Protein AF-0000000079290544 (afdb_homodimer)

Foldseek 3Di:
DPPPPDDDPPVPPDDPPDPDDDDDDDDDDDDDDDPPVPVPCPVCVVVCCVDDDLLRLLVVLLVCCVPPQVVVVVLLQFEKEFEAEQLWTWWDFDADPVRHTDQAIAGLIDHSVLCCVLQVVQDDLQQKAWFSQCSNPNPHRTYIYHYDYDDPVDPCRQVVSCVSSVTHTDHLVVNLPRHDVSRNVRSLRRRQLNVQCVVPQADPVPGHGWDAGSNSQWTADPPPGDIGGRDAWEKEWEWEDEVQKTKWFAWPVDDPQETFTQMDTDDPPDDSVRRVQVSQCQAWNFGWDDKAWDDWDWDPPPHTYIYTYIYTYGDPPIDPHTDGPVVGTPDMDIDGLVRLVVQLPDPDDDNNHHHYDDPNDVRNVNSVCVSVVVD/DPDPPDDVVPVPPPDPPDPPDDDDDDDDDDDDPDPPVPVPPPPCVVVCCVDDPLLRLLVVLLVCCVPPQVVVVVLLQFEKEFEAEQLWTWWDFDAPPVRHTDQAIAGLIDHSVLCCVLQPVQDDLQQKAWFSQCSNPNPHRTYIYHYDYDDPVDPCRQVVSCVSSVTHTDHLVVNLVRHDVSRNVRSLRRRQLNVCCVVPQADPVPGHGWDAGSNSQWTARPPPGDIGGRDAWEKEWEWEDEVQKTKWFAWPVDDAQETFTQMDTDDPPDDSVRRVQVSQCQAWNFGWDDKAWDDWDWDPPPHTYIYTYIYTYTDPPIDPHTDGPVVTTPDMDIDGLVRLVVQLPDPDDDNNHHHYDDPNDVRNVNSVCVSVVVD

Secondary structure (DSSP, 8-state):
------TT--TT-----------------------------------------HHHHHHHHHHHHHH-HHHHHHHGGG-EEEEEETTEEEEEEEEPTTSPEEEEEEE-EEEHHHHHHHHGGG--GGG-EE-S--TT-TTSPPEEEEEE---TT-TTHHHHHHHHHT-EE--HHHHHHHB-HHHHHHHHHHHHHHHHHHH--B-TTT-PBPEE-TTSS-EE-TTT--EE----EEEEEEEEEETTEEEEEE-TTSPTTB-B-EEEE--TT--HHHHHHHHHHHHH---EEEEEEEEEEEE-SSS-EEEEEEEEEEPTTS-------TTT-SEEEEEEHHHHHHHHH-SS--TTS-B---TTSHHHHHHHHHHTT--/----------TT-----------------------------------------HHHHHHHHHHHHHH-HHHHHHHGGG-EEEEEETTEEEEEEEEPTTSPEEEEEEE-EEEHHHHHHHHGGG--GGG-EE-S--TT-TTSPPEEEEEE---TT-TTHHHHHHHHHT-EE--HHHHHHHB-HHHHHHHHHHHHHHHHHHH--B-TTT-PBPEE-TTSS-EE-TTT--EE----EEEEEEEEEETTEEEEEE-TTSPTTB-B-EEEE--TT--HHHHHHHHHHHHH---EEEEEEEEEEEE-SSS-EEEEEEEEEEPTTS-------TTT-SEEEEEEHHHHHHHHH-SS--TTS-B---TTSHHHHHHHHHHTT--

Structure (mmCIF, N/CA/C/O backbone):
data_AF-0000000079290544-model_v1
#
loop_
_entity.id
_entity.type
_entity.pdbx_description
1 polymer 'NAD(+) diphosphatase'
#
loop_
_atom_site.group_PDB
_atom_site.id
_atom_site.type_symbol
_atom_site.label_atom_id
_atom_site.label_alt_id
_atom_site.label_comp_id
_atom_site.label_asym_id
_atom_site.label_entity_id
_atom_site.label_seq_id
_atom_site.pdbx_PDB_ins_code
_atom_site.Cartn_x
_atom_site.Cartn_y
_atom_site.Cartn_z
_atom_site.occupancy
_atom_site.B_iso_or_equiv
_atom_site.auth_seq_id
_atom_site.auth_comp_id
_atom_site.auth_asym_id
_atom_site.auth_atom_id
_atom_site.pdbx_PDB_model_num
ATOM 1 N N . MET A 1 1 ? -25.281 25.859 -8.078 1 16.5 1 MET A N 1
ATOM 2 C CA . MET A 1 1 ? -24.188 26.203 -8.992 1 16.5 1 MET A CA 1
ATOM 3 C C . MET A 1 1 ? -23.141 25.094 -9.023 1 16.5 1 MET A C 1
ATOM 5 O O . MET A 1 1 ? -22.062 25.266 -9.602 1 16.5 1 MET A O 1
ATOM 9 N N . ALA A 1 2 ? -23.359 24.141 -8.336 1 17.73 2 ALA A N 1
ATOM 10 C CA . ALA A 1 2 ? -22.891 23.156 -7.367 1 17.73 2 ALA A CA 1
ATOM 11 C C . ALA A 1 2 ? -22.375 21.906 -8.062 1 17.73 2 ALA A C 1
ATOM 13 O O . ALA A 1 2 ? -21.906 20.969 -7.406 1 17.73 2 ALA A O 1
ATOM 14 N N . ASN A 1 3 ? -22.391 21.875 -9.57 1 17.27 3 ASN A N 1
ATOM 15 C CA . ASN A 1 3 ? -22.672 20.719 -10.406 1 17.27 3 ASN A CA 1
ATOM 16 C C . ASN A 1 3 ? -21.406 19.922 -10.719 1 17.27 3 ASN A C 1
ATOM 18 O O . ASN A 1 3 ? -21.422 19.062 -11.594 1 17.27 3 ASN A O 1
ATOM 22 N N . LEU A 1 4 ? -20.234 20.375 -10.32 1 17.83 4 LEU A N 1
ATOM 23 C CA . LEU A 1 4 ? -19.031 20.203 -11.125 1 17.83 4 LEU A CA 1
ATOM 24 C C . LEU A 1 4 ? -18.516 18.781 -11.023 1 17.83 4 LEU A C 1
ATOM 26 O O . LEU A 1 4 ? -17.297 18.562 -11.078 1 17.83 4 LEU A O 1
ATOM 30 N N . VAL A 1 5 ? -19.219 17.875 -10.273 1 19.66 5 VAL A N 1
ATOM 31 C CA . VAL A 1 5 ? -18.688 16.625 -9.766 1 19.66 5 VAL A CA 1
ATOM 32 C C . VAL A 1 5 ? -18.391 15.68 -10.938 1 19.66 5 VAL A C 1
ATOM 34 O O . VAL A 1 5 ? -18.109 14.492 -10.734 1 19.66 5 VAL A O 1
ATOM 37 N N . THR A 1 6 ? -18.469 16.062 -12.344 1 18.75 6 THR A N 1
ATOM 38 C CA . THR A 1 6 ? -18.938 15.172 -13.398 1 18.75 6 THR A CA 1
ATOM 39 C C . THR A 1 6 ? -17.844 14.211 -13.82 1 18.75 6 THR A C 1
ATOM 41 O O . THR A 1 6 ? -18.109 13.031 -14.094 1 18.75 6 THR A O 1
ATOM 44 N N . SER A 1 7 ? -16.5 14.641 -13.961 1 18.72 7 SER A N 1
ATOM 45 C CA . SER A 1 7 ? -15.898 14.25 -15.227 1 18.72 7 SER A CA 1
ATOM 46 C C . SER A 1 7 ? -15.398 12.812 -15.18 1 18.72 7 SER A C 1
ATOM 48 O O . SER A 1 7 ? -15.664 12.023 -16.094 1 18.72 7 SER A O 1
ATOM 50 N N . SER A 1 8 ? -14.328 12.438 -14.352 1 19.61 8 SER A N 1
ATOM 51 C CA . SER A 1 8 ? -13.281 11.648 -14.984 1 19.61 8 SER A CA 1
ATOM 52 C C . SER A 1 8 ? -13.633 10.164 -14.992 1 19.61 8 SER A C 1
ATOM 54 O O . SER A 1 8 ? -12.75 9.305 -15.078 1 19.61 8 SER A O 1
ATOM 56 N N . LEU A 1 9 ? -14.906 9.766 -14.695 1 22.53 9 LEU A N 1
ATOM 57 C CA . LEU A 1 9 ? -15.297 8.359 -14.75 1 22.53 9 LEU A CA 1
ATOM 58 C C . LEU A 1 9 ? -15.102 7.797 -16.156 1 22.53 9 LEU A C 1
ATOM 60 O O . LEU A 1 9 ? -15.969 7.965 -17.016 1 22.53 9 LEU A O 1
ATOM 64 N N . ARG A 1 10 ? -13.836 7.828 -16.688 1 22.19 10 ARG A N 1
ATOM 65 C CA . ARG A 1 10 ? -13.547 7.699 -18.109 1 22.19 10 ARG A CA 1
ATOM 66 C C . ARG A 1 10 ? -13.914 6.309 -18.625 1 22.19 10 ARG A C 1
ATOM 68 O O . ARG A 1 10 ? -14.383 6.156 -19.75 1 22.19 10 ARG A O 1
ATOM 75 N N . LYS A 1 11 ? -13.461 5.074 -17.922 1 24.53 11 LYS A N 1
ATOM 76 C CA . LYS A 1 11 ? -13.547 3.967 -18.875 1 24.53 11 LYS A CA 1
ATOM 77 C C . LYS A 1 11 ? -14.969 3.803 -19.406 1 24.53 11 LYS A C 1
ATOM 79 O O . LYS A 1 11 ? -15.227 2.922 -20.234 1 24.53 11 LYS A O 1
ATOM 84 N N . ALA A 1 12 ? -16.016 4.336 -18.719 1 19.67 12 ALA A N 1
ATOM 85 C CA . ALA A 1 12 ? -17.391 4.055 -19.125 1 19.67 12 ALA A CA 1
ATOM 86 C C . ALA A 1 12 ? -17.766 4.805 -20.391 1 19.67 12 ALA A C 1
ATOM 88 O O . ALA A 1 12 ? -18.906 4.727 -20.859 1 19.67 12 ALA A O 1
ATOM 89 N N . ALA A 1 13 ? -16.953 5.793 -20.859 1 20.78 13 ALA A N 1
ATOM 90 C CA . ALA A 1 13 ? -17.578 6.691 -21.828 1 20.78 13 ALA A CA 1
ATOM 91 C C . ALA A 1 13 ? -17.562 6.082 -23.219 1 20.78 13 ALA A C 1
ATOM 93 O O . ALA A 1 13 ? -16.828 6.543 -24.109 1 20.78 13 ALA A O 1
ATOM 94 N N . PHE A 1 14 ? -17.375 4.73 -23.438 1 16.66 14 PHE A N 1
ATOM 95 C CA . PHE A 1 14 ? -17.031 4.363 -24.797 1 16.66 14 PHE A CA 1
ATOM 96 C C . PHE A 1 14 ? -18.047 4.945 -25.781 1 16.66 14 PHE A C 1
ATOM 98 O O . PHE A 1 14 ? -17.656 5.609 -26.75 1 16.66 14 PHE A O 1
ATOM 105 N N . CYS A 1 15 ? -19.078 4.094 -26.25 1 17.77 15 CYS A N 1
ATOM 106 C CA . CYS A 1 15 ? -19.328 3.646 -27.609 1 17.77 15 CYS A CA 1
ATOM 107 C C . CYS A 1 15 ? -20.297 4.586 -28.328 1 17.77 15 CYS A C 1
ATOM 109 O O . CYS A 1 15 ? -20.891 4.223 -29.344 1 17.77 15 CYS A O 1
ATOM 111 N N . LEU A 1 16 ? -20.547 5.84 -27.812 1 16.28 16 LEU A N 1
ATOM 112 C CA . LEU A 1 16 ? -21.797 6.18 -28.484 1 16.28 16 LEU A CA 1
ATOM 113 C C . LEU A 1 16 ? -21.547 6.555 -29.953 1 16.28 16 LEU A C 1
ATOM 115 O O . LEU A 1 16 ? -21.531 7.738 -30.297 1 16.28 16 LEU A O 1
ATOM 119 N N . ARG A 1 17 ? -20.438 6.109 -30.484 1 16.56 17 ARG A N 1
ATOM 120 C CA . ARG A 1 17 ? -20.203 6.734 -31.781 1 16.56 17 ARG A CA 1
ATOM 121 C C . ARG A 1 17 ? -21.391 6.52 -32.719 1 16.56 17 ARG A C 1
ATOM 123 O O . ARG A 1 17 ? -21.859 5.391 -32.906 1 16.56 17 ARG A O 1
ATOM 130 N N . ARG A 1 18 ? -22.141 7.633 -32.938 1 15.48 18 ARG A N 1
ATOM 131 C CA . ARG A 1 18 ? -23.312 7.762 -33.781 1 15.48 18 ARG A CA 1
ATOM 132 C C . ARG A 1 18 ? -22.969 7.348 -35.219 1 15.48 18 ARG A C 1
ATOM 134 O O . ARG A 1 18 ? -21.844 7.535 -35.688 1 15.48 18 ARG A O 1
ATOM 141 N N . SER A 1 19 ? -23.828 6.574 -35.875 1 15.71 19 SER A N 1
ATOM 142 C CA . SER A 1 19 ? -24.078 5.863 -37.125 1 15.71 19 SER A CA 1
ATOM 143 C C . SER A 1 19 ? -24.109 6.82 -38.312 1 15.71 19 SER A C 1
ATOM 145 O O . SER A 1 19 ? -24.641 6.488 -39.375 1 15.71 19 SER A O 1
ATOM 147 N N . ALA A 1 20 ? -23.312 7.926 -38.188 1 15.77 20 ALA A N 1
ATOM 148 C CA . ALA A 1 20 ? -23.797 8.82 -39.25 1 15.77 20 ALA A CA 1
ATOM 149 C C . ALA A 1 20 ? -23.703 8.156 -40.625 1 15.77 20 ALA A C 1
ATOM 151 O O . ALA A 1 20 ? -22.734 7.465 -40.906 1 15.77 20 ALA A O 1
ATOM 152 N N . THR A 1 21 ? -24.703 8.32 -41.406 1 15.25 21 THR A N 1
ATOM 153 C CA . THR A 1 21 ? -25.328 7.77 -42.594 1 15.25 21 THR A CA 1
ATOM 154 C C . THR A 1 21 ? -24.406 7.922 -43.812 1 15.25 21 THR A C 1
ATOM 156 O O . THR A 1 21 ? -23.438 8.672 -43.781 1 15.25 21 THR A O 1
ATOM 159 N N . SER A 1 22 ? -24.969 7.777 -45.062 1 15.16 22 SER A N 1
ATOM 160 C CA . SER A 1 22 ? -24.953 6.996 -46.312 1 15.16 22 SER A CA 1
ATOM 161 C C . SER A 1 22 ? -24.266 7.758 -47.438 1 15.16 22 SER A C 1
ATOM 163 O O . SER A 1 22 ? -24.234 7.293 -48.562 1 15.16 22 SER A O 1
ATOM 165 N N . ALA A 1 23 ? -23.766 9.062 -47.156 1 15.16 23 ALA A N 1
ATOM 166 C CA . ALA A 1 23 ? -24.062 9.758 -48.406 1 15.16 23 ALA A CA 1
ATOM 167 C C . ALA A 1 23 ? -23.281 9.156 -49.562 1 15.16 23 ALA A C 1
ATOM 169 O O . ALA A 1 23 ? -22.141 8.703 -49.375 1 15.16 23 ALA A O 1
ATOM 170 N N . HIS A 1 24 ? -23.828 9.188 -50.844 1 15.22 24 HIS A N 1
ATOM 171 C CA . HIS A 1 24 ? -23.938 8.469 -52.094 1 15.22 24 HIS A CA 1
ATOM 172 C C . HIS A 1 24 ? -22.781 8.828 -53.031 1 15.22 24 HIS A C 1
ATOM 174 O O . HIS A 1 24 ? -22.578 8.172 -54.062 1 15.22 24 HIS A O 1
ATOM 180 N N . ALA A 1 25 ? -22.062 9.977 -52.781 1 15.24 25 ALA A N 1
ATOM 181 C CA . ALA A 1 25 ? -21.922 10.641 -54.094 1 15.24 25 ALA A CA 1
ATOM 182 C C . ALA A 1 25 ? -21.125 9.781 -55.062 1 15.24 25 ALA A C 1
ATOM 184 O O . ALA A 1 25 ? -20.25 9 -54.656 1 15.24 25 ALA A O 1
ATOM 185 N N . HIS A 1 26 ? -21.266 10.094 -56.469 1 14.93 26 HIS A N 1
ATOM 186 C CA . HIS A 1 26 ? -21.406 9.555 -57.812 1 14.93 26 HIS A CA 1
ATOM 187 C C . HIS A 1 26 ? -20.047 9.297 -58.438 1 14.93 26 HIS A C 1
ATOM 189 O O . HIS A 1 26 ? -19.812 8.211 -58.969 1 14.93 26 HIS A O 1
ATOM 195 N N . SER A 1 27 ? -19.234 10.383 -58.875 1 15.62 27 SER A N 1
ATOM 196 C CA . SER A 1 27 ? -19.031 10.516 -60.312 1 15.62 27 SER A CA 1
ATOM 197 C C . SER A 1 27 ? -17.906 9.602 -60.812 1 15.62 27 SER A C 1
ATOM 199 O O . SER A 1 27 ? -17.062 9.18 -60.031 1 15.62 27 SER A O 1
ATOM 201 N N . VAL A 1 28 ? -17.828 9.453 -62.25 1 16.3 28 VAL A N 1
ATOM 202 C CA . VAL A 1 28 ? -17.641 8.562 -63.375 1 16.3 28 VAL A CA 1
ATOM 203 C C . VAL A 1 28 ? -16.156 8.461 -63.719 1 16.3 28 VAL A C 1
ATOM 205 O O . VAL A 1 28 ? -15.727 7.508 -64.375 1 16.3 28 VAL A O 1
ATOM 208 N N . TYR A 1 29 ? -15.312 9.5 -63.406 1 16.94 29 TYR A N 1
ATOM 209 C CA . TYR A 1 29 ? -14.469 9.82 -64.562 1 16.94 29 TYR A CA 1
ATOM 210 C C . TYR A 1 29 ? -13.516 8.672 -64.875 1 16.94 29 TYR A C 1
ATOM 212 O O . TYR A 1 29 ? -12.914 8.094 -63.969 1 16.94 29 TYR A O 1
ATOM 220 N N . LEU A 1 30 ? -13.633 8.172 -66.125 1 16.25 30 LEU A N 1
ATOM 221 C CA . LEU A 1 30 ? -13.203 6.996 -66.875 1 16.25 30 LEU A CA 1
ATOM 222 C C . LEU A 1 30 ? -11.688 6.977 -67 1 16.25 30 LEU A C 1
ATOM 224 O O . LEU A 1 30 ? -11.086 5.906 -67.125 1 16.25 30 LEU A O 1
ATOM 228 N N . ARG A 1 31 ? -11.055 8.18 -67.25 1 18.27 31 ARG A N 1
ATOM 229 C CA . ARG A 1 31 ? -10.156 8.18 -68.375 1 18.27 31 ARG A CA 1
ATOM 230 C C . ARG A 1 31 ? -9.07 7.121 -68.25 1 18.27 31 ARG A C 1
ATOM 232 O O . ARG A 1 31 ? -8.734 6.73 -67.125 1 18.27 31 ARG A O 1
ATOM 239 N N . HIS A 1 32 ? -8.555 6.629 -69.438 1 18.41 32 HIS A N 1
ATOM 240 C CA . HIS A 1 32 ? -7.859 5.516 -70.062 1 18.41 32 HIS A CA 1
ATOM 241 C C . HIS A 1 32 ? -6.395 5.477 -69.625 1 18.41 32 HIS A C 1
ATOM 243 O O . HIS A 1 32 ? -5.621 4.652 -70.125 1 18.41 32 HIS A O 1
ATOM 249 N N . ARG A 1 33 ? -5.879 6.586 -69.062 1 19.33 33 ARG A N 1
ATOM 250 C CA . ARG A 1 33 ? -4.461 6.793 -69.312 1 19.33 33 ARG A CA 1
ATOM 251 C C . ARG A 1 33 ? -3.676 5.496 -69.125 1 19.33 33 ARG A C 1
ATOM 253 O O . ARG A 1 33 ? -4.121 4.578 -68.438 1 19.33 33 ARG A O 1
ATOM 260 N N . GLY A 1 34 ? -2.539 5.426 -70 1 20.28 34 GLY A N 1
ATOM 261 C CA . GLY A 1 34 ? -1.394 4.625 -70.375 1 20.28 34 GLY A CA 1
ATOM 262 C C . GLY A 1 34 ? -0.676 3.986 -69.25 1 20.28 34 GLY A C 1
ATOM 263 O O . GLY A 1 34 ? -0.415 4.648 -68.188 1 20.28 34 GLY A O 1
ATOM 264 N N . LEU A 1 35 ? -0.775 2.707 -69.125 1 20.2 35 LEU A N 1
ATOM 265 C CA . LEU A 1 35 ? -0.352 1.851 -68 1 20.2 35 LEU A CA 1
ATOM 266 C C . LEU A 1 35 ? 1.164 1.886 -67.875 1 20.2 35 LEU A C 1
ATOM 268 O O . LEU A 1 35 ? 1.892 1.265 -68.625 1 20.2 35 LEU A O 1
ATOM 272 N N . ILE A 1 36 ? 1.863 3.018 -68.125 1 22.55 36 ILE A N 1
ATOM 273 C CA . ILE A 1 36 ? 3.295 2.834 -67.938 1 22.55 36 ILE A CA 1
ATOM 274 C C . ILE A 1 36 ? 3.529 1.988 -66.688 1 22.55 36 ILE A C 1
ATOM 276 O O . ILE A 1 36 ? 2.973 2.273 -65.625 1 22.55 36 ILE A O 1
ATOM 280 N N . ALA A 1 37 ? 3.967 0.766 -67 1 22.66 37 ALA A N 1
ATOM 281 C CA . ALA A 1 37 ? 4.293 -0.237 -65.938 1 22.66 37 ALA A CA 1
ATOM 282 C C . ALA A 1 37 ? 5.234 0.334 -64.938 1 22.66 37 ALA A C 1
ATOM 284 O O . ALA A 1 37 ? 6.414 0.576 -65.188 1 22.66 37 ALA A O 1
ATOM 285 N N . VAL A 1 38 ? 4.973 1.504 -64.375 1 22.8 38 VAL A N 1
ATOM 286 C CA . VAL A 1 38 ? 5.801 1.911 -63.25 1 22.8 38 VAL A CA 1
ATOM 287 C C . VAL A 1 38 ? 6.039 0.717 -62.344 1 22.8 38 VAL A C 1
ATOM 289 O O . VAL A 1 38 ? 5.094 0.164 -61.75 1 22.8 38 VAL A O 1
ATOM 292 N N . LEU A 1 39 ? 6.973 -0.138 -62.719 1 24.64 39 LEU A N 1
ATOM 293 C CA . LEU A 1 39 ? 7.445 -1.133 -61.781 1 24.64 39 LEU A CA 1
ATOM 294 C C . LEU A 1 39 ? 7.48 -0.558 -60.375 1 24.64 39 LEU A C 1
ATOM 296 O O . LEU A 1 39 ? 8.18 0.424 -60.094 1 24.64 39 LEU A O 1
ATOM 300 N N . SER A 1 40 ? 6.445 -0.395 -59.875 1 22.42 40 SER A N 1
ATOM 301 C CA . SER A 1 40 ? 6.305 0.078 -58.5 1 22.42 40 SER A CA 1
ATOM 302 C C . SER A 1 40 ? 7.324 -0.587 -57.562 1 22.42 40 SER A C 1
ATOM 304 O O . SER A 1 40 ? 7.434 -1.814 -57.531 1 22.42 40 SER A O 1
ATOM 306 N N . ARG A 1 41 ? 8.602 -0.079 -57.562 1 26.91 41 ARG A N 1
ATOM 307 C CA . ARG A 1 41 ? 9.461 -0.393 -56.438 1 26.91 41 ARG A CA 1
ATOM 308 C C . ARG A 1 41 ? 8.633 -0.652 -55.156 1 26.91 41 ARG A C 1
ATOM 310 O O . ARG A 1 41 ? 8.109 0.283 -54.562 1 26.91 41 ARG A O 1
ATOM 317 N N . ALA A 1 42 ? 7.84 -1.582 -55.281 1 25.12 42 ALA A N 1
ATOM 318 C CA . ALA A 1 42 ? 7.27 -2.096 -54.031 1 25.12 42 ALA A CA 1
ATOM 319 C C . ALA A 1 42 ? 8.289 -2.033 -52.906 1 25.12 42 ALA A C 1
ATOM 321 O O . ALA A 1 42 ? 9.25 -2.805 -52.875 1 25.12 42 ALA A O 1
ATOM 322 N N . ASP A 1 43 ? 8.883 -0.892 -52.719 1 27.09 43 ASP A N 1
ATOM 323 C CA . ASP A 1 43 ? 9.625 -0.66 -51.5 1 27.09 43 ASP A CA 1
ATOM 324 C C . ASP A 1 43 ? 9.055 -1.499 -50.344 1 27.09 43 ASP A C 1
ATOM 326 O O . ASP A 1 43 ? 7.875 -1.38 -50 1 27.09 43 ASP A O 1
ATOM 330 N N . VAL A 1 44 ? 9.344 -2.654 -50.344 1 27.89 44 VAL A N 1
ATOM 331 C CA . VAL A 1 44 ? 9.266 -3.486 -49.156 1 27.89 44 VAL A CA 1
ATOM 332 C C . VAL A 1 44 ? 9.383 -2.611 -47.906 1 27.89 44 VAL A C 1
ATOM 334 O O . VAL A 1 44 ? 10.469 -2.148 -47.562 1 27.89 44 VAL A O 1
ATOM 337 N N . CYS A 1 45 ? 8.852 -1.478 -47.938 1 27.75 45 CYS A N 1
ATOM 338 C CA . CYS A 1 45 ? 8.609 -0.911 -46.625 1 27.75 45 CYS A CA 1
ATOM 339 C C . CYS A 1 45 ? 8.273 -2.002 -45.625 1 27.75 45 CYS A C 1
ATOM 341 O O . CYS A 1 45 ? 7.152 -2.504 -45.594 1 27.75 45 CYS A O 1
ATOM 343 N N . LYS A 1 46 ? 9.148 -2.92 -45.594 1 29.98 46 LYS A N 1
ATOM 344 C CA . LYS A 1 46 ? 9.125 -3.691 -44.344 1 29.98 46 LYS A CA 1
ATOM 345 C C . LYS A 1 46 ? 8.422 -2.922 -43.25 1 29.98 46 LYS A C 1
ATOM 347 O O . LYS A 1 46 ? 8.953 -1.929 -42.75 1 29.98 46 LYS A O 1
ATOM 352 N N . SER A 1 47 ? 7.262 -2.562 -43.5 1 31.69 47 SER A N 1
ATOM 353 C CA . SER A 1 47 ? 6.453 -2.123 -42.375 1 31.69 47 SER A CA 1
ATOM 354 C C . SER A 1 47 ? 6.996 -2.668 -41.062 1 31.69 47 SER A C 1
ATOM 356 O O . SER A 1 47 ? 7.008 -3.881 -40.844 1 31.69 47 SER A O 1
ATOM 358 N N . HIS A 1 48 ? 8.156 -2.375 -40.875 1 34.72 48 HIS A N 1
ATOM 359 C CA . HIS A 1 48 ? 8.594 -2.629 -39.5 1 34.72 48 HIS A CA 1
ATOM 360 C C . HIS A 1 48 ? 7.406 -2.664 -38.531 1 34.72 48 HIS A C 1
ATOM 362 O O . HIS A 1 48 ? 7.004 -1.627 -38 1 34.72 48 HIS A O 1
ATOM 368 N N . ARG A 1 49 ? 6.348 -3.031 -39.062 1 38.41 49 ARG A N 1
ATOM 369 C CA . ARG A 1 49 ? 5.344 -3.314 -38.031 1 38.41 49 ARG A CA 1
ATOM 370 C C . ARG A 1 49 ? 6 -3.549 -36.656 1 38.41 49 ARG A C 1
ATOM 372 O O . ARG A 1 49 ? 6.645 -4.574 -36.469 1 38.41 49 ARG A O 1
ATOM 379 N N . ARG A 1 50 ? 6.777 -2.6 -36.219 1 50.22 50 ARG A N 1
ATOM 380 C CA . ARG A 1 50 ? 7.578 -2.352 -35.031 1 50.22 50 ARG A CA 1
ATOM 381 C C . ARG A 1 50 ? 7.031 -3.129 -33.812 1 50.22 50 ARG A C 1
ATOM 383 O O . ARG A 1 50 ? 6 -2.758 -33.25 1 50.22 50 ARG A O 1
ATOM 390 N N . HIS A 1 51 ? 7.117 -4.559 -33.969 1 69.81 51 HIS A N 1
ATOM 391 C CA . HIS A 1 51 ? 6.59 -5.707 -33.219 1 69.81 51 HIS A CA 1
ATOM 392 C C . HIS A 1 51 ? 6.828 -5.562 -31.734 1 69.81 51 HIS A C 1
ATOM 394 O O . HIS A 1 51 ? 7.914 -5.164 -31.312 1 69.81 51 HIS A O 1
ATOM 400 N N . LEU A 1 52 ? 5.836 -5.453 -31.078 1 85.5 52 LEU A N 1
ATOM 401 C CA . LEU A 1 52 ? 5.91 -5.52 -29.625 1 85.5 52 LEU A CA 1
ATOM 402 C C . LEU A 1 52 ? 6.707 -6.742 -29.188 1 85.5 52 LEU A C 1
ATOM 404 O O . LEU A 1 52 ? 6.613 -7.809 -29.797 1 85.5 52 LEU A O 1
ATOM 408 N N . SER A 1 53 ? 7.652 -6.492 -28.312 1 89.75 53 SER A N 1
ATOM 409 C CA . SER A 1 53 ? 8.391 -7.613 -27.75 1 89.75 53 SER A CA 1
ATOM 410 C C . SER A 1 53 ? 7.453 -8.68 -27.203 1 89.75 53 SER A C 1
ATOM 412 O O . SER A 1 53 ? 6.273 -8.406 -26.953 1 89.75 53 SER A O 1
ATOM 414 N N . GLN A 1 54 ? 7.957 -9.922 -27.078 1 90.19 54 GLN A N 1
ATOM 415 C CA . GLN A 1 54 ? 7.18 -11.016 -26.5 1 90.19 54 GLN A CA 1
ATOM 416 C C . GLN A 1 54 ? 6.66 -10.648 -25.109 1 90.19 54 GLN A C 1
ATOM 418 O O . GLN A 1 54 ? 5.527 -10.984 -24.766 1 90.19 54 GLN A O 1
ATOM 423 N N . TYR A 1 55 ? 7.492 -10 -24.406 1 93.25 55 TYR A N 1
ATOM 424 C CA . TYR A 1 55 ? 7.094 -9.586 -23.062 1 93.25 55 TYR A CA 1
ATOM 425 C C . TYR A 1 55 ? 5.906 -8.633 -23.125 1 93.25 55 TYR A C 1
ATOM 427 O O . TYR A 1 55 ? 4.93 -8.805 -22.391 1 93.25 55 TYR A O 1
ATOM 435 N N . VAL A 1 56 ? 5.984 -7.598 -23.953 1 95.06 56 VAL A N 1
ATOM 436 C CA . VAL A 1 56 ? 4.918 -6.605 -24.062 1 95.06 56 VAL A CA 1
ATOM 437 C C . VAL A 1 56 ? 3.633 -7.277 -24.531 1 95.06 56 VAL A C 1
ATOM 439 O O . VAL A 1 56 ? 2.549 -6.988 -24.031 1 95.06 56 VAL A O 1
ATOM 442 N N . GLN A 1 57 ? 3.766 -8.203 -25.453 1 93.75 57 GLN A N 1
ATOM 443 C CA . GLN A 1 57 ? 2.6 -8.938 -25.938 1 93.75 57 GLN A CA 1
ATOM 444 C C . GLN A 1 57 ? 1.937 -9.711 -24.797 1 93.75 57 GLN A C 1
ATOM 446 O O . GLN A 1 57 ? 0.709 -9.727 -24.688 1 93.75 57 GLN A O 1
ATOM 451 N N . GLY A 1 58 ? 2.754 -10.359 -24.047 1 93.88 58 GLY A N 1
ATOM 452 C CA . GLY A 1 58 ? 2.238 -11.102 -22.906 1 93.88 58 GLY A CA 1
ATOM 453 C C . GLY A 1 58 ? 1.521 -10.234 -21.891 1 93.88 58 GLY A C 1
ATOM 454 O O . GLY A 1 58 ? 0.433 -10.578 -21.422 1 93.88 58 GLY A O 1
ATOM 455 N N . VAL A 1 59 ? 2.107 -9.109 -21.609 1 94.81 59 VAL A N 1
ATOM 456 C CA . VAL A 1 59 ? 1.529 -8.18 -20.641 1 94.81 59 VAL A CA 1
ATOM 457 C C . VAL A 1 59 ? 0.191 -7.66 -21.156 1 94.81 59 VAL A C 1
ATOM 459 O O . VAL A 1 59 ? -0.781 -7.566 -20.406 1 94.81 59 VAL A O 1
ATOM 462 N N . ARG A 1 60 ? 0.129 -7.348 -22.359 1 94.5 60 ARG A N 1
ATOM 463 C CA . ARG A 1 60 ? -1.089 -6.766 -22.922 1 94.5 60 ARG A CA 1
ATOM 464 C C . ARG A 1 60 ? -2.174 -7.828 -23.078 1 94.5 60 ARG A C 1
ATOM 466 O O . ARG A 1 60 ? -3.365 -7.523 -22.984 1 94.5 60 ARG A O 1
ATOM 473 N N . ARG A 1 61 ? -1.775 -9.039 -23.344 1 93.81 61 ARG A N 1
ATOM 474 C CA . ARG A 1 61 ? -2.756 -10.125 -23.328 1 93.81 61 ARG A CA 1
ATOM 475 C C . ARG A 1 61 ? -3.361 -10.289 -21.938 1 93.81 61 ARG A C 1
ATOM 477 O O . ARG A 1 61 ? -4.57 -10.484 -21.797 1 93.81 61 ARG A O 1
ATOM 484 N N . LEU A 1 62 ? -2.516 -10.266 -20.969 1 93.94 62 LEU A N 1
ATOM 485 C CA . LEU A 1 62 ? -2.994 -10.32 -19.594 1 93.94 62 LEU A CA 1
ATOM 486 C C . LEU A 1 62 ? -3.938 -9.156 -19.297 1 93.94 62 LEU A C 1
ATOM 488 O O . LEU A 1 62 ? -4.973 -9.336 -18.656 1 93.94 62 LEU A O 1
ATOM 492 N N . GLN A 1 63 ? -3.543 -8.008 -19.75 1 94.25 63 GLN A N 1
ATOM 493 C CA . GLN A 1 63 ? -4.395 -6.832 -19.594 1 94.25 63 GLN A CA 1
ATOM 494 C C . GLN A 1 63 ? -5.762 -7.055 -20.219 1 94.25 63 GLN A C 1
ATOM 496 O O . GLN A 1 63 ? -6.789 -6.715 -19.641 1 94.25 63 GLN A O 1
ATOM 501 N N . LYS A 1 64 ? -5.738 -7.613 -21.359 1 94.44 64 LYS A N 1
ATOM 502 C CA . LYS A 1 64 ? -6.992 -7.918 -22.047 1 94.44 64 LYS A CA 1
ATOM 503 C C . LYS A 1 64 ? -7.828 -8.906 -21.25 1 94.44 64 LYS A C 1
ATOM 505 O O . LYS A 1 64 ? -9.047 -8.75 -21.125 1 94.44 64 LYS A O 1
ATOM 510 N N . LEU A 1 65 ? -7.215 -9.898 -20.703 1 94.56 65 LEU A N 1
ATOM 511 C CA . LEU A 1 65 ? -7.906 -10.883 -19.875 1 94.56 65 LEU A CA 1
ATOM 512 C C . LEU A 1 65 ? -8.578 -10.219 -18.672 1 94.56 65 LEU A C 1
ATOM 514 O O . LEU A 1 65 ? -9.672 -10.617 -18.266 1 94.56 65 LEU A O 1
ATOM 518 N N . LYS A 1 66 ? -8 -9.203 -18.203 1 94.44 66 LYS A N 1
ATOM 519 C CA . LYS A 1 66 ? -8.5 -8.523 -17 1 94.44 66 LYS A CA 1
ATOM 520 C C . LYS A 1 66 ? -9.609 -7.535 -17.344 1 94.44 66 LYS A C 1
ATOM 522 O O . LYS A 1 66 ? -10.555 -7.355 -16.578 1 94.44 66 LYS A O 1
ATOM 527 N N . GLU A 1 67 ? -9.516 -6.953 -18.516 1 94.06 67 GLU A N 1
ATOM 528 C CA . GLU A 1 67 ? -10.375 -5.809 -18.812 1 94.06 67 GLU A CA 1
ATOM 529 C C . GLU A 1 67 ? -11.539 -6.215 -19.703 1 94.06 67 GLU A C 1
ATOM 531 O O . GLU A 1 67 ? -12.586 -5.566 -19.703 1 94.06 67 GLU A O 1
ATOM 536 N N . ASP A 1 68 ? -11.273 -7.195 -20.5 1 96.25 68 ASP A N 1
ATOM 537 C CA . ASP A 1 68 ? -12.305 -7.672 -21.422 1 96.25 68 ASP A CA 1
ATOM 538 C C . ASP A 1 68 ? -13.031 -8.883 -20.844 1 96.25 68 ASP A C 1
ATOM 540 O O . ASP A 1 68 ? -12.555 -10.016 -20.953 1 96.25 68 ASP A O 1
ATOM 544 N N . GLU A 1 69 ? -14.188 -8.688 -20.406 1 96.62 69 GLU A N 1
ATOM 545 C CA . GLU A 1 69 ? -14.93 -9.734 -19.719 1 96.62 69 GLU A CA 1
ATOM 546 C C . GLU A 1 69 ? -15.258 -10.891 -20.656 1 96.62 69 GLU A C 1
ATOM 548 O O . GLU A 1 69 ? -15.188 -12.055 -20.266 1 96.62 69 GLU A O 1
ATOM 553 N N . THR A 1 70 ? -15.672 -10.562 -21.828 1 97.19 70 THR A N 1
ATOM 554 C CA . THR A 1 70 ? -16 -11.594 -22.797 1 97.19 70 THR A CA 1
ATOM 555 C C . THR A 1 70 ? -14.773 -12.453 -23.109 1 97.19 70 THR A C 1
ATOM 557 O O . THR A 1 70 ? -14.852 -13.68 -23.125 1 97.19 70 THR A O 1
ATOM 560 N N . PHE A 1 71 ? -13.727 -11.781 -23.344 1 96.38 71 PHE A N 1
ATOM 561 C CA . PHE A 1 71 ? -12.492 -12.492 -23.625 1 96.38 71 PHE A CA 1
ATOM 562 C C . PHE A 1 71 ? -12.102 -13.398 -22.469 1 96.38 71 PHE A C 1
ATOM 564 O O . PHE A 1 71 ? -11.695 -14.539 -22.672 1 96.38 71 PHE A O 1
ATOM 571 N N . CYS A 1 72 ? -12.234 -12.93 -21.281 1 96.69 72 CYS A N 1
ATOM 572 C CA . CYS A 1 72 ? -11.898 -13.703 -20.094 1 96.69 72 CYS A CA 1
ATOM 573 C C . CYS A 1 72 ? -12.773 -14.945 -19.984 1 96.69 72 CYS A C 1
ATOM 575 O O . CYS A 1 72 ? -12.258 -16.047 -19.797 1 96.69 72 CYS A O 1
ATOM 577 N N . ARG A 1 73 ? -14.047 -14.805 -20.188 1 97.12 73 ARG A N 1
ATOM 578 C CA . ARG A 1 73 ? -14.977 -15.922 -20.078 1 97.12 73 ARG A CA 1
ATOM 579 C C . ARG A 1 73 ? -14.664 -17 -21.109 1 97.12 73 ARG A C 1
ATOM 581 O O . ARG A 1 73 ? -14.688 -18.188 -20.797 1 97.12 73 ARG A O 1
ATOM 588 N N . GLU A 1 74 ? -14.312 -16.516 -22.234 1 95.94 74 GLU A N 1
ATOM 589 C CA . GLU A 1 74 ? -14 -17.438 -23.312 1 95.94 74 GLU A CA 1
ATOM 590 C C . GLU A 1 74 ? -12.695 -18.188 -23.047 1 95.94 74 GLU A C 1
ATOM 592 O O . GLU A 1 74 ? -12.484 -19.281 -23.547 1 95.94 74 GLU A O 1
ATOM 597 N N . SER A 1 75 ? -11.922 -17.594 -22.25 1 95.31 75 SER A N 1
ATOM 598 C CA . SER A 1 75 ? -10.594 -18.141 -22.016 1 95.31 75 SER A CA 1
ATOM 599 C C . SER A 1 75 ? -10.633 -19.234 -20.953 1 95.31 75 SER A C 1
ATOM 601 O O . SER A 1 75 ? -9.672 -20 -20.797 1 95.31 75 SER A O 1
ATOM 603 N N . TRP A 1 76 ? -11.703 -19.359 -20.219 1 96.12 76 TRP A N 1
ATOM 604 C CA . TRP A 1 76 ? -11.805 -20.359 -19.156 1 96.12 76 TRP A CA 1
ATOM 605 C C . TRP A 1 76 ? -11.68 -21.766 -19.719 1 96.12 76 TRP A C 1
ATOM 607 O O . TRP A 1 76 ? -11.016 -22.625 -19.125 1 96.12 76 TRP A O 1
ATOM 617 N N . ALA A 1 77 ? -12.25 -21.969 -20.875 1 94.81 77 ALA A N 1
ATOM 618 C CA . ALA A 1 77 ? -12.32 -23.297 -21.469 1 94.81 77 ALA A CA 1
ATOM 619 C C . ALA A 1 77 ? -10.93 -23.812 -21.828 1 94.81 77 ALA A C 1
ATOM 621 O O . ALA A 1 77 ? -10.703 -25.031 -21.844 1 94.81 77 ALA A O 1
ATOM 622 N N . GLN A 1 78 ? -10.039 -22.922 -22.062 1 93.5 78 GLN A N 1
ATOM 623 C CA . GLN A 1 78 ? -8.695 -23.328 -22.469 1 93.5 78 GLN A CA 1
ATOM 624 C C . GLN A 1 78 ? -7.695 -23.125 -21.328 1 93.5 78 GLN A C 1
ATOM 626 O O . GLN A 1 78 ? -6.492 -23.312 -21.516 1 93.5 78 GLN A O 1
ATOM 631 N N . GLY A 1 79 ? -8.18 -22.797 -20.234 1 95.12 79 GLY A N 1
ATOM 632 C CA . GLY A 1 79 ? -7.285 -22.375 -19.172 1 95.12 79 GLY A CA 1
ATOM 633 C C . GLY A 1 79 ? -6.781 -23.531 -18.312 1 95.12 79 GLY A C 1
ATOM 634 O O . GLY A 1 79 ? -7.363 -24.609 -18.312 1 95.12 79 GLY A O 1
ATOM 635 N N . ASN A 1 80 ? -5.668 -23.328 -17.688 1 96.12 80 ASN A N 1
ATOM 636 C CA . ASN A 1 80 ? -5.16 -24.156 -16.594 1 96.12 80 ASN A CA 1
ATOM 637 C C . ASN A 1 80 ? -5.418 -23.516 -15.234 1 96.12 80 ASN A C 1
ATOM 639 O O . ASN A 1 80 ? -5.285 -22.312 -15.078 1 96.12 80 ASN A O 1
ATOM 643 N N . PHE A 1 81 ? -5.766 -24.375 -14.305 1 97.19 81 PHE A N 1
ATOM 644 C CA . PHE A 1 81 ? -6.195 -23.859 -13.016 1 97.19 81 PHE A CA 1
ATOM 645 C C . PHE A 1 81 ? -5.324 -24.422 -11.891 1 97.19 81 PHE A C 1
ATOM 647 O O . PHE A 1 81 ? -5.125 -25.625 -11.805 1 97.19 81 PHE A O 1
ATOM 654 N N . ALA A 1 82 ? -4.75 -23.5 -11.133 1 96.94 82 ALA A N 1
ATOM 655 C CA . ALA A 1 82 ? -4.281 -23.891 -9.805 1 96.94 82 ALA A CA 1
ATOM 656 C C . ALA A 1 82 ? -5.449 -24.016 -8.828 1 96.94 82 ALA A C 1
ATOM 658 O O . ALA A 1 82 ? -6.211 -23.078 -8.625 1 96.94 82 ALA A O 1
ATOM 659 N N . VAL A 1 83 ? -5.543 -25.172 -8.195 1 97.25 83 VAL A N 1
ATOM 660 C CA . VAL A 1 83 ? -6.703 -25.438 -7.355 1 97.25 83 VAL A CA 1
ATOM 661 C C . VAL A 1 83 ? -6.301 -25.344 -5.883 1 97.25 83 VAL A C 1
ATOM 663 O O . VAL A 1 83 ? -5.266 -25.891 -5.48 1 97.25 83 VAL A O 1
ATOM 666 N N . PHE A 1 84 ? -7.125 -24.672 -5.168 1 96.38 84 PHE A N 1
ATOM 667 C CA . PHE A 1 84 ? -6.953 -24.531 -3.727 1 96.38 84 PHE A CA 1
ATOM 668 C C . PHE A 1 84 ? -8.141 -25.141 -2.984 1 96.38 84 PHE A C 1
ATOM 670 O O . PHE A 1 84 ? -9.281 -25 -3.408 1 96.38 84 PHE A O 1
ATOM 677 N N . TYR A 1 85 ? -7.824 -25.859 -1.925 1 95.69 85 TYR A N 1
ATOM 678 C CA . TYR A 1 85 ? -8.828 -26.344 -0.981 1 95.69 85 TYR A CA 1
ATOM 679 C C . TYR A 1 85 ? -8.789 -25.531 0.312 1 95.69 85 TYR A C 1
ATOM 681 O O . TYR A 1 85 ? -7.898 -25.719 1.142 1 95.69 85 TYR A O 1
ATOM 689 N N . ASP A 1 86 ? -9.734 -24.703 0.494 1 93.31 86 ASP A N 1
ATOM 690 C CA . ASP A 1 86 ? -9.758 -23.812 1.654 1 93.31 86 ASP A CA 1
ATOM 691 C C . ASP A 1 86 ? -8.438 -23.062 1.801 1 93.31 86 ASP A C 1
ATOM 693 O O . ASP A 1 86 ? -7.816 -23.094 2.867 1 93.31 86 ASP A O 1
ATOM 697 N N . LEU A 1 87 ? -7.992 -22.469 0.669 1 92.69 87 LEU A N 1
ATOM 698 C CA . LEU A 1 87 ? -6.824 -21.609 0.539 1 92.69 87 LEU A CA 1
ATOM 699 C C . LEU A 1 87 ? -5.539 -22.406 0.741 1 92.69 87 LEU A C 1
ATOM 701 O O . LEU A 1 87 ? -4.469 -21.828 0.942 1 92.69 87 LEU A O 1
ATOM 705 N N . ARG A 1 88 ? -5.637 -23.703 0.706 1 95 88 ARG A N 1
ATOM 706 C CA . ARG A 1 88 ? -4.48 -24.594 0.67 1 95 88 ARG A CA 1
ATOM 707 C C . ARG A 1 88 ? -4.223 -25.094 -0.746 1 95 88 ARG A C 1
ATOM 709 O O . ARG A 1 88 ? -5.031 -25.844 -1.305 1 95 88 ARG A O 1
ATOM 716 N N . PRO A 1 89 ? -3.146 -24.797 -1.258 1 96.31 89 PRO A N 1
ATOM 717 C CA . PRO A 1 89 ? -2.91 -25.203 -2.645 1 96.31 89 PRO A CA 1
ATOM 718 C C . PRO A 1 89 ? -2.717 -26.719 -2.791 1 96.31 89 PRO A C 1
ATOM 720 O O . PRO A 1 89 ? -2.121 -27.359 -1.918 1 96.31 89 PRO A O 1
ATOM 723 N N . LEU A 1 90 ? -3.156 -27.234 -3.881 1 96.88 90 LEU A N 1
ATOM 724 C CA . LEU A 1 90 ? -2.859 -28.609 -4.262 1 96.88 90 LEU A CA 1
ATOM 725 C C . LEU A 1 90 ? -1.49 -28.719 -4.926 1 96.88 90 LEU A C 1
ATOM 727 O O . LEU A 1 90 ? -1.2 -27.969 -5.867 1 96.88 90 LEU A O 1
ATOM 731 N N . VAL A 1 91 ? -0.708 -29.625 -4.457 1 96.44 91 VAL A N 1
ATOM 732 C CA . VAL A 1 91 ? 0.646 -29.797 -4.98 1 96.44 91 VAL A CA 1
ATOM 733 C C . VAL A 1 91 ? 0.936 -31.266 -5.227 1 96.44 91 VAL A C 1
ATOM 735 O O . VAL A 1 91 ? 0.252 -32.125 -4.684 1 96.44 91 VAL A O 1
ATOM 738 N N . VAL A 1 92 ? 1.885 -31.516 -6.082 1 94.81 92 VAL A N 1
ATOM 739 C CA . VAL A 1 92 ? 2.355 -32.875 -6.395 1 94.81 92 VAL A CA 1
ATOM 740 C C . VAL A 1 92 ? 3.881 -32.906 -6.328 1 94.81 92 VAL A C 1
ATOM 742 O O . VAL A 1 92 ? 4.543 -31.875 -6.492 1 94.81 92 VAL A O 1
ATOM 745 N N . PRO A 1 93 ? 4.402 -34.062 -5.988 1 90.12 93 PRO A N 1
ATOM 746 C CA . PRO A 1 93 ? 5.863 -34.156 -5.996 1 90.12 93 PRO A CA 1
ATOM 747 C C . PRO A 1 93 ? 6.465 -33.906 -7.375 1 90.12 93 PRO A C 1
ATOM 749 O O . PRO A 1 93 ? 5.875 -34.281 -8.391 1 90.12 93 PRO A O 1
ATOM 752 N N . SER A 1 94 ? 7.574 -33.188 -7.223 1 85.38 94 SER A N 1
ATOM 753 C CA . SER A 1 94 ? 8.328 -33 -8.461 1 85.38 94 SER A CA 1
ATOM 754 C C . SER A 1 94 ? 9.148 -34.25 -8.797 1 85.38 94 SER A C 1
ATOM 756 O O . SER A 1 94 ? 9.625 -34.938 -7.898 1 85.38 94 SER A O 1
ATOM 758 N N . LEU A 1 95 ? 9.18 -34.688 -9.938 1 74.94 95 LEU A N 1
ATOM 759 C CA . LEU A 1 95 ? 9.953 -35.844 -10.359 1 74.94 95 LEU A CA 1
ATOM 760 C C . LEU A 1 95 ? 11.266 -35.406 -11 1 74.94 95 LEU A C 1
ATOM 762 O O . LEU A 1 95 ? 11.328 -34.406 -11.695 1 74.94 95 LEU A O 1
ATOM 766 N N . SER A 1 96 ? 12.453 -35.938 -10.461 1 65.19 96 SER A N 1
ATOM 767 C CA . SER A 1 96 ? 13.719 -35.75 -11.148 1 65.19 96 SER A CA 1
ATOM 768 C C . SER A 1 96 ? 13.672 -36.312 -12.562 1 65.19 96 SER A C 1
ATOM 770 O O . SER A 1 96 ? 12.734 -37.031 -12.914 1 65.19 96 SER A O 1
ATOM 772 N N . ASP A 1 97 ? 14.656 -35.844 -13.383 1 63.88 97 ASP A N 1
ATOM 773 C CA . ASP A 1 97 ? 14.797 -36.375 -14.734 1 63.88 97 ASP A CA 1
ATOM 774 C C . ASP A 1 97 ? 14.82 -37.906 -14.727 1 63.88 97 ASP A C 1
ATOM 776 O O . ASP A 1 97 ? 14.438 -38.531 -15.711 1 63.88 97 ASP A O 1
ATOM 780 N N . GLU A 1 98 ? 15.227 -38.469 -13.695 1 67.94 98 GLU A N 1
ATOM 781 C CA . GLU A 1 98 ? 15.328 -39.938 -13.57 1 67.94 98 GLU A CA 1
ATOM 782 C C . GLU A 1 98 ? 14.078 -40.5 -12.914 1 67.94 98 GLU A C 1
ATOM 784 O O . GLU A 1 98 ? 14.039 -41.688 -12.594 1 67.94 98 GLU A O 1
ATOM 789 N N . GLY A 1 99 ? 13.109 -39.781 -12.734 1 59.44 99 GLY A N 1
ATOM 790 C CA . GLY A 1 99 ? 11.828 -40.25 -12.211 1 59.44 99 GLY A CA 1
ATOM 791 C C . GLY A 1 99 ? 11.805 -40.344 -10.695 1 59.44 99 GLY A C 1
ATOM 792 O O . GLY A 1 99 ? 10.922 -40.969 -10.117 1 59.44 99 GLY A O 1
ATOM 793 N N . LYS A 1 100 ? 12.969 -39.844 -10.062 1 62.03 100 LYS A N 1
ATOM 794 C CA . LYS A 1 100 ? 13.023 -39.906 -8.602 1 62.03 100 LYS A CA 1
ATOM 795 C C . LYS A 1 100 ? 12.367 -38.656 -7.992 1 62.03 100 LYS A C 1
ATOM 797 O O . LYS A 1 100 ? 12.461 -37.562 -8.539 1 62.03 100 LYS A O 1
ATOM 802 N N . HIS A 1 101 ? 11.508 -38.938 -6.984 1 63.03 101 HIS A N 1
ATOM 803 C CA . HIS A 1 101 ? 10.82 -37.875 -6.27 1 63.03 101 HIS A CA 1
ATOM 804 C C . HIS A 1 101 ? 11.812 -36.906 -5.625 1 63.03 101 HIS A C 1
ATOM 806 O O . HIS A 1 101 ? 12.734 -37.312 -4.934 1 63.03 101 HIS A O 1
ATOM 812 N N . LEU A 1 102 ? 11.664 -35.625 -6.125 1 66.75 102 LEU A N 1
ATOM 813 C CA . LEU A 1 102 ? 12.461 -34.594 -5.512 1 66.75 102 LEU A CA 1
ATOM 814 C C . LEU A 1 102 ? 11.805 -34.062 -4.234 1 66.75 102 LEU A C 1
ATOM 816 O O . LEU A 1 102 ? 10.617 -34.312 -4.008 1 66.75 102 LEU A O 1
ATOM 820 N N . LYS A 1 103 ? 12.539 -33.594 -3.367 1 77.12 103 LYS A N 1
ATOM 821 C CA . LYS A 1 103 ? 12.078 -32.969 -2.119 1 77.12 103 LYS A CA 1
ATOM 822 C C . LYS A 1 103 ? 11.234 -31.734 -2.387 1 77.12 103 LYS A C 1
ATOM 824 O O . LYS A 1 103 ? 10.422 -31.344 -1.549 1 77.12 103 LYS A O 1
ATOM 829 N N . ILE A 1 104 ? 11.18 -31.344 -3.627 1 85.69 104 ILE A N 1
ATOM 830 C CA . ILE A 1 104 ? 10.461 -30.125 -3.979 1 85.69 104 ILE A CA 1
ATOM 831 C C . ILE A 1 104 ? 9.117 -30.469 -4.617 1 85.69 104 ILE A C 1
ATOM 833 O O . ILE A 1 104 ? 9.023 -31.438 -5.375 1 85.69 104 ILE A O 1
ATOM 837 N N . MET A 1 105 ? 8.07 -29.75 -4.262 1 92.06 105 MET A N 1
ATOM 838 C CA . MET A 1 105 ? 6.734 -29.938 -4.812 1 92.06 105 MET A CA 1
ATOM 839 C C . MET A 1 105 ? 6.449 -28.938 -5.922 1 92.06 105 MET A C 1
ATOM 841 O O . MET A 1 105 ? 7.184 -27.953 -6.082 1 92.06 105 MET A O 1
ATOM 845 N N . LYS A 1 106 ? 5.473 -29.281 -6.719 1 93.88 106 LYS A N 1
ATOM 846 C CA . LYS A 1 106 ? 5 -28.375 -7.754 1 93.88 106 LYS A CA 1
ATOM 847 C C . LYS A 1 106 ? 3.484 -28.203 -7.684 1 93.88 106 LYS A C 1
ATOM 849 O O . LYS A 1 106 ? 2.779 -29.078 -7.176 1 93.88 106 LYS A O 1
ATOM 854 N N . ILE A 1 107 ? 3.014 -27.094 -8.211 1 95.44 107 ILE A N 1
ATOM 855 C CA . ILE A 1 107 ? 1.578 -26.844 -8.266 1 95.44 107 ILE A CA 1
ATOM 856 C C . ILE A 1 107 ? 0.902 -27.891 -9.141 1 95.44 107 ILE A C 1
ATOM 858 O O . ILE A 1 107 ? 1.405 -28.234 -10.211 1 95.44 107 ILE A O 1
ATOM 862 N N . ALA A 1 108 ? -0.225 -28.422 -8.695 1 96.12 108 ALA A N 1
ATOM 863 C CA . ALA A 1 108 ? -1.012 -29.375 -9.469 1 96.12 108 ALA A CA 1
ATOM 864 C C . ALA A 1 108 ? -1.947 -28.656 -10.438 1 96.12 108 ALA A C 1
ATOM 866 O O . ALA A 1 108 ? -3.15 -28.562 -10.188 1 96.12 108 ALA A O 1
ATOM 867 N N . TRP A 1 109 ? -1.453 -28.312 -11.57 1 95.75 109 TRP A N 1
ATOM 868 C CA . TRP A 1 109 ? -2.262 -27.625 -12.578 1 95.75 109 TRP A CA 1
ATOM 869 C C . TRP A 1 109 ? -3.295 -28.578 -13.172 1 95.75 109 TRP A C 1
ATOM 871 O O . TRP A 1 109 ? -2.994 -29.734 -13.445 1 95.75 109 TRP A O 1
ATOM 881 N N . LYS A 1 110 ? -4.488 -28.062 -13.383 1 97 110 LYS A N 1
ATOM 882 C CA . LYS A 1 110 ? -5.551 -28.828 -14.031 1 97 110 LYS A CA 1
ATOM 883 C C . LYS A 1 110 ? -6.164 -28.031 -15.188 1 97 110 LYS A C 1
ATOM 885 O O . LYS A 1 110 ? -6.492 -26.859 -15.031 1 97 110 LYS A O 1
ATOM 890 N N . HIS A 1 111 ? -6.277 -28.703 -16.234 1 96.75 111 HIS A N 1
ATOM 891 C CA . HIS A 1 111 ? -6.98 -28.094 -17.359 1 96.75 111 HIS A CA 1
ATOM 892 C C . HIS A 1 111 ? -8.469 -27.969 -17.078 1 96.75 111 HIS A C 1
ATOM 894 O O . HIS A 1 111 ? -9.023 -28.734 -16.297 1 96.75 111 HIS A O 1
ATOM 900 N N . SER A 1 112 ? -9.078 -27.047 -17.75 1 96.81 112 SER A N 1
ATOM 901 C CA . SER A 1 112 ? -10.5 -26.781 -17.562 1 96.81 112 SER A CA 1
ATOM 902 C C . SER A 1 112 ? -11.336 -28.031 -17.719 1 96.81 112 SER A C 1
ATOM 904 O O . SER A 1 112 ? -12.234 -28.297 -16.922 1 96.81 112 SER A O 1
ATOM 906 N N . ASP A 1 113 ? -11.008 -28.844 -18.688 1 96.12 113 ASP A N 1
ATOM 907 C CA . ASP A 1 113 ? -11.75 -30.078 -18.953 1 96.12 113 ASP A CA 1
ATOM 908 C C . ASP A 1 113 ? -11.633 -31.047 -17.781 1 96.12 113 ASP A C 1
ATOM 910 O O . ASP A 1 113 ? -12.625 -31.641 -17.359 1 96.12 113 ASP A O 1
ATOM 914 N N . GLU A 1 114 ? -10.461 -31.188 -17.344 1 96.44 114 GLU A N 1
ATOM 915 C CA . GLU A 1 114 ? -10.219 -32.094 -16.203 1 96.44 114 GLU A CA 1
ATOM 916 C C . GLU A 1 114 ? -10.945 -31.594 -14.953 1 96.44 114 GLU A C 1
ATOM 918 O O . GLU A 1 114 ? -11.539 -32.406 -14.234 1 96.44 114 GLU A O 1
ATOM 923 N N . LEU A 1 115 ? -10.914 -30.359 -14.742 1 95.81 115 LEU A N 1
ATOM 924 C CA . LEU A 1 115 ? -11.562 -29.781 -13.57 1 95.81 115 LEU A CA 1
ATOM 925 C C . LEU A 1 115 ? -13.07 -29.984 -13.641 1 95.81 115 LEU A C 1
ATOM 927 O O . LEU A 1 115 ? -13.719 -30.25 -12.625 1 95.81 115 LEU A O 1
ATOM 931 N N . SER A 1 116 ? -13.586 -29.781 -14.805 1 95.38 116 SER A N 1
ATOM 932 C CA . SER A 1 116 ? -15.016 -29.984 -15.008 1 95.38 116 SER A CA 1
ATOM 933 C C . SER A 1 116 ? -15.422 -31.406 -14.672 1 95.38 116 SER A C 1
ATOM 935 O O . SER A 1 116 ? -16.469 -31.641 -14.078 1 95.38 116 SER A O 1
ATOM 937 N N . GLU A 1 117 ? -14.617 -32.312 -15.031 1 95.88 117 GLU A N 1
ATOM 938 C CA . GLU A 1 117 ? -14.883 -33.719 -14.75 1 95.88 117 GLU A CA 1
ATOM 939 C C . GLU A 1 117 ? -14.75 -34 -13.258 1 95.88 117 GLU A C 1
ATOM 941 O O . GLU A 1 117 ? -15.578 -34.719 -12.68 1 95.88 117 GLU A O 1
ATOM 946 N N . LEU A 1 118 ? -13.758 -33.438 -12.664 1 95 118 LEU A N 1
ATOM 947 C CA . LEU A 1 118 ? -13.438 -33.75 -11.273 1 95 118 LEU A CA 1
ATOM 948 C C . LEU A 1 118 ? -14.438 -33.062 -10.336 1 95 118 LEU A C 1
ATOM 950 O O . LEU A 1 118 ? -14.797 -33.656 -9.305 1 95 118 LEU A O 1
ATOM 954 N N . LEU A 1 119 ? -14.867 -31.859 -10.711 1 93.19 119 LEU A N 1
ATOM 955 C CA . LEU A 1 119 ? -15.672 -31.078 -9.781 1 93.19 119 LEU A CA 1
ATOM 956 C C . LEU A 1 119 ? -17.141 -31.062 -10.203 1 93.19 119 LEU A C 1
ATOM 958 O O . LEU A 1 119 ? -18.016 -30.734 -9.406 1 93.19 119 LEU A O 1
ATOM 962 N N . LYS A 1 120 ? -17.375 -31.359 -11.445 1 92.06 120 LYS A N 1
ATOM 963 C CA . LYS A 1 120 ? -18.734 -31.391 -11.984 1 92.06 120 LYS A CA 1
ATOM 964 C C . LYS A 1 120 ? -19.469 -30.094 -11.672 1 92.06 120 LYS A C 1
ATOM 966 O O . LYS A 1 120 ? -19 -29 -11.992 1 92.06 120 LYS A O 1
ATOM 971 N N . GLU A 1 121 ? -20.516 -30.125 -10.852 1 87.19 121 GLU A N 1
ATOM 972 C CA . GLU A 1 121 ? -21.344 -28.953 -10.578 1 87.19 121 GLU A CA 1
ATOM 973 C C . GLU A 1 121 ? -20.625 -27.969 -9.664 1 87.19 121 GLU A C 1
ATOM 975 O O . GLU A 1 121 ? -20.984 -26.781 -9.609 1 87.19 121 GLU A O 1
ATOM 980 N N . ASP A 1 122 ? -19.625 -28.422 -9.07 1 85.88 122 ASP A N 1
ATOM 981 C CA . ASP A 1 122 ? -18.891 -27.578 -8.133 1 85.88 122 ASP A CA 1
ATOM 982 C C . ASP A 1 122 ? -17.875 -26.703 -8.859 1 85.88 122 ASP A C 1
ATOM 984 O O . ASP A 1 122 ? -17.328 -25.75 -8.273 1 85.88 122 ASP A O 1
ATOM 988 N N . PHE A 1 123 ? -17.688 -27.062 -10.117 1 91.19 123 PHE A N 1
ATOM 989 C CA . PHE A 1 123 ? -16.75 -26.234 -10.883 1 91.19 123 PHE A CA 1
ATOM 990 C C . PHE A 1 123 ? -17.438 -24.969 -11.383 1 91.19 123 PHE A C 1
ATOM 992 O O . PHE A 1 123 ? -18.25 -25.031 -12.297 1 91.19 123 PHE A O 1
ATOM 999 N N . ARG A 1 124 ? -17.094 -23.859 -10.789 1 92.75 124 ARG A N 1
ATOM 1000 C CA . ARG A 1 124 ? -17.562 -22.531 -11.188 1 92.75 124 ARG A CA 1
ATOM 1001 C C . ARG A 1 124 ? -16.406 -21.656 -11.641 1 92.75 124 ARG A C 1
ATOM 1003 O O . ARG A 1 124 ? -15.75 -21 -10.82 1 92.75 124 ARG A O 1
ATOM 1010 N N . ALA A 1 125 ? -16.234 -21.609 -12.875 1 93.44 125 ALA A N 1
ATOM 1011 C CA . ALA A 1 125 ? -15.086 -20.891 -13.445 1 93.44 125 ALA A CA 1
ATOM 1012 C C . ALA A 1 125 ? -15.133 -19.422 -13.094 1 93.44 125 ALA A C 1
ATOM 1014 O O . ALA A 1 125 ? -14.094 -18.75 -13.008 1 93.44 125 ALA A O 1
ATOM 1015 N N . ASP A 1 126 ? -16.312 -18.906 -12.852 1 94.31 126 ASP A N 1
ATOM 1016 C CA . ASP A 1 126 ? -16.469 -17.484 -12.555 1 94.31 126 ASP A CA 1
ATOM 1017 C C . ASP A 1 126 ? -15.945 -17.156 -11.156 1 94.31 126 ASP A C 1
ATOM 1019 O O . ASP A 1 126 ? -15.766 -15.977 -10.82 1 94.31 126 ASP A O 1
ATOM 1023 N N . GLU A 1 127 ? -15.641 -18.188 -10.445 1 94.69 127 GLU A N 1
ATOM 1024 C CA . GLU A 1 127 ? -15.062 -17.969 -9.125 1 94.69 127 GLU A CA 1
ATOM 1025 C C . GLU A 1 127 ? -13.539 -17.938 -9.188 1 94.69 127 GLU A C 1
ATOM 1027 O O . GLU A 1 127 ? -12.875 -17.625 -8.195 1 94.69 127 GLU A O 1
ATOM 1032 N N . SER A 1 128 ? -13.031 -18.188 -10.305 1 96.94 128 SER A N 1
ATOM 1033 C CA . SER A 1 128 ? -11.578 -18.203 -10.469 1 96.94 128 SER A CA 1
ATOM 1034 C C . SER A 1 128 ? -11.023 -16.797 -10.609 1 96.94 128 SER A C 1
ATOM 1036 O O . SER A 1 128 ? -11.781 -15.836 -10.758 1 96.94 128 SER A O 1
ATOM 1038 N N . ILE A 1 129 ? -9.703 -16.641 -10.492 1 96.88 129 ILE A N 1
ATOM 1039 C CA . ILE A 1 129 ? -9.008 -15.383 -10.711 1 96.88 129 ILE A CA 1
ATOM 1040 C C . ILE A 1 129 ? -7.918 -15.578 -11.766 1 96.88 129 ILE A C 1
ATOM 1042 O O . ILE A 1 129 ? -7.293 -16.641 -11.836 1 96.88 129 ILE A O 1
ATOM 1046 N N . VAL A 1 130 ? -7.695 -14.57 -12.531 1 95.75 130 VAL A N 1
ATOM 1047 C CA . VAL A 1 130 ? -6.641 -14.594 -13.539 1 95.75 130 VAL A CA 1
ATOM 1048 C C . VAL A 1 130 ? -5.281 -14.422 -12.867 1 95.75 130 VAL A C 1
ATOM 1050 O O . VAL A 1 130 ? -5.133 -13.609 -11.953 1 95.75 130 VAL A O 1
ATOM 1053 N N . LEU A 1 131 ? -4.324 -15.172 -13.359 1 92.12 131 LEU A N 1
ATOM 1054 C CA . LEU A 1 131 ? -2.967 -15.062 -12.836 1 92.12 131 LEU A CA 1
ATOM 1055 C C . LEU A 1 131 ? -2.055 -14.367 -13.836 1 92.12 131 LEU A C 1
ATOM 1057 O O . LEU A 1 131 ? -2.236 -14.5 -15.047 1 92.12 131 LEU A O 1
ATOM 1061 N N . ASN A 1 132 ? -1.116 -13.633 -13.305 1 81.88 132 ASN A N 1
ATOM 1062 C CA . ASN A 1 132 ? -0.154 -12.906 -14.133 1 81.88 132 ASN A CA 1
ATOM 1063 C C . ASN A 1 132 ? 1.094 -13.75 -14.398 1 81.88 132 ASN A C 1
ATOM 1065 O O . ASN A 1 132 ? 2.215 -13.242 -14.305 1 81.88 132 ASN A O 1
ATOM 1069 N N . CYS A 1 133 ? 1.063 -15.055 -14.742 1 73.31 133 CYS A N 1
ATOM 1070 C CA . CYS A 1 133 ? 2.252 -15.898 -14.797 1 73.31 133 CYS A CA 1
ATOM 1071 C C . CYS A 1 133 ? 2.58 -16.281 -16.234 1 73.31 133 CYS A C 1
ATOM 1073 O O . CYS A 1 133 ? 3.578 -16.953 -16.5 1 73.31 133 CYS A O 1
ATOM 1075 N N . ASN A 1 134 ? 1.884 -15.906 -17.203 1 73.5 134 ASN A N 1
ATOM 1076 C CA . ASN A 1 134 ? 2.174 -16.312 -18.578 1 73.5 134 ASN A CA 1
ATOM 1077 C C . ASN A 1 134 ? 2.676 -15.141 -19.406 1 73.5 134 ASN A C 1
ATOM 1079 O O . ASN A 1 134 ? 2.555 -15.148 -20.641 1 73.5 134 ASN A O 1
ATOM 1083 N N . ILE A 1 135 ? 3.219 -14.242 -18.766 1 81.31 135 ILE A N 1
ATOM 1084 C CA . ILE A 1 135 ? 3.611 -13.023 -19.469 1 81.31 135 ILE A CA 1
ATOM 1085 C C . ILE A 1 135 ? 4.754 -13.328 -20.438 1 81.31 135 ILE A C 1
ATOM 1087 O O . ILE A 1 135 ? 4.824 -12.758 -21.531 1 81.31 135 ILE A O 1
ATOM 1091 N N . SER A 1 136 ? 5.574 -14.32 -20.062 1 79.44 136 SER A N 1
ATOM 1092 C CA . SER A 1 136 ? 6.746 -14.625 -20.875 1 79.44 136 SER A CA 1
ATOM 1093 C C . SER A 1 136 ? 6.375 -15.477 -22.094 1 79.44 136 SER A C 1
ATOM 1095 O O . SER A 1 136 ? 7.156 -15.594 -23.031 1 79.44 136 SER A O 1
ATOM 1097 N N . ASP A 1 137 ? 5.164 -16.078 -22.078 1 83.38 137 ASP A N 1
ATOM 1098 C CA . ASP A 1 137 ? 4.688 -16.891 -23.188 1 83.38 137 ASP A CA 1
ATOM 1099 C C . ASP A 1 137 ? 3.234 -16.562 -23.516 1 83.38 137 ASP A C 1
ATOM 1101 O O . ASP A 1 137 ? 2.32 -17.266 -23.094 1 83.38 137 ASP A O 1
ATOM 1105 N N . PRO A 1 138 ? 3.119 -15.602 -24.406 1 82.75 138 PRO A N 1
ATOM 1106 C CA . PRO A 1 138 ? 1.762 -15.133 -24.688 1 82.75 138 PRO A CA 1
ATOM 1107 C C . PRO A 1 138 ? 0.912 -16.188 -25.406 1 82.75 138 PRO A C 1
ATOM 1109 O O . PRO A 1 138 ? -0.314 -16.062 -25.453 1 82.75 138 PRO A O 1
ATOM 1112 N N . THR A 1 139 ? 1.526 -17.188 -25.891 1 84.31 139 THR A N 1
ATOM 1113 C CA . THR A 1 139 ? 0.789 -18.203 -26.641 1 84.31 139 THR A CA 1
ATOM 1114 C C . THR A 1 139 ? 0.325 -19.328 -25.734 1 84.31 139 THR A C 1
ATOM 1116 O O . THR A 1 139 ? -0.507 -20.156 -26.109 1 84.31 139 THR A O 1
ATOM 1119 N N . SER A 1 140 ? 0.82 -19.312 -24.562 1 87.88 140 SER A N 1
ATOM 1120 C CA . SER A 1 140 ? 0.427 -20.344 -23.609 1 87.88 140 SER A CA 1
ATOM 1121 C C . SER A 1 140 ? -0.993 -20.109 -23.109 1 87.88 140 SER A C 1
ATOM 1123 O O . SER A 1 140 ? -1.48 -18.984 -23.094 1 87.88 140 SER A O 1
ATOM 1125 N N . PRO A 1 141 ? -1.67 -21.219 -22.859 1 91.38 141 PRO A N 1
ATOM 1126 C CA . PRO A 1 141 ? -3.008 -21.047 -22.281 1 91.38 141 PRO A CA 1
ATOM 1127 C C . PRO A 1 141 ? -3.006 -20.188 -21.016 1 91.38 141 PRO A C 1
ATOM 1129 O O . PRO A 1 141 ? -2.037 -20.203 -20.25 1 91.38 141 PRO A O 1
ATOM 1132 N N . PRO A 1 142 ? -4.098 -19.469 -20.875 1 93.62 142 PRO A N 1
ATOM 1133 C CA . PRO A 1 142 ? -4.18 -18.656 -19.656 1 93.62 142 PRO A CA 1
ATOM 1134 C C . PRO A 1 142 ? -4.203 -19.484 -18.391 1 93.62 142 PRO A C 1
ATOM 1136 O O . PRO A 1 142 ? -4.613 -20.641 -18.406 1 93.62 142 PRO A O 1
ATOM 1139 N N . LYS A 1 143 ? -3.77 -18.922 -17.375 1 94.88 143 LYS A N 1
ATOM 1140 C CA . LYS A 1 143 ? -3.705 -19.578 -16.078 1 94.88 143 LYS A CA 1
ATOM 1141 C C . LYS A 1 143 ? -4.613 -18.891 -15.062 1 94.88 143 LYS A C 1
ATOM 1143 O O . LYS A 1 143 ? -4.688 -17.656 -15.031 1 94.88 143 LYS A O 1
ATOM 1148 N N . PHE A 1 144 ? -5.293 -19.688 -14.273 1 96.81 144 PHE A N 1
ATOM 1149 C CA . PHE A 1 144 ? -6.25 -19.219 -13.281 1 96.81 144 PHE A CA 1
ATOM 1150 C C . PHE A 1 144 ? -6.012 -19.906 -11.938 1 96.81 144 PHE A C 1
ATOM 1152 O O . PHE A 1 144 ? -5.281 -20.891 -11.859 1 96.81 144 PHE A O 1
ATOM 1159 N N . ALA A 1 145 ? -6.539 -19.312 -10.922 1 97.06 145 ALA A N 1
ATOM 1160 C CA . ALA A 1 145 ? -6.613 -19.953 -9.609 1 97.06 145 ALA A CA 1
ATOM 1161 C C . ALA A 1 145 ? -8.055 -20.016 -9.109 1 97.06 145 ALA A C 1
ATOM 1163 O O . ALA A 1 145 ? -8.836 -19.094 -9.344 1 97.06 145 ALA A O 1
ATOM 1164 N N . ILE A 1 146 ? -8.359 -21.078 -8.453 1 97.06 146 ILE A N 1
ATOM 1165 C CA . ILE A 1 146 ? -9.719 -21.25 -7.934 1 97.06 146 ILE A CA 1
ATOM 1166 C C . ILE A 1 146 ? -9.664 -21.891 -6.555 1 97.06 146 ILE A C 1
ATOM 1168 O O . ILE A 1 146 ? -8.844 -22.781 -6.312 1 97.06 146 ILE A O 1
ATOM 1172 N N . ASN A 1 147 ? -10.461 -21.391 -5.695 1 96.44 147 ASN A N 1
ATOM 1173 C CA . ASN A 1 147 ? -10.57 -21.938 -4.348 1 96.44 147 ASN A CA 1
ATOM 1174 C C . ASN A 1 147 ? -11.875 -22.703 -4.16 1 96.44 147 ASN A C 1
ATOM 1176 O O . ASN A 1 147 ? -12.953 -22.188 -4.441 1 96.44 147 ASN A O 1
ATOM 1180 N N . ILE A 1 148 ? -11.734 -23.875 -3.682 1 94.31 148 ILE A N 1
ATOM 1181 C CA . ILE A 1 148 ? -12.883 -24.703 -3.338 1 94.31 148 ILE A CA 1
ATOM 1182 C C . ILE A 1 148 ? -13.055 -24.75 -1.821 1 94.31 148 ILE A C 1
ATOM 1184 O O . ILE A 1 148 ? -12.125 -25.125 -1.1 1 94.31 148 ILE A O 1
ATOM 1188 N N . ALA A 1 149 ? -14.203 -24.344 -1.431 1 90.06 149 ALA A N 1
ATOM 1189 C CA . ALA A 1 149 ? -14.477 -24.312 0.003 1 90.06 149 ALA A CA 1
ATOM 1190 C C . ALA A 1 149 ? -14.742 -25.703 0.547 1 90.06 149 ALA A C 1
ATOM 1192 O O . ALA A 1 149 ? -15.297 -26.562 -0.155 1 90.06 149 ALA A O 1
ATOM 1193 N N . SER A 1 150 ? -14.336 -25.844 1.821 1 83.81 150 SER A N 1
ATOM 1194 C CA . SER A 1 150 ? -14.609 -27.094 2.5 1 83.81 150 SER A CA 1
ATOM 1195 C C . SER A 1 150 ? -16.109 -27.281 2.758 1 83.81 150 SER A C 1
ATOM 1197 O O . SER A 1 150 ? -16.859 -26.297 2.801 1 83.81 150 SER A O 1
ATOM 1199 N N . LYS A 1 151 ? -16.453 -28.531 2.734 1 76.62 151 LYS A N 1
ATOM 1200 C CA . LYS A 1 151 ? -17.828 -28.875 3.115 1 76.62 151 LYS A CA 1
ATOM 1201 C C . LYS A 1 151 ? -17.875 -29.469 4.523 1 76.62 151 LYS A C 1
ATOM 1203 O O . LYS A 1 151 ? -17.344 -30.562 4.77 1 76.62 151 LYS A O 1
ATOM 1208 N N . SER A 1 152 ? -18.25 -28.609 5.488 1 69.38 152 SER A N 1
ATOM 1209 C CA . SER A 1 152 ? -18.25 -28.906 6.914 1 69.38 152 SER A CA 1
ATOM 1210 C C . SER A 1 152 ? -18.969 -30.219 7.199 1 69.38 152 SER A C 1
ATOM 1212 O O . SER A 1 152 ? -18.656 -30.922 8.164 1 69.38 152 SER A O 1
ATOM 1214 N N . SER A 1 153 ? -19.781 -30.609 6.387 1 77.25 153 SER A N 1
ATOM 1215 C CA . SER A 1 153 ? -20.656 -31.75 6.641 1 77.25 153 SER A CA 1
ATOM 1216 C C . SER A 1 153 ? -19.922 -33.062 6.402 1 77.25 153 SER A C 1
ATOM 1218 O O . SER A 1 153 ? -20.391 -34.125 6.797 1 77.25 153 SER A O 1
ATOM 1220 N N . GLU A 1 154 ? -18.703 -33.031 5.957 1 80.62 154 GLU A N 1
ATOM 1221 C CA . GLU A 1 154 ? -17.953 -34.219 5.645 1 80.62 154 GLU A CA 1
ATOM 1222 C C . GLU A 1 154 ? -16.562 -34.188 6.242 1 80.62 154 GLU A C 1
ATOM 1224 O O . GLU A 1 154 ? -15.656 -33.562 5.676 1 80.62 154 GLU A O 1
ATOM 1229 N N . PRO A 1 155 ? -16.297 -34.75 7.383 1 79.94 155 PRO A N 1
ATOM 1230 C CA . PRO A 1 155 ? -15 -34.688 8.062 1 79.94 155 PRO A CA 1
ATOM 1231 C C . PRO A 1 155 ? -13.852 -35.156 7.184 1 79.94 155 PRO A C 1
ATOM 1233 O O . PRO A 1 155 ? -12.727 -34.688 7.316 1 79.94 155 PRO A O 1
ATOM 1236 N N . ASP A 1 156 ? -14.172 -36.062 6.25 1 88.88 156 ASP A N 1
ATOM 1237 C CA . ASP A 1 156 ? -13.086 -36.625 5.43 1 88.88 156 ASP A CA 1
ATOM 1238 C C . ASP A 1 156 ? -13.055 -35.938 4.059 1 88.88 156 ASP A C 1
ATOM 1240 O O . ASP A 1 156 ? -12.461 -36.469 3.117 1 88.88 156 ASP A O 1
ATOM 1244 N N . HIS A 1 157 ? -13.672 -34.812 3.973 1 90.31 157 HIS A N 1
ATOM 1245 C CA . HIS A 1 157 ? -13.812 -34.156 2.682 1 90.31 157 HIS A CA 1
ATOM 1246 C C . HIS A 1 157 ? -12.453 -33.812 2.084 1 90.31 157 HIS A C 1
ATOM 1248 O O . HIS A 1 157 ? -12.25 -33.969 0.877 1 90.31 157 HIS A O 1
ATOM 1254 N N . LYS A 1 158 ? -11.555 -33.406 2.893 1 92.38 158 LYS A N 1
ATOM 1255 C CA . LYS A 1 158 ? -10.227 -33.031 2.422 1 92.38 158 LYS A CA 1
ATOM 1256 C C . LYS A 1 158 ? -9.5 -34.219 1.801 1 92.38 158 LYS A C 1
ATOM 1258 O O . LYS A 1 158 ? -8.938 -34.125 0.709 1 92.38 158 LYS A O 1
ATOM 1263 N N . GLU A 1 159 ? -9.484 -35.312 2.506 1 93.44 159 GLU A N 1
ATOM 1264 C CA . GLU A 1 159 ? -8.797 -36.5 2.031 1 93.44 159 GLU A CA 1
ATOM 1265 C C . GLU A 1 159 ? -9.398 -37 0.719 1 93.44 159 GLU A C 1
ATOM 1267 O O . GLU A 1 159 ? -8.672 -37.406 -0.191 1 93.44 159 GLU A O 1
ATOM 1272 N N . LYS A 1 160 ? -10.688 -37.031 0.687 1 92.81 160 LYS A N 1
ATOM 1273 C CA . LYS A 1 160 ? -11.383 -37.438 -0.532 1 92.81 160 LYS A CA 1
ATOM 1274 C C . LYS A 1 160 ? -11.039 -36.531 -1.696 1 92.81 160 LYS A C 1
ATOM 1276 O O . LYS A 1 160 ? -10.867 -36.969 -2.828 1 92.81 160 LYS A O 1
ATOM 1281 N N . PHE A 1 161 ? -10.992 -35.281 -1.369 1 93.94 161 PHE A N 1
ATOM 1282 C CA . PHE A 1 161 ? -10.656 -34.281 -2.371 1 93.94 161 PHE A CA 1
ATOM 1283 C C . PHE A 1 161 ? -9.25 -34.5 -2.914 1 93.94 161 PHE A C 1
ATOM 1285 O O . PHE A 1 161 ? -9.039 -34.531 -4.129 1 93.94 161 PHE A O 1
ATOM 1292 N N . GLU A 1 162 ? -8.297 -34.75 -2.047 1 95.44 162 GLU A N 1
ATOM 1293 C CA . GLU A 1 162 ? -6.91 -35 -2.428 1 95.44 162 GLU A CA 1
ATOM 1294 C C . GLU A 1 162 ? -6.793 -36.25 -3.285 1 95.44 162 GLU A C 1
ATOM 1296 O O . GLU A 1 162 ? -6.062 -36.25 -4.277 1 95.44 162 GLU A O 1
ATOM 1301 N N . LYS A 1 163 ? -7.465 -37.25 -2.902 1 95.38 163 LYS A N 1
ATOM 1302 C CA . LYS A 1 163 ? -7.457 -38.469 -3.666 1 95.38 163 LYS A CA 1
ATOM 1303 C C . LYS A 1 163 ? -8.039 -38.281 -5.062 1 95.38 163 LYS A C 1
ATOM 1305 O O . LYS A 1 163 ? -7.473 -38.75 -6.051 1 95.38 163 LYS A O 1
ATOM 1310 N N . ARG A 1 164 ? -9.109 -37.594 -5.09 1 94.19 164 ARG A N 1
ATOM 1311 C CA . ARG A 1 164 ? -9.781 -37.312 -6.355 1 94.19 164 ARG A CA 1
ATOM 1312 C C . ARG A 1 164 ? -8.867 -36.562 -7.312 1 94.19 164 ARG A C 1
ATOM 1314 O O . ARG A 1 164 ? -8.859 -36.812 -8.516 1 94.19 164 ARG A O 1
ATOM 1321 N N . PHE A 1 165 ? -8.055 -35.719 -6.793 1 96.06 165 PHE A N 1
ATOM 1322 C CA . PHE A 1 165 ? -7.203 -34.844 -7.617 1 96.06 165 PHE A CA 1
ATOM 1323 C C . PHE A 1 165 ? -5.812 -35.469 -7.77 1 96.06 165 PHE A C 1
ATOM 1325 O O . PHE A 1 165 ? -4.996 -34.969 -8.547 1 96.06 165 PHE A O 1
ATOM 1332 N N . GLY A 1 166 ? -5.516 -36.562 -7.035 1 94.75 166 GLY A N 1
ATOM 1333 C CA . GLY A 1 166 ? -4.184 -37.125 -7.07 1 94.75 166 GLY A CA 1
ATOM 1334 C C . GLY A 1 166 ? -3.105 -36.188 -6.582 1 94.75 166 GLY A C 1
ATOM 1335 O O . GLY A 1 166 ? -2.027 -36.094 -7.172 1 94.75 166 GLY A O 1
ATOM 1336 N N . SER A 1 167 ? -3.482 -35.375 -5.633 1 95.81 167 SER A N 1
ATOM 1337 C CA . SER A 1 167 ? -2.6 -34.312 -5.109 1 95.81 167 SER A CA 1
ATOM 1338 C C . SER A 1 167 ? -2.742 -34.188 -3.596 1 95.81 167 SER A C 1
ATOM 1340 O O . SER A 1 167 ? -3.58 -34.844 -2.984 1 95.81 167 SER A O 1
ATOM 1342 N N . THR A 1 168 ? -1.866 -33.438 -3.021 1 94.94 168 THR A N 1
ATOM 1343 C CA . THR A 1 168 ? -1.927 -33.156 -1.592 1 94.94 168 THR A CA 1
ATOM 1344 C C . THR A 1 168 ? -2.078 -31.656 -1.344 1 94.94 168 THR A C 1
ATOM 1346 O O . THR A 1 168 ? -1.613 -30.844 -2.141 1 94.94 168 THR A O 1
ATOM 1349 N N . THR A 1 169 ? -2.74 -31.344 -0.258 1 95.06 169 THR A N 1
ATOM 1350 C CA . THR A 1 169 ? -2.871 -29.938 0.141 1 95.06 169 THR A CA 1
ATOM 1351 C C . THR A 1 169 ? -1.789 -29.562 1.147 1 95.06 169 THR A C 1
ATOM 1353 O O . THR A 1 169 ? -1.425 -30.359 2.008 1 95.06 169 THR A O 1
ATOM 1356 N N . VAL A 1 170 ? -1.28 -28.406 1.014 1 93 170 VAL A N 1
ATOM 1357 C CA . VAL A 1 170 ? -0.325 -27.844 1.964 1 93 170 VAL A CA 1
ATOM 1358 C C . VAL A 1 170 ? -0.804 -26.469 2.428 1 93 170 VAL A C 1
ATOM 1360 O O . VAL A 1 170 ? -1.532 -25.781 1.708 1 93 170 VAL A O 1
ATOM 1363 N N . SER A 1 171 ? -0.433 -26.094 3.664 1 89.81 171 SER A N 1
ATOM 1364 C CA . SER A 1 171 ? -0.839 -24.781 4.141 1 89.81 171 SER A CA 1
ATOM 1365 C C . SER A 1 171 ? -0.282 -23.672 3.25 1 89.81 171 SER A C 1
ATOM 1367 O O . SER A 1 171 ? 0.77 -23.844 2.629 1 89.81 171 SER A O 1
ATOM 1369 N N . GLY A 1 172 ? -0.971 -22.594 3.186 1 84.12 172 GLY A N 1
ATOM 1370 C CA . GLY A 1 172 ? -0.542 -21.453 2.389 1 84.12 172 GLY A CA 1
ATOM 1371 C C . GLY A 1 172 ? 0.863 -21 2.719 1 84.12 172 GLY A C 1
ATOM 1372 O O . GLY A 1 172 ? 1.696 -20.828 1.825 1 84.12 172 GLY A O 1
ATOM 1373 N N . ARG A 1 173 ? 1.136 -20.828 3.934 1 78.44 173 ARG A N 1
ATOM 1374 C CA . ARG A 1 173 ? 2.439 -20.344 4.375 1 78.44 173 ARG A CA 1
ATOM 1375 C C . ARG A 1 173 ? 3.535 -21.359 4.062 1 78.44 173 ARG A C 1
ATOM 1377 O O . ARG A 1 173 ? 4.574 -21 3.502 1 78.44 173 ARG A O 1
ATOM 1384 N N . THR A 1 174 ? 3.277 -22.641 4.344 1 82.56 174 THR A N 1
ATOM 1385 C CA . THR A 1 174 ? 4.258 -23.703 4.145 1 82.56 174 THR A CA 1
ATOM 1386 C C . THR A 1 174 ? 4.543 -23.891 2.656 1 82.56 174 THR A C 1
ATOM 1388 O O . THR A 1 174 ? 5.668 -24.234 2.273 1 82.56 174 THR A O 1
ATOM 1391 N N . SER A 1 175 ? 3.551 -23.703 1.903 1 85.88 175 SER A N 1
ATOM 1392 C CA . SER A 1 175 ? 3.678 -23.953 0.471 1 85.88 175 SER A CA 1
ATOM 1393 C C . SER A 1 175 ? 4.766 -23.078 -0.146 1 85.88 175 SER A C 1
ATOM 1395 O O . SER A 1 175 ? 5.445 -23.5 -1.084 1 85.88 175 SER A O 1
ATOM 1397 N N . LEU A 1 176 ? 5.008 -21.953 0.398 1 79.06 176 LEU A N 1
ATOM 1398 C CA . LEU A 1 176 ? 5.98 -21.016 -0.149 1 79.06 176 LEU A CA 1
ATOM 1399 C C . LEU A 1 176 ? 7.402 -21.547 0.03 1 79.06 176 LEU A C 1
ATOM 1401 O O . LEU A 1 176 ? 8.328 -21.094 -0.647 1 79.06 176 LEU A O 1
ATOM 1405 N N . PHE A 1 177 ? 7.496 -22.594 0.874 1 77.88 177 PHE A N 1
ATOM 1406 C CA . PHE A 1 177 ? 8.828 -23.062 1.209 1 77.88 177 PHE A CA 1
ATOM 1407 C C . PHE A 1 177 ? 9.07 -24.453 0.634 1 77.88 177 PHE A C 1
ATOM 1409 O O . PHE A 1 177 ? 10.195 -24.953 0.654 1 77.88 177 PHE A O 1
ATOM 1416 N N . VAL A 1 178 ? 8.062 -25.078 0.126 1 85.12 178 VAL A N 1
ATOM 1417 C CA . VAL A 1 178 ? 8.234 -26.469 -0.268 1 85.12 178 VAL A CA 1
ATOM 1418 C C . VAL A 1 178 ? 8.125 -26.594 -1.786 1 85.12 178 VAL A C 1
ATOM 1420 O O . VAL A 1 178 ? 8.367 -27.656 -2.346 1 85.12 178 VAL A O 1
ATOM 1423 N N . VAL A 1 179 ? 7.75 -25.531 -2.434 1 88.69 179 VAL A N 1
ATOM 1424 C CA . VAL A 1 179 ? 7.633 -25.562 -3.887 1 88.69 179 VAL A CA 1
ATOM 1425 C C . VAL A 1 179 ? 8.812 -24.828 -4.516 1 88.69 179 VAL A C 1
ATOM 1427 O O . VAL A 1 179 ? 9.617 -24.219 -3.809 1 88.69 179 VAL A O 1
ATOM 1430 N N . SER A 1 180 ? 8.891 -24.969 -5.855 1 85.31 180 SER A N 1
ATOM 1431 C CA . SER A 1 180 ? 9.938 -24.25 -6.574 1 85.31 180 SER A CA 1
ATOM 1432 C C . SER A 1 180 ? 9.789 -22.734 -6.406 1 85.31 180 SER A C 1
ATOM 1434 O O . SER A 1 180 ? 8.719 -22.25 -6.039 1 85.31 180 SER A O 1
ATOM 1436 N N . LYS A 1 181 ? 10.867 -21.984 -6.695 1 80.62 181 LYS A N 1
ATOM 1437 C CA . LYS A 1 181 ? 10.852 -20.531 -6.621 1 80.62 181 LYS A CA 1
ATOM 1438 C C . LYS A 1 181 ? 9.797 -19.938 -7.551 1 80.62 181 LYS A C 1
ATOM 1440 O O . LYS A 1 181 ? 9.094 -18.984 -7.184 1 80.62 181 LYS A O 1
ATOM 1445 N N . THR A 1 182 ? 9.711 -20.516 -8.641 1 84.19 182 THR A N 1
ATOM 1446 C CA . THR A 1 182 ? 8.727 -20.062 -9.609 1 84.19 182 THR A CA 1
ATOM 1447 C C . THR A 1 182 ? 7.309 -20.281 -9.094 1 84.19 182 THR A C 1
ATOM 1449 O O . THR A 1 182 ? 6.465 -19.375 -9.172 1 84.19 182 THR A O 1
ATOM 1452 N N . ASP A 1 183 ? 7.113 -21.453 -8.539 1 90.25 183 ASP A N 1
ATOM 1453 C CA . ASP A 1 183 ? 5.781 -21.766 -8.023 1 90.25 183 ASP A CA 1
ATOM 1454 C C . ASP A 1 183 ? 5.465 -20.938 -6.777 1 90.25 183 ASP A C 1
ATOM 1456 O O . ASP A 1 183 ? 4.312 -20.562 -6.551 1 90.25 183 ASP A O 1
ATOM 1460 N N . ALA A 1 184 ? 6.461 -20.656 -6.051 1 85.88 184 ALA A N 1
ATOM 1461 C CA . ALA A 1 184 ? 6.266 -19.812 -4.875 1 85.88 184 ALA A CA 1
ATOM 1462 C C . ALA A 1 184 ? 5.797 -18.422 -5.277 1 85.88 184 ALA A C 1
ATOM 1464 O O . ALA A 1 184 ? 4.941 -17.828 -4.613 1 85.88 184 ALA A O 1
ATOM 1465 N N . ARG A 1 185 ? 6.344 -17.938 -6.301 1 83.5 185 ARG A N 1
ATOM 1466 C CA . ARG A 1 185 ? 5.922 -16.641 -6.816 1 83.5 185 ARG A CA 1
ATOM 1467 C C . ARG A 1 185 ? 4.469 -16.688 -7.277 1 83.5 185 ARG A C 1
ATOM 1469 O O . ARG A 1 185 ? 3.709 -15.742 -7.023 1 83.5 185 ARG A O 1
ATOM 1476 N N . ILE A 1 186 ? 4.16 -17.766 -7.902 1 89.44 186 ILE A N 1
ATOM 1477 C CA . ILE A 1 186 ? 2.795 -17.906 -8.391 1 89.44 186 ILE A CA 1
ATOM 1478 C C . ILE A 1 186 ? 1.827 -17.984 -7.215 1 89.44 186 ILE A C 1
ATOM 1480 O O . ILE A 1 186 ? 0.816 -17.281 -7.191 1 89.44 186 ILE A O 1
ATOM 1484 N N . LEU A 1 187 ? 2.164 -18.797 -6.277 1 90.69 187 LEU A N 1
ATOM 1485 C CA . LEU A 1 187 ? 1.308 -18.938 -5.102 1 90.69 187 LEU A CA 1
ATOM 1486 C C . LEU A 1 187 ? 1.218 -17.625 -4.332 1 90.69 187 LEU A C 1
ATOM 1488 O O . LEU A 1 187 ? 0.177 -17.312 -3.752 1 90.69 187 LEU A O 1
ATOM 1492 N N . GLY A 1 188 ? 2.279 -16.906 -4.395 1 87.12 188 GLY A N 1
ATOM 1493 C CA . GLY A 1 188 ? 2.295 -15.586 -3.771 1 87.12 188 GLY A CA 1
ATOM 1494 C C . GLY A 1 188 ? 1.316 -14.609 -4.406 1 87.12 188 GLY A C 1
ATOM 1495 O O . GLY A 1 188 ? 0.882 -13.656 -3.764 1 87.12 188 GLY A O 1
ATOM 1496 N N . GLN A 1 189 ? 0.995 -14.844 -5.539 1 87.12 189 GLN A N 1
ATOM 1497 C CA . GLN A 1 189 ? 0.001 -14.031 -6.238 1 87.12 189 GLN A CA 1
ATOM 1498 C C . GLN A 1 189 ? -1.409 -14.562 -5.992 1 87.12 189 GLN A C 1
ATOM 1500 O O . GLN A 1 189 ? -2.344 -13.781 -5.789 1 87.12 189 GLN A O 1
ATOM 1505 N N . CYS A 1 190 ? -1.528 -15.828 -5.949 1 90.62 190 CYS A N 1
ATOM 1506 C CA . CYS A 1 190 ? -2.824 -16.484 -5.844 1 90.62 190 CYS A CA 1
ATOM 1507 C C . CYS A 1 190 ? -3.453 -16.234 -4.477 1 90.62 190 CYS A C 1
ATOM 1509 O O . CYS A 1 190 ? -4.602 -15.805 -4.387 1 90.62 190 CYS A O 1
ATOM 1511 N N . LEU A 1 191 ? -2.701 -16.484 -3.553 1 91.44 191 LEU A N 1
ATOM 1512 C CA . LEU A 1 191 ? -3.242 -16.594 -2.201 1 91.44 191 LEU A CA 1
ATOM 1513 C C . LEU A 1 191 ? -3.811 -15.25 -1.733 1 91.44 191 LEU A C 1
ATOM 1515 O O . LEU A 1 191 ? -4.961 -15.188 -1.295 1 91.44 191 LEU A O 1
ATOM 1519 N N . PRO A 1 192 ? -3.07 -14.195 -1.969 1 91.31 192 PRO A N 1
ATOM 1520 C CA . PRO A 1 192 ? -3.648 -12.922 -1.53 1 91.31 192 PRO A CA 1
ATOM 1521 C C . PRO A 1 192 ? -4.938 -12.57 -2.27 1 91.31 192 PRO A C 1
ATOM 1523 O O . PRO A 1 192 ? -5.875 -12.039 -1.667 1 91.31 192 PRO A O 1
ATOM 1526 N N . HIS A 1 193 ? -5.004 -12.836 -3.455 1 93.19 193 HIS A N 1
ATOM 1527 C CA . HIS A 1 193 ? -6.184 -12.516 -4.25 1 93.19 193 HIS A CA 1
ATOM 1528 C C . HIS A 1 193 ? -7.383 -13.359 -3.832 1 93.19 193 HIS A C 1
ATOM 1530 O O . HIS A 1 193 ? -8.484 -12.836 -3.654 1 93.19 193 HIS A O 1
ATOM 1536 N N . LEU A 1 194 ? -7.148 -14.625 -3.729 1 94.44 194 LEU A N 1
ATOM 1537 C CA . LEU A 1 194 ? -8.227 -15.523 -3.311 1 94.44 194 LEU A CA 1
ATOM 1538 C C . LEU A 1 194 ? -8.727 -15.148 -1.92 1 94.44 194 LEU A C 1
ATOM 1540 O O . LEU A 1 194 ? -9.938 -15.109 -1.685 1 94.44 194 LEU A O 1
ATOM 1544 N N . GLN A 1 195 ? -7.801 -14.906 -1.059 1 93.06 195 GLN A N 1
ATOM 1545 C CA . GLN A 1 195 ? -8.164 -14.523 0.302 1 93.06 195 GLN A CA 1
ATOM 1546 C C . GLN A 1 195 ? -8.977 -13.227 0.312 1 93.06 195 GLN A C 1
ATOM 1548 O O . GLN A 1 195 ? -9.945 -13.102 1.064 1 93.06 195 GLN A O 1
ATOM 1553 N N . TRP A 1 196 ? -8.562 -12.305 -0.497 1 94.75 196 TRP A N 1
ATOM 1554 C CA . TRP A 1 196 ? -9.281 -11.031 -0.568 1 94.75 196 TRP A CA 1
ATOM 1555 C C . TRP A 1 196 ? -10.734 -11.25 -0.985 1 94.75 196 TRP A C 1
ATOM 1557 O O . TRP A 1 196 ? -11.648 -10.672 -0.397 1 94.75 196 TRP A O 1
ATOM 1567 N N . HIS A 1 197 ? -10.938 -12.07 -1.947 1 95.44 197 HIS A N 1
ATOM 1568 C CA . HIS A 1 197 ? -12.297 -12.297 -2.432 1 95.44 197 HIS A CA 1
ATOM 1569 C C . HIS A 1 197 ? -13.148 -13 -1.378 1 95.44 197 HIS A C 1
ATOM 1571 O O . HIS A 1 197 ? -14.367 -12.812 -1.325 1 95.44 197 HIS A O 1
ATOM 1577 N N . ILE A 1 198 ? -12.539 -13.75 -0.536 1 93.94 198 ILE A N 1
ATOM 1578 C CA . ILE A 1 198 ? -13.258 -14.453 0.522 1 93.94 198 ILE A CA 1
ATOM 1579 C C . ILE A 1 198 ? -13.625 -13.469 1.631 1 93.94 198 ILE A C 1
ATOM 1581 O O . ILE A 1 198 ? -14.727 -13.531 2.188 1 93.94 198 ILE A O 1
ATOM 1585 N N . ARG A 1 199 ? -12.82 -12.461 1.833 1 94.5 199 ARG A N 1
ATOM 1586 C CA . ARG A 1 199 ? -12.961 -11.609 3.012 1 94.5 199 ARG A CA 1
ATOM 1587 C C . ARG A 1 199 ? -13.578 -10.266 2.648 1 94.5 199 ARG A C 1
ATOM 1589 O O . ARG A 1 199 ? -13.781 -9.414 3.516 1 94.5 199 ARG A O 1
ATOM 1596 N N . HIS A 1 200 ? -13.844 -10.016 1.391 1 96.38 200 HIS A N 1
ATOM 1597 C CA . HIS A 1 200 ? -14.336 -8.719 0.941 1 96.38 200 HIS A CA 1
ATOM 1598 C C . HIS A 1 200 ? -15.555 -8.875 0.039 1 96.38 200 HIS A C 1
ATOM 1600 O O . HIS A 1 200 ? -15.617 -8.281 -1.036 1 96.38 200 HIS A O 1
ATOM 1606 N N . GLN A 1 201 ? -16.469 -9.492 0.543 1 97.88 201 GLN A N 1
ATOM 1607 C CA . GLN A 1 201 ? -17.641 -9.82 -0.267 1 97.88 201 GLN A CA 1
ATOM 1608 C C . GLN A 1 201 ? -18.688 -8.711 -0.186 1 97.88 201 GLN A C 1
ATOM 1610 O O . GLN A 1 201 ? -19.672 -8.727 -0.938 1 97.88 201 GLN A O 1
ATOM 1615 N N . PHE A 1 202 ? -18.5 -7.812 0.704 1 98.75 202 PHE A N 1
ATOM 1616 C CA . PHE A 1 202 ? -19.5 -6.766 0.889 1 98.75 202 PHE A CA 1
ATOM 1617 C C . PHE A 1 202 ? -18.891 -5.391 0.661 1 98.75 202 PHE A C 1
ATOM 1619 O O . PHE A 1 202 ? -17.688 -5.188 0.894 1 98.75 202 PHE A O 1
ATOM 1626 N N . CYS A 1 203 ? -19.766 -4.473 0.268 1 98.62 203 CYS A N 1
ATOM 1627 C CA . CYS A 1 203 ? -19.359 -3.105 -0.041 1 98.62 203 CYS A CA 1
ATOM 1628 C C . CYS A 1 203 ? -19.047 -2.328 1.232 1 98.62 203 CYS A C 1
ATOM 1630 O O . CYS A 1 203 ? -19.906 -2.199 2.111 1 98.62 203 CYS A O 1
ATOM 1632 N N . SER A 1 204 ? -17.906 -1.773 1.298 1 97.94 204 SER A N 1
ATOM 1633 C CA . SER A 1 204 ? -17.516 -1.02 2.482 1 97.94 204 SER A CA 1
ATOM 1634 C C . SER A 1 204 ? -18.266 0.302 2.578 1 97.94 204 SER A C 1
ATOM 1636 O O . SER A 1 204 ? -18.328 0.916 3.645 1 97.94 204 SER A O 1
ATOM 1638 N N . ASN A 1 205 ? -18.766 0.739 1.521 1 97.56 205 ASN A N 1
ATOM 1639 C CA . ASN A 1 205 ? -19.469 2.018 1.473 1 97.56 205 ASN A CA 1
ATOM 1640 C C . ASN A 1 205 ? -20.922 1.883 1.938 1 97.56 205 ASN A C 1
ATOM 1642 O O . ASN A 1 205 ? -21.422 2.729 2.68 1 97.56 205 ASN A O 1
ATOM 1646 N N . CYS A 1 206 ? -21.625 0.748 1.603 1 98.19 206 CYS A N 1
ATOM 1647 C CA . CYS A 1 206 ? -23.047 0.717 1.895 1 98.19 206 CYS A CA 1
ATOM 1648 C C . CYS A 1 206 ? -23.453 -0.626 2.49 1 98.19 206 CYS A C 1
ATOM 1650 O O . CYS A 1 206 ? -24.625 -0.825 2.852 1 98.19 206 CYS A O 1
ATOM 1652 N N . GLY A 1 207 ? -22.609 -1.582 2.455 1 98.25 207 GLY A N 1
ATOM 1653 C CA . GLY A 1 207 ? -22.875 -2.828 3.154 1 98.25 207 GLY A CA 1
ATOM 1654 C C . GLY A 1 207 ? -23.484 -3.895 2.268 1 98.25 207 GLY A C 1
ATOM 1655 O O . GLY A 1 207 ? -23.688 -5.031 2.701 1 98.25 207 GLY A O 1
ATOM 1656 N N . GLU A 1 208 ? -23.719 -3.549 1.065 1 98.44 208 GLU A N 1
ATOM 1657 C CA . GLU A 1 208 ? -24.344 -4.496 0.146 1 98.44 208 GLU A CA 1
ATOM 1658 C C . GLU A 1 208 ? -23.328 -5.508 -0.378 1 98.44 208 GLU A C 1
ATOM 1660 O O . GLU A 1 208 ? -22.141 -5.195 -0.502 1 98.44 208 GLU A O 1
ATOM 1665 N N . ARG A 1 209 ? -23.859 -6.676 -0.705 1 98.44 209 ARG A N 1
ATOM 1666 C CA . ARG A 1 209 ? -23 -7.695 -1.3 1 98.44 209 ARG A CA 1
ATOM 1667 C C . ARG A 1 209 ? -22.516 -7.266 -2.682 1 98.44 209 ARG A C 1
ATOM 1669 O O . ARG A 1 209 ? -23.312 -6.809 -3.508 1 98.44 209 ARG A O 1
ATOM 1676 N N . THR A 1 210 ? -21.234 -7.457 -2.939 1 98.38 210 THR A N 1
ATOM 1677 C CA . THR A 1 210 ? -20.641 -7.016 -4.199 1 98.38 210 THR A CA 1
ATOM 1678 C C . THR A 1 210 ? -20.547 -8.172 -5.188 1 98.38 210 THR A C 1
ATOM 1680 O O . THR A 1 210 ? -20.766 -9.328 -4.824 1 98.38 210 THR A O 1
ATOM 1683 N N . THR A 1 211 ? -20.266 -7.828 -6.418 1 97.94 211 THR A N 1
ATOM 1684 C CA . THR A 1 211 ? -20.109 -8.82 -7.477 1 97.94 211 THR A CA 1
ATOM 1685 C C . THR A 1 211 ? -18.688 -8.812 -8.023 1 97.94 211 THR A C 1
ATOM 1687 O O . THR A 1 211 ? -18.141 -7.746 -8.305 1 97.94 211 THR A O 1
ATOM 1690 N N . LYS A 1 212 ? -18.203 -9.992 -8.148 1 97.5 212 LYS A N 1
ATOM 1691 C CA . LYS A 1 212 ? -16.859 -10.164 -8.695 1 97.5 212 LYS A CA 1
ATOM 1692 C C . LYS A 1 212 ? -16.891 -10.125 -10.227 1 97.5 212 LYS A C 1
ATOM 1694 O O . LYS A 1 212 ? -17.781 -10.703 -10.852 1 97.5 212 LYS A O 1
ATOM 1699 N N . ASP A 1 213 ? -15.938 -9.492 -10.859 1 97.31 213 ASP A N 1
ATOM 1700 C CA . ASP A 1 213 ? -15.812 -9.578 -12.305 1 97.31 213 ASP A CA 1
ATOM 1701 C C . ASP A 1 213 ? -15.219 -10.922 -12.734 1 97.31 213 ASP A C 1
ATOM 1703 O O . ASP A 1 213 ? -14.641 -11.633 -11.914 1 97.31 213 ASP A O 1
ATOM 1707 N N . PRO A 1 214 ? -15.297 -11.273 -13.969 1 97.19 214 PRO A N 1
ATOM 1708 C CA . PRO A 1 214 ? -14.859 -12.602 -14.414 1 97.19 214 PRO A CA 1
ATOM 1709 C C . PRO A 1 214 ? -13.383 -12.859 -14.133 1 97.19 214 PRO A C 1
ATOM 1711 O O . PRO A 1 214 ? -13 -13.977 -13.781 1 97.19 214 PRO A O 1
ATOM 1714 N N . SER A 1 215 ? -12.547 -11.883 -14.281 1 96.81 215 SER A N 1
ATOM 1715 C CA . SER A 1 215 ? -11.109 -12.07 -14.133 1 96.81 215 SER A CA 1
ATOM 1716 C C . SER A 1 215 ? -10.719 -12.156 -12.664 1 96.81 215 SER A C 1
ATOM 1718 O O . SER A 1 215 ? -9.609 -12.602 -12.336 1 96.81 215 SER A O 1
ATOM 1720 N N . GLY A 1 216 ? -11.594 -11.656 -11.789 1 96.69 216 GLY A N 1
ATOM 1721 C CA . GLY A 1 216 ? -11.266 -11.586 -10.375 1 96.69 216 GLY A CA 1
ATOM 1722 C C . GLY A 1 216 ? -10.398 -10.391 -10.023 1 96.69 216 GLY A C 1
ATOM 1723 O O . GLY A 1 216 ? -9.75 -10.367 -8.977 1 96.69 216 GLY A O 1
ATOM 1724 N N . SER A 1 217 ? -10.414 -9.367 -10.828 1 95.25 217 SER A N 1
ATOM 1725 C CA . SER A 1 217 ? -9.562 -8.203 -10.625 1 95.25 217 SER A CA 1
ATOM 1726 C C . SER A 1 217 ? -10.211 -7.199 -9.68 1 95.25 217 SER A C 1
ATOM 1728 O O . SER A 1 217 ? -9.531 -6.387 -9.055 1 95.25 217 SER A O 1
ATOM 1730 N N . LYS A 1 218 ? -11.508 -7.281 -9.578 1 97.19 218 LYS A N 1
ATOM 1731 C CA . LYS A 1 218 ? -12.234 -6.285 -8.805 1 97.19 218 LYS A CA 1
ATOM 1732 C C . LYS A 1 218 ? -13.625 -6.801 -8.414 1 97.19 218 LYS A C 1
ATOM 1734 O O . LYS A 1 218 ? -14.07 -7.832 -8.922 1 97.19 218 LYS A O 1
ATOM 1739 N N . ARG A 1 219 ? -14.195 -6.145 -7.504 1 98.06 219 ARG A N 1
ATOM 1740 C CA . ARG A 1 219 ? -15.594 -6.328 -7.141 1 98.06 219 ARG A CA 1
ATOM 1741 C C . ARG A 1 219 ? -16.359 -5.012 -7.242 1 98.06 219 ARG A C 1
ATOM 1743 O O . ARG A 1 219 ? -15.828 -3.951 -6.91 1 98.06 219 ARG A O 1
ATOM 1750 N N . THR A 1 220 ? -17.578 -5.102 -7.664 1 98.38 220 THR A N 1
ATOM 1751 C CA . THR A 1 220 ? -18.391 -3.902 -7.852 1 98.38 220 THR A CA 1
ATOM 1752 C C . THR A 1 220 ? -19.719 -4.016 -7.098 1 98.38 220 THR A C 1
ATOM 1754 O O . THR A 1 220 ? -20.375 -5.059 -7.137 1 98.38 220 THR A O 1
ATOM 1757 N N . CYS A 1 221 ? -20.047 -2.998 -6.395 1 98.5 221 CYS A N 1
ATOM 1758 C CA . CYS A 1 221 ? -21.344 -2.951 -5.707 1 98.5 221 CYS A CA 1
ATOM 1759 C C . CYS A 1 221 ? -22.469 -2.635 -6.68 1 98.5 221 CYS A C 1
ATOM 1761 O O . CYS A 1 221 ? -22.438 -1.612 -7.367 1 98.5 221 CYS A O 1
ATOM 1763 N N . PRO A 1 222 ? -23.469 -3.391 -6.77 1 98.06 222 PRO A N 1
ATOM 1764 C CA . PRO A 1 222 ? -24.578 -3.123 -7.684 1 98.06 222 PRO A CA 1
ATOM 1765 C C . PRO A 1 222 ? -25.469 -1.977 -7.211 1 98.06 222 PRO A C 1
ATOM 1767 O O . PRO A 1 222 ? -26.25 -1.444 -7.992 1 98.06 222 PRO A O 1
ATOM 1770 N N . THR A 1 223 ? -25.328 -1.63 -5.969 1 97.81 223 THR A N 1
ATOM 1771 C CA . THR A 1 223 ? -26.219 -0.627 -5.391 1 97.81 223 THR A CA 1
ATOM 1772 C C . THR A 1 223 ? -25.609 0.769 -5.523 1 97.81 223 THR A C 1
ATOM 1774 O O . THR A 1 223 ? -26.234 1.67 -6.086 1 97.81 223 THR A O 1
ATOM 1777 N N . CYS A 1 224 ? -24.406 1.009 -5.062 1 97.69 224 CYS A N 1
ATOM 1778 C CA . CYS A 1 224 ? -23.844 2.352 -5.062 1 97.69 224 CYS A CA 1
ATOM 1779 C C . CYS A 1 224 ? -22.766 2.484 -6.129 1 97.69 224 CYS A C 1
ATOM 1781 O O . CYS A 1 224 ? -22.125 3.533 -6.246 1 97.69 224 CYS A O 1
ATOM 1783 N N . SER A 1 225 ? -22.344 1.43 -6.793 1 97.56 225 SER A N 1
ATOM 1784 C CA . SER A 1 225 ? -21.453 1.396 -7.945 1 97.56 225 SER A CA 1
ATOM 1785 C C . SER A 1 225 ? -20 1.542 -7.523 1 97.56 225 SER A C 1
ATOM 1787 O O . SER A 1 225 ? -19.109 1.712 -8.367 1 97.56 225 SER A O 1
ATOM 1789 N N . THR A 1 226 ? -19.812 1.484 -6.25 1 96.94 226 THR A N 1
ATOM 1790 C CA . THR A 1 226 ? -18.422 1.529 -5.785 1 96.94 226 THR A CA 1
ATOM 1791 C C . THR A 1 226 ? -17.656 0.311 -6.273 1 96.94 226 THR A C 1
ATOM 1793 O O . THR A 1 226 ? -18.156 -0.813 -6.227 1 96.94 226 THR A O 1
ATOM 1796 N N . VAL A 1 227 ? -16.469 0.55 -6.777 1 97.12 227 VAL A N 1
ATOM 1797 C CA . VAL A 1 227 ? -15.586 -0.521 -7.219 1 97.12 227 VAL A CA 1
ATOM 1798 C C . VAL A 1 227 ? -14.523 -0.79 -6.156 1 97.12 227 VAL A C 1
ATOM 1800 O O . VAL A 1 227 ? -13.898 0.142 -5.645 1 97.12 227 VAL A O 1
ATOM 1803 N N . HIS A 1 228 ? -14.367 -2.031 -5.805 1 96.88 228 HIS A N 1
ATOM 1804 C CA . HIS A 1 228 ? -13.367 -2.459 -4.824 1 96.88 228 HIS A CA 1
ATOM 1805 C C . HIS A 1 228 ? -12.258 -3.262 -5.488 1 96.88 228 HIS A C 1
ATOM 1807 O O . HIS A 1 228 ? -12.516 -4.117 -6.336 1 96.88 228 HIS A O 1
ATOM 1813 N N . TYR A 1 229 ? -11.07 -2.988 -5.105 1 95.38 229 TYR A N 1
ATOM 1814 C CA . TYR A 1 229 ? -9.898 -3.691 -5.609 1 95.38 229 TYR A CA 1
ATOM 1815 C C . TYR A 1 229 ? -9.172 -4.418 -4.484 1 95.38 229 TYR A C 1
ATOM 1817 O O . TYR A 1 229 ? -9.297 -4.043 -3.316 1 95.38 229 TYR A O 1
ATOM 1825 N N . PRO A 1 230 ? -8.406 -5.488 -4.887 1 94.31 230 PRO A N 1
ATOM 1826 C CA . PRO A 1 230 ? -7.586 -6.145 -3.861 1 94.31 230 PRO A CA 1
ATOM 1827 C C . PRO A 1 230 ? -6.648 -5.172 -3.146 1 94.31 230 PRO A C 1
ATOM 1829 O O . PRO A 1 230 ? -6.09 -4.27 -3.777 1 94.31 230 PRO A O 1
ATOM 1832 N N . ILE A 1 231 ? -6.508 -5.402 -1.899 1 92.88 231 ILE A N 1
ATOM 1833 C CA . ILE A 1 231 ? -5.734 -4.492 -1.062 1 92.88 231 ILE A CA 1
ATOM 1834 C C . ILE A 1 231 ? -4.297 -4.992 -0.95 1 92.88 231 ILE A C 1
ATOM 1836 O O . ILE A 1 231 ? -4.062 -6.184 -0.728 1 92.88 231 ILE A O 1
ATOM 1840 N N . LEU A 1 232 ? -3.391 -4.176 -1.188 1 94.38 232 LEU A N 1
ATOM 1841 C CA . LEU A 1 232 ? -1.966 -4.387 -0.958 1 94.38 232 LEU A CA 1
ATOM 1842 C C . LEU A 1 232 ? -1.405 -3.334 -0.007 1 94.38 232 LEU A C 1
ATOM 1844 O O . LEU A 1 232 ? -1.276 -2.164 -0.375 1 94.38 232 LEU A O 1
ATOM 1848 N N . SER A 1 233 ? -1.056 -3.76 1.157 1 94.75 233 SER A N 1
ATOM 1849 C CA . SER A 1 233 ? -0.619 -2.814 2.18 1 94.75 233 SER A CA 1
ATOM 1850 C C . SER A 1 233 ? 0.901 -2.688 2.203 1 94.75 233 SER A C 1
ATOM 1852 O O . SER A 1 233 ? 1.611 -3.689 2.314 1 94.75 233 SER A O 1
ATOM 1854 N N . PRO A 1 234 ? 1.382 -1.498 2.082 1 96.38 234 PRO A N 1
ATOM 1855 C CA . PRO A 1 234 ? 2.832 -1.33 2.197 1 96.38 234 PRO A CA 1
ATOM 1856 C C . PRO A 1 234 ? 3.33 -1.479 3.633 1 96.38 234 PRO A C 1
ATOM 1858 O O . PRO A 1 234 ? 2.689 -0.99 4.566 1 96.38 234 PRO A O 1
ATOM 1861 N N . VAL A 1 235 ? 4.414 -2.176 3.766 1 96.69 235 VAL A N 1
ATOM 1862 C CA . VAL A 1 235 ? 5.062 -2.42 5.051 1 96.69 235 VAL A CA 1
ATOM 1863 C C . VAL A 1 235 ? 6.539 -2.045 4.961 1 96.69 235 VAL A C 1
ATOM 1865 O O . VAL A 1 235 ? 7.246 -2.494 4.059 1 96.69 235 VAL A O 1
ATOM 1868 N N . ALA A 1 236 ? 6.957 -1.219 5.875 1 97.56 236 ALA A N 1
ATOM 1869 C CA . ALA A 1 236 ? 8.383 -0.941 5.984 1 97.56 236 ALA A CA 1
ATOM 1870 C C . ALA A 1 236 ? 9.094 -2.037 6.773 1 97.56 236 ALA A C 1
ATOM 1872 O O . ALA A 1 236 ? 8.633 -2.443 7.84 1 97.56 236 ALA A O 1
ATOM 1873 N N . ILE A 1 237 ? 10.094 -2.555 6.281 1 98.12 237 ILE A N 1
ATOM 1874 C CA . ILE A 1 237 ? 10.992 -3.445 7.004 1 98.12 237 ILE A CA 1
ATOM 1875 C C . ILE A 1 237 ? 12.422 -2.91 6.93 1 98.12 237 ILE A C 1
ATOM 1877 O O . ILE A 1 237 ? 12.906 -2.572 5.848 1 98.12 237 ILE A O 1
ATOM 1881 N N . VAL A 1 238 ? 13.125 -2.807 8.07 1 98.62 238 VAL A N 1
ATOM 1882 C CA . VAL A 1 238 ? 14.367 -2.049 8.086 1 98.62 238 VAL A CA 1
ATOM 1883 C C . VAL A 1 238 ? 15.398 -2.764 8.961 1 98.62 238 VAL A C 1
ATOM 1885 O O . VAL A 1 238 ? 15.07 -3.277 10.031 1 98.62 238 VAL A O 1
ATOM 1888 N N . LEU A 1 239 ? 16.516 -2.883 8.445 1 98.62 239 LEU A N 1
ATOM 1889 C CA . LEU A 1 239 ? 17.672 -3.273 9.25 1 98.62 239 LEU A CA 1
ATOM 1890 C C . LEU A 1 239 ? 18.391 -2.047 9.797 1 98.62 239 LEU A C 1
ATOM 1892 O O . LEU A 1 239 ? 18.984 -1.272 9.031 1 98.62 239 LEU A O 1
ATOM 1896 N N . VAL A 1 240 ? 18.375 -1.865 11.055 1 98.56 240 VAL A N 1
ATOM 1897 C CA . VAL A 1 240 ? 19.031 -0.752 11.727 1 98.56 240 VAL A CA 1
ATOM 1898 C C . VAL A 1 240 ? 20.484 -1.128 12.039 1 98.56 240 VAL A C 1
ATOM 1900 O O . VAL A 1 240 ? 20.75 -2.201 12.586 1 98.56 240 VAL A O 1
ATOM 1903 N N . THR A 1 241 ? 21.359 -0.253 11.719 1 97.81 241 THR A N 1
ATOM 1904 C CA . THR A 1 241 ? 22.781 -0.562 11.914 1 97.81 241 THR A CA 1
ATOM 1905 C C . THR A 1 241 ? 23.469 0.532 12.727 1 97.81 241 THR A C 1
ATOM 1907 O O . THR A 1 241 ? 22.984 1.665 12.789 1 97.81 241 THR A O 1
ATOM 1910 N N . ASN A 1 242 ? 24.484 0.198 13.375 1 96.62 242 ASN A N 1
ATOM 1911 C CA . ASN A 1 242 ? 25.422 1.06 14.086 1 96.62 242 ASN A CA 1
ATOM 1912 C C . ASN A 1 242 ? 26.859 0.584 13.922 1 96.62 242 ASN A C 1
ATOM 1914 O O . ASN A 1 242 ? 27.328 -0.294 14.648 1 96.62 242 ASN A O 1
ATOM 1918 N N . GLY A 1 243 ? 27.531 1.305 12.961 1 93.31 243 GLY A N 1
ATOM 1919 C CA . GLY A 1 243 ? 28.859 0.809 12.648 1 93.31 243 GLY A CA 1
ATOM 1920 C C . GLY A 1 243 ? 28.859 -0.625 12.148 1 93.31 243 GLY A C 1
ATOM 1921 O O . GLY A 1 243 ? 28.203 -0.948 11.172 1 93.31 243 GLY A O 1
ATOM 1922 N N . ASP A 1 244 ? 29.516 -1.512 12.898 1 95.62 244 ASP A N 1
ATOM 1923 C CA . ASP A 1 244 ? 29.672 -2.896 12.469 1 95.62 244 ASP A CA 1
ATOM 1924 C C . ASP A 1 244 ? 28.656 -3.805 13.156 1 95.62 244 ASP A C 1
ATOM 1926 O O . ASP A 1 244 ? 28.844 -5.023 13.219 1 95.62 244 ASP A O 1
ATOM 1930 N N . ARG A 1 245 ? 27.625 -3.217 13.664 1 97.69 245 ARG A N 1
ATOM 1931 C CA . ARG A 1 245 ? 26.562 -3.996 14.289 1 97.69 245 ARG A CA 1
ATOM 1932 C C . ARG A 1 245 ? 25.219 -3.705 13.641 1 97.69 245 ARG A C 1
ATOM 1934 O O . ARG A 1 245 ? 25 -2.613 13.109 1 97.69 245 ARG A O 1
ATOM 1941 N N . CYS A 1 246 ? 24.391 -4.684 13.711 1 98.12 246 CYS A N 1
ATOM 1942 C CA . CYS A 1 246 ? 23 -4.496 13.289 1 98.12 246 CYS A CA 1
ATOM 1943 C C . CYS A 1 246 ? 22.031 -4.977 14.367 1 98.12 246 CYS A C 1
ATOM 1945 O O . CYS A 1 246 ? 22.391 -5.812 15.195 1 98.12 246 CYS A O 1
ATOM 1947 N N . LEU A 1 247 ? 20.906 -4.387 14.383 1 98.56 247 LEU A N 1
ATOM 1948 C CA . LEU A 1 247 ? 19.891 -4.707 15.383 1 98.56 247 LEU A CA 1
ATOM 1949 C C . LEU A 1 247 ? 18.859 -5.668 14.812 1 98.56 247 LEU A C 1
ATOM 1951 O O . LEU A 1 247 ? 18.266 -5.406 13.766 1 98.56 247 LEU A O 1
ATOM 1955 N N . VAL A 1 248 ? 18.672 -6.84 15.43 1 98.12 248 VAL A N 1
ATOM 1956 C CA . VAL A 1 248 ? 17.625 -7.785 15.07 1 98.12 248 VAL A CA 1
ATOM 1957 C C . VAL A 1 248 ? 16.625 -7.906 16.234 1 98.12 248 VAL A C 1
ATOM 1959 O O . VAL A 1 248 ? 16.984 -7.668 17.391 1 98.12 248 VAL A O 1
ATOM 1962 N N . VAL A 1 249 ? 15.422 -8.18 15.852 1 98.12 249 VAL A N 1
ATOM 1963 C CA . VAL A 1 249 ? 14.359 -8.242 16.844 1 98.12 249 VAL A CA 1
ATOM 1964 C C . VAL A 1 249 ? 13.555 -9.531 16.656 1 98.12 249 VAL A C 1
ATOM 1966 O O . VAL A 1 249 ? 13.688 -10.211 15.641 1 98.12 249 VAL A O 1
ATOM 1969 N N . ARG A 1 250 ? 12.766 -9.883 17.688 1 96.31 250 ARG A N 1
ATOM 1970 C CA . ARG A 1 250 ? 11.867 -11.023 17.562 1 96.31 250 ARG A CA 1
ATOM 1971 C C . ARG A 1 250 ? 10.539 -10.766 18.25 1 96.31 250 ARG A C 1
ATOM 1973 O O . ARG A 1 250 ? 10.492 -10.086 19.281 1 96.31 250 ARG A O 1
ATOM 1980 N N . GLN A 1 251 ? 9.523 -11.273 17.656 1 93.31 251 GLN A N 1
ATOM 1981 C CA . GLN A 1 251 ? 8.172 -11.242 18.188 1 93.31 251 GLN A CA 1
ATOM 1982 C C . GLN A 1 251 ? 7.797 -12.578 18.828 1 93.31 251 GLN A C 1
ATOM 1984 O O . GLN A 1 251 ? 8.375 -13.617 18.484 1 93.31 251 GLN A O 1
ATOM 1989 N N . PRO A 1 252 ? 6.82 -12.555 19.734 1 89.56 252 PRO A N 1
ATOM 1990 C CA . PRO A 1 252 ? 6.418 -13.797 20.391 1 89.56 252 PRO A CA 1
ATOM 1991 C C . PRO A 1 252 ? 5.953 -14.867 19.406 1 89.56 252 PRO A C 1
ATOM 1993 O O . PRO A 1 252 ? 6.168 -16.062 19.641 1 89.56 252 PRO A O 1
ATOM 1996 N N . ARG A 1 253 ? 5.418 -14.5 18.344 1 85.38 253 ARG A N 1
ATOM 1997 C CA . ARG A 1 253 ? 4.84 -15.453 17.391 1 85.38 253 ARG A CA 1
ATOM 1998 C C . ARG A 1 253 ? 5.922 -16.109 16.547 1 85.38 253 ARG A C 1
ATOM 2000 O O . ARG A 1 253 ? 5.664 -17.094 15.844 1 85.38 253 ARG A O 1
ATOM 2007 N N . PHE A 1 254 ? 7.137 -15.586 16.578 1 85.81 254 PHE A N 1
ATOM 2008 C CA . PHE A 1 254 ? 8.219 -16.172 15.797 1 85.81 254 PHE A CA 1
ATOM 2009 C C . PHE A 1 254 ? 8.625 -17.531 16.344 1 85.81 254 PHE A C 1
ATOM 2011 O O . PHE A 1 254 ? 8.477 -17.781 17.547 1 85.81 254 PHE A O 1
ATOM 2018 N N . MET A 1 255 ? 9.07 -18.359 15.492 1 83.88 255 MET A N 1
ATOM 2019 C CA . MET A 1 255 ? 9.695 -19.609 15.945 1 83.88 255 MET A CA 1
ATOM 2020 C C . MET A 1 255 ? 10.82 -19.328 16.938 1 83.88 255 MET A C 1
ATOM 2022 O O . MET A 1 255 ? 11.523 -18.328 16.797 1 83.88 255 MET A O 1
ATOM 2026 N N . ALA A 1 256 ? 10.953 -20.234 17.781 1 86.94 256 ALA A N 1
ATOM 2027 C CA . ALA A 1 256 ? 11.961 -20.047 18.828 1 86.94 256 ALA A CA 1
ATOM 2028 C C . ALA A 1 256 ? 13.344 -19.844 18.219 1 86.94 256 ALA A C 1
ATOM 2030 O O . ALA A 1 256 ? 13.742 -20.562 17.297 1 86.94 256 ALA A O 1
ATOM 2031 N N . GLY A 1 257 ? 13.93 -18.75 18.656 1 90.19 257 GLY A N 1
ATOM 2032 C CA . GLY A 1 257 ? 15.297 -18.484 18.266 1 90.19 257 GLY A CA 1
ATOM 2033 C C . GLY A 1 257 ? 15.398 -17.594 17.031 1 90.19 257 GLY A C 1
ATOM 2034 O O . GLY A 1 257 ? 16.484 -17.094 16.703 1 90.19 257 GLY A O 1
ATOM 2035 N N . MET A 1 258 ? 14.352 -17.391 16.375 1 92.25 258 MET A N 1
ATOM 2036 C CA . MET A 1 258 ? 14.414 -16.609 15.141 1 92.25 258 MET A CA 1
ATOM 2037 C C . MET A 1 258 ? 14.352 -15.117 15.438 1 92.25 258 MET A C 1
ATOM 2039 O O . MET A 1 258 ? 13.508 -14.664 16.219 1 92.25 258 MET A O 1
ATOM 2043 N N . TYR A 1 259 ? 15.273 -14.414 14.859 1 95.5 259 TYR A N 1
ATOM 2044 C CA . TYR A 1 259 ? 15.281 -12.953 14.891 1 95.5 259 TYR A CA 1
ATOM 2045 C C . TYR A 1 259 ? 15.156 -12.383 13.477 1 95.5 259 TYR A C 1
ATOM 2047 O O . TYR A 1 259 ? 15.602 -13 12.508 1 95.5 259 TYR A O 1
ATOM 2055 N N . SER A 1 260 ? 14.547 -11.32 13.367 1 96.38 260 SER A N 1
ATOM 2056 C CA . SER A 1 260 ? 14.312 -10.656 12.086 1 96.38 260 SER A CA 1
ATOM 2057 C C . SER A 1 260 ? 14.508 -9.148 12.203 1 96.38 260 SER A C 1
ATOM 2059 O O . SER A 1 260 ? 15.117 -8.672 13.164 1 96.38 260 SER A O 1
ATOM 2061 N N . ALA A 1 261 ? 14.156 -8.438 11.18 1 97.81 261 ALA A N 1
ATOM 2062 C CA . ALA A 1 261 ? 14.289 -6.988 11.148 1 97.81 261 ALA A CA 1
ATOM 2063 C C . ALA A 1 261 ? 13.031 -6.305 11.672 1 97.81 261 ALA A C 1
ATOM 2065 O O . ALA A 1 261 ? 11.984 -6.941 11.805 1 97.81 261 ALA A O 1
ATOM 2066 N N . ILE A 1 262 ? 13.156 -5.043 12 1 98.06 262 ILE A N 1
ATOM 2067 C CA . ILE A 1 262 ? 12.023 -4.246 12.461 1 98.06 262 ILE A CA 1
ATOM 2068 C C . ILE A 1 262 ? 11.07 -3.973 11.305 1 98.06 262 ILE A C 1
ATOM 2070 O O . ILE A 1 262 ? 11.516 -3.664 10.188 1 98.06 262 ILE A O 1
ATOM 2074 N N . SER A 1 263 ? 9.812 -4.137 11.531 1 96.81 263 SER A N 1
ATOM 2075 C CA . SER A 1 263 ? 8.859 -3.885 10.445 1 96.81 263 SER A CA 1
ATOM 2076 C C . SER A 1 263 ? 7.551 -3.322 10.984 1 96.81 263 SER A C 1
ATOM 2078 O O . SER A 1 263 ? 7.215 -3.518 12.148 1 96.81 263 SER A O 1
ATOM 2080 N N . GLY A 1 264 ? 6.832 -2.604 10.086 1 96 264 GLY A N 1
ATOM 2081 C CA . GLY A 1 264 ? 5.527 -2.055 10.414 1 96 264 GLY A CA 1
ATOM 2082 C C . GLY A 1 264 ? 4.816 -1.455 9.211 1 96 264 GLY A C 1
ATOM 2083 O O . GLY A 1 264 ? 5.457 -1.054 8.242 1 96 264 GLY A O 1
ATOM 2084 N N . PHE A 1 265 ? 3.576 -1.289 9.383 1 95.19 265 PHE A N 1
ATOM 2085 C CA . PHE A 1 265 ? 2.752 -0.782 8.297 1 95.19 265 PHE A CA 1
ATOM 2086 C C . PHE A 1 265 ? 2.979 0.711 8.094 1 95.19 265 PHE A C 1
ATOM 2088 O O . PHE A 1 265 ? 3.164 1.452 9.062 1 95.19 265 PHE A O 1
ATOM 2095 N N . LEU A 1 266 ? 2.957 1.073 6.801 1 95.5 266 LEU A N 1
ATOM 2096 C CA . LEU A 1 266 ? 2.861 2.498 6.508 1 95.5 266 LEU A CA 1
ATOM 2097 C C . LEU A 1 266 ? 1.445 3.01 6.754 1 95.5 266 LEU A C 1
ATOM 2099 O O . LEU A 1 266 ? 0.476 2.266 6.594 1 95.5 266 LEU A O 1
ATOM 2103 N N . GLU A 1 267 ? 1.354 4.246 7.121 1 91.25 267 GLU A N 1
ATOM 2104 C CA . GLU A 1 267 ? 0.066 4.91 7.301 1 91.25 267 GLU A CA 1
ATOM 2105 C C . GLU A 1 267 ? -0.161 5.977 6.234 1 91.25 267 GLU A C 1
ATOM 2107 O O . GLU A 1 267 ? 0.796 6.555 5.715 1 91.25 267 GLU A O 1
ATOM 2112 N N . PRO A 1 268 ? -1.398 6.215 5.98 1 89.75 268 PRO A N 1
ATOM 2113 C CA . PRO A 1 268 ? -1.666 7.285 5.012 1 89.75 268 PRO A CA 1
ATOM 2114 C C . PRO A 1 268 ? -1.024 8.609 5.41 1 89.75 268 PRO A C 1
ATOM 2116 O O . PRO A 1 268 ? -1.043 8.984 6.586 1 89.75 268 PRO A O 1
ATOM 2119 N N . GLY A 1 269 ? -0.414 9.258 4.375 1 86.56 269 GLY A N 1
ATOM 2120 C CA . GLY A 1 269 ? 0.197 10.555 4.613 1 86.56 269 GLY A CA 1
ATOM 2121 C C . GLY A 1 269 ? 1.676 10.461 4.941 1 86.56 269 GLY A C 1
ATOM 2122 O O . GLY A 1 269 ? 2.354 11.492 5.051 1 86.56 269 GLY A O 1
ATOM 2123 N N . GLU A 1 270 ? 2.148 9.273 4.996 1 88.38 270 GLU A N 1
ATOM 2124 C CA . GLU A 1 270 ? 3.547 9.078 5.367 1 88.38 270 GLU A CA 1
ATOM 2125 C C . GLU A 1 270 ? 4.371 8.594 4.18 1 88.38 270 GLU A C 1
ATOM 2127 O O . GLU A 1 270 ? 3.885 7.812 3.355 1 88.38 270 GLU A O 1
ATOM 2132 N N . SER A 1 271 ? 5.602 9.156 4.16 1 90.69 271 SER A N 1
ATOM 2133 C CA . SER A 1 271 ? 6.566 8.57 3.238 1 90.69 271 SER A CA 1
ATOM 2134 C C . SER A 1 271 ? 7.176 7.297 3.816 1 90.69 271 SER A C 1
ATOM 2136 O O . SER A 1 271 ? 7 7 5 1 90.69 271 SER A O 1
ATOM 2138 N N . LEU A 1 272 ? 7.816 6.535 2.977 1 95.94 272 LEU A N 1
ATOM 2139 C CA . LEU A 1 272 ? 8.508 5.336 3.438 1 95.94 272 LEU A CA 1
ATOM 2140 C C . LEU A 1 272 ? 9.547 5.68 4.496 1 95.94 272 LEU A C 1
ATOM 2142 O O . LEU A 1 272 ? 9.641 5.012 5.527 1 95.94 272 LEU A O 1
ATOM 2146 N N . GLU A 1 273 ? 10.328 6.742 4.27 1 94.75 273 GLU A N 1
ATOM 2147 C CA . GLU A 1 273 ? 11.375 7.16 5.191 1 94.75 273 GLU A CA 1
ATOM 2148 C C . GLU A 1 273 ? 10.797 7.547 6.551 1 94.75 273 GLU A C 1
ATOM 2150 O O . GLU A 1 273 ? 11.328 7.152 7.59 1 94.75 273 GLU A O 1
ATOM 2155 N N . ALA A 1 274 ? 9.719 8.258 6.477 1 92.31 274 ALA A N 1
ATOM 2156 C CA . ALA A 1 274 ? 9.055 8.664 7.715 1 92.31 274 ALA A CA 1
ATOM 2157 C C . ALA A 1 274 ? 8.516 7.453 8.469 1 92.31 274 ALA A C 1
ATOM 2159 O O . ALA A 1 274 ? 8.594 7.398 9.703 1 92.31 274 ALA A O 1
ATOM 2160 N N . ALA A 1 275 ? 7.957 6.5 7.758 1 95.69 275 ALA A N 1
ATOM 2161 C CA . ALA A 1 275 ? 7.438 5.281 8.383 1 95.69 275 ALA A CA 1
ATOM 2162 C C . ALA A 1 275 ? 8.555 4.496 9.062 1 95.69 275 ALA A C 1
ATOM 2164 O O . ALA A 1 275 ? 8.383 3.986 10.172 1 95.69 275 ALA A O 1
ATOM 2165 N N . VAL A 1 276 ? 9.703 4.398 8.398 1 97.88 276 VAL A N 1
ATOM 2166 C CA . VAL A 1 276 ? 10.852 3.703 8.961 1 97.88 276 VAL A CA 1
ATOM 2167 C C . VAL A 1 276 ? 11.258 4.359 10.281 1 97.88 276 VAL A C 1
ATOM 2169 O O . VAL A 1 276 ? 11.422 3.682 11.297 1 97.88 276 VAL A O 1
ATOM 2172 N N . ARG A 1 277 ? 11.383 5.66 10.258 1 96.69 277 ARG A N 1
ATOM 2173 C CA . ARG A 1 277 ? 11.781 6.391 11.453 1 96.69 277 ARG A CA 1
ATOM 2174 C C . ARG A 1 277 ? 10.758 6.195 12.57 1 96.69 277 ARG A C 1
ATOM 2176 O O . ARG A 1 277 ? 11.133 5.98 13.727 1 96.69 277 ARG A O 1
ATOM 2183 N N . ARG A 1 278 ? 9.531 6.234 12.219 1 95.44 278 ARG A N 1
ATOM 2184 C CA . ARG A 1 278 ? 8.469 6.066 13.211 1 95.44 278 ARG A CA 1
ATOM 2185 C C . ARG A 1 278 ? 8.5 4.664 13.812 1 95.44 278 ARG A C 1
ATOM 2187 O O . ARG A 1 278 ? 8.477 4.508 15.031 1 95.44 278 ARG A O 1
ATOM 2194 N N . GLU A 1 279 ? 8.555 3.625 12.953 1 97.12 279 GLU A N 1
ATOM 2195 C CA . GLU A 1 279 ? 8.523 2.242 13.414 1 97.12 279 GLU A CA 1
ATOM 2196 C C . GLU A 1 279 ? 9.719 1.93 14.312 1 97.12 279 GLU A C 1
ATOM 2198 O O . GLU A 1 279 ? 9.586 1.206 15.305 1 97.12 279 GLU A O 1
ATOM 2203 N N . VAL A 1 280 ? 10.867 2.449 13.977 1 98.19 280 VAL A N 1
ATOM 2204 C CA . VAL A 1 280 ? 12.062 2.232 14.789 1 98.19 280 VAL A CA 1
ATOM 2205 C C . VAL A 1 280 ? 11.883 2.898 16.156 1 98.19 280 VAL A C 1
ATOM 2207 O O . VAL A 1 280 ? 12.203 2.305 17.188 1 98.19 280 VAL A O 1
ATOM 2210 N N . ALA A 1 281 ? 11.367 4.102 16.172 1 97.06 281 ALA A N 1
ATOM 2211 C CA . ALA A 1 281 ? 11.125 4.82 17.422 1 97.06 281 ALA A CA 1
ATOM 2212 C C . ALA A 1 281 ? 10.086 4.102 18.266 1 97.06 281 ALA A C 1
ATOM 2214 O O . ALA A 1 281 ? 10.242 3.986 19.484 1 97.06 281 ALA A O 1
ATOM 2215 N N . GLU A 1 282 ? 9.055 3.594 17.625 1 96.75 282 GLU A N 1
ATOM 2216 C CA . GLU A 1 282 ? 7.977 2.912 18.328 1 96.75 282 GLU A CA 1
ATOM 2217 C C . GLU A 1 282 ? 8.461 1.598 18.938 1 96.75 282 GLU A C 1
ATOM 2219 O O . GLU A 1 282 ? 8.273 1.351 20.141 1 96.75 282 GLU A O 1
ATOM 2224 N N . GLU A 1 283 ? 9.125 0.792 18.172 1 97.56 283 GLU A N 1
ATOM 2225 C CA . GLU A 1 283 ? 9.367 -0.599 18.547 1 97.56 283 GLU A CA 1
ATOM 2226 C C . GLU A 1 283 ? 10.617 -0.731 19.422 1 97.56 283 GLU A C 1
ATOM 2228 O O . GLU A 1 283 ? 10.656 -1.552 20.328 1 97.56 283 GLU A O 1
ATOM 2233 N N . VAL A 1 284 ? 11.664 0.148 19.141 1 98.12 284 VAL A N 1
ATOM 2234 C CA . VAL A 1 284 ? 12.922 -0.118 19.844 1 98.12 284 VAL A CA 1
ATOM 2235 C C . VAL A 1 284 ? 13.461 1.176 20.453 1 98.12 284 VAL A C 1
ATOM 2237 O O . VAL A 1 284 ? 14.539 1.188 21.031 1 98.12 284 VAL A O 1
ATOM 2240 N N . GLY A 1 285 ? 12.852 2.318 20.297 1 97.38 285 GLY A N 1
ATOM 2241 C CA . GLY A 1 285 ? 13.164 3.562 20.984 1 97.38 285 GLY A CA 1
ATOM 2242 C C . GLY A 1 285 ? 14.438 4.219 20.484 1 97.38 285 GLY A C 1
ATOM 2243 O O . GLY A 1 285 ? 15.18 4.828 21.25 1 97.38 285 GLY A O 1
ATOM 2244 N N . LEU A 1 286 ? 14.75 4.043 19.234 1 97.75 286 LEU A N 1
ATOM 2245 C CA . LEU A 1 286 ? 15.953 4.617 18.641 1 97.75 286 LEU A CA 1
ATOM 2246 C C . LEU A 1 286 ? 15.602 5.629 17.562 1 97.75 286 LEU A C 1
ATOM 2248 O O . LEU A 1 286 ? 14.492 5.609 17.031 1 97.75 286 LEU A O 1
ATOM 2252 N N . GLU A 1 287 ? 16.516 6.5 17.297 1 96.69 287 GLU A N 1
ATOM 2253 C CA . GLU A 1 287 ? 16.406 7.422 16.172 1 96.69 287 GLU A CA 1
ATOM 2254 C C . GLU A 1 287 ? 17.375 7.035 15.047 1 96.69 287 GLU A C 1
ATOM 2256 O O . GLU A 1 287 ? 18.531 6.688 15.305 1 96.69 287 GLU A O 1
ATOM 2261 N N . VAL A 1 288 ? 16.844 7.137 13.828 1 97.12 288 VAL A N 1
ATOM 2262 C CA . VAL A 1 288 ? 17.688 6.812 12.688 1 97.12 288 VAL A CA 1
ATOM 2263 C C . VAL A 1 288 ? 17.766 8.008 11.742 1 97.12 288 VAL A C 1
ATOM 2265 O O . VAL A 1 288 ? 16.906 8.891 11.773 1 97.12 288 VAL A O 1
ATOM 2268 N N . GLU A 1 289 ? 18.734 8.125 10.969 1 90.94 289 GLU A N 1
ATOM 2269 C CA . GLU A 1 289 ? 18.906 9.258 10.062 1 90.94 289 GLU A CA 1
ATOM 2270 C C . GLU A 1 289 ? 18.922 8.812 8.609 1 90.94 289 GLU A C 1
ATOM 2272 O O . GLU A 1 289 ? 18.062 9.203 7.816 1 90.94 289 GLU A O 1
ATOM 2277 N N . GLU A 1 290 ? 19.859 8.07 8.156 1 88.12 290 GLU A N 1
ATOM 2278 C CA . GLU A 1 290 ? 19.984 7.656 6.766 1 88.12 290 GLU A CA 1
ATOM 2279 C C . GLU A 1 290 ? 19.125 6.426 6.48 1 88.12 290 GLU A C 1
ATOM 2281 O O . GLU A 1 290 ? 19.359 5.355 7.043 1 88.12 290 GLU A O 1
ATOM 2286 N N . VAL A 1 291 ? 18 6.645 5.73 1 94.94 291 VAL A N 1
ATOM 2287 C CA . VAL A 1 291 ? 17.172 5.531 5.297 1 94.94 291 VAL A CA 1
ATOM 2288 C C . VAL A 1 291 ? 17.406 5.258 3.812 1 94.94 291 VAL A C 1
ATOM 2290 O O . VAL A 1 291 ? 17.203 6.141 2.975 1 94.94 291 VAL A O 1
ATOM 2293 N N . LYS A 1 292 ? 17.891 4.125 3.502 1 95.38 292 LYS A N 1
ATOM 2294 C CA . LYS A 1 292 ? 18.172 3.734 2.123 1 95.38 292 LYS A CA 1
ATOM 2295 C C . LYS A 1 292 ? 17.297 2.553 1.697 1 95.38 292 LYS A C 1
ATOM 2297 O O . LYS A 1 292 ? 17.344 1.491 2.324 1 95.38 292 LYS A O 1
ATOM 2302 N N . PHE A 1 293 ? 16.594 2.82 0.616 1 95.56 293 PHE A N 1
ATOM 2303 C CA . PHE A 1 293 ? 15.797 1.735 0.057 1 95.56 293 PHE A CA 1
ATOM 2304 C C . PHE A 1 293 ? 16.688 0.644 -0.517 1 95.56 293 PHE A C 1
ATOM 2306 O O . PHE A 1 293 ? 17.703 0.936 -1.169 1 95.56 293 PHE A O 1
ATOM 2313 N N . PHE A 1 294 ? 16.359 -0.655 -0.267 1 95.06 294 PHE A N 1
ATOM 2314 C CA . PHE A 1 294 ? 17.125 -1.799 -0.737 1 95.06 294 PHE A CA 1
ATOM 2315 C C . PHE A 1 294 ? 16.375 -2.545 -1.836 1 95.06 294 PHE A C 1
ATOM 2317 O O . PHE A 1 294 ? 16.812 -2.562 -2.988 1 95.06 294 PHE A O 1
ATOM 2324 N N . SER A 1 295 ? 15.188 -3.057 -1.449 1 93.81 295 SER A N 1
ATOM 2325 C CA . SER A 1 295 ? 14.359 -3.824 -2.373 1 93.81 295 SER A CA 1
ATOM 2326 C C . SER A 1 295 ? 12.945 -4.004 -1.831 1 93.81 295 SER A C 1
ATOM 2328 O O . SER A 1 295 ? 12.641 -3.584 -0.711 1 93.81 295 SER A O 1
ATOM 2330 N N . SER A 1 296 ? 12.117 -4.543 -2.701 1 94.62 296 SER A N 1
ATOM 2331 C CA . SER A 1 296 ? 10.75 -4.824 -2.277 1 94.62 296 SER A CA 1
ATOM 2332 C C . SER A 1 296 ? 10.391 -6.289 -2.504 1 94.62 296 SER A C 1
ATOM 2334 O O . SER A 1 296 ? 11.047 -6.98 -3.285 1 94.62 296 SER A O 1
ATOM 2336 N N . GLN A 1 297 ? 9.383 -6.707 -1.747 1 90.56 297 GLN A N 1
ATOM 2337 C CA . GLN A 1 297 ? 8.898 -8.078 -1.856 1 90.56 297 GLN A CA 1
ATOM 2338 C C . GLN A 1 297 ? 7.414 -8.172 -1.506 1 90.56 297 GLN A C 1
ATOM 2340 O O . GLN A 1 297 ? 6.973 -7.605 -0.503 1 90.56 297 GLN A O 1
ATOM 2345 N N . SER A 1 298 ? 6.758 -8.828 -2.355 1 87.81 298 SER A N 1
ATOM 2346 C CA . SER A 1 298 ? 5.375 -9.125 -1.988 1 87.81 298 SER A CA 1
ATOM 2347 C C . SER A 1 298 ? 5.309 -10.242 -0.95 1 87.81 298 SER A C 1
ATOM 2349 O O . SER A 1 298 ? 6.07 -11.211 -1.02 1 87.81 298 SER A O 1
ATOM 2351 N N . TRP A 1 299 ? 4.418 -10.062 0.007 1 81.94 299 TRP A N 1
ATOM 2352 C CA . TRP A 1 299 ? 4.23 -11.062 1.048 1 81.94 299 TRP A CA 1
ATOM 2353 C C . TRP A 1 299 ? 2.75 -11.352 1.266 1 81.94 299 TRP A C 1
ATOM 2355 O O . TRP A 1 299 ? 1.961 -10.438 1.514 1 81.94 299 TRP A O 1
ATOM 2365 N N . ALA A 1 300 ? 2.434 -12.648 1.245 1 74.69 300 ALA A N 1
ATOM 2366 C CA . ALA A 1 300 ? 1.026 -13.023 1.141 1 74.69 300 ALA A CA 1
ATOM 2367 C C . ALA A 1 300 ? 0.427 -13.297 2.518 1 74.69 300 ALA A C 1
ATOM 2369 O O . ALA A 1 300 ? -0.795 -13.344 2.672 1 74.69 300 ALA A O 1
ATOM 2370 N N . PHE A 1 301 ? 1.143 -13.562 3.576 1 73.25 301 PHE A N 1
ATOM 2371 C CA . PHE A 1 301 ? 0.601 -14.008 4.855 1 73.25 301 PHE A CA 1
ATOM 2372 C C . PHE A 1 301 ? 1.002 -13.047 5.973 1 73.25 301 PHE A C 1
ATOM 2374 O O . PHE A 1 301 ? 2.127 -12.547 5.992 1 73.25 301 PHE A O 1
ATOM 2381 N N . PRO A 1 302 ? 0.003 -12.883 6.758 1 67.31 302 PRO A N 1
ATOM 2382 C CA . PRO A 1 302 ? -1.408 -13.273 6.754 1 67.31 302 PRO A CA 1
ATOM 2383 C C . PRO A 1 302 ? -2.26 -12.414 5.824 1 67.31 302 PRO A C 1
ATOM 2385 O O . PRO A 1 302 ? -3.35 -12.828 5.422 1 67.31 302 PRO A O 1
ATOM 2388 N N . LEU A 1 303 ? -1.68 -11.25 5.594 1 75.75 303 LEU A N 1
ATOM 2389 C CA . LEU A 1 303 ? -2.355 -10.312 4.703 1 75.75 303 LEU A CA 1
ATOM 2390 C C . LEU A 1 303 ? -1.452 -9.93 3.535 1 75.75 303 LEU A C 1
ATOM 2392 O O . LEU A 1 303 ? -0.226 -10 3.643 1 75.75 303 LEU A O 1
ATOM 2396 N N . SER A 1 304 ? -2.131 -9.641 2.52 1 86.94 304 SER A N 1
ATOM 2397 C CA . SER A 1 304 ? -1.374 -9.195 1.356 1 86.94 304 SER A CA 1
ATOM 2398 C C . SER A 1 304 ? -0.637 -7.887 1.646 1 86.94 304 SER A C 1
ATOM 2400 O O . SER A 1 304 ? -1.263 -6.871 1.948 1 86.94 304 SER A O 1
ATOM 2402 N N . SER A 1 305 ? 0.704 -7.984 1.588 1 92.75 305 SER A N 1
ATOM 2403 C CA . SER A 1 305 ? 1.514 -6.809 1.885 1 92.75 305 SER A CA 1
ATOM 2404 C C . SER A 1 305 ? 2.664 -6.664 0.894 1 92.75 305 SER A C 1
ATOM 2406 O O . SER A 1 305 ? 3.035 -7.625 0.221 1 92.75 305 SER A O 1
ATOM 2408 N N . LEU A 1 306 ? 3.014 -5.48 0.744 1 94.94 306 LEU A N 1
ATOM 2409 C CA . LEU A 1 306 ? 4.25 -5.145 0.045 1 94.94 306 LEU A CA 1
ATOM 2410 C C . LEU A 1 306 ? 5.344 -4.746 1.033 1 94.94 306 LEU A C 1
ATOM 2412 O O . LEU A 1 306 ? 5.285 -3.668 1.629 1 94.94 306 LEU A O 1
ATOM 2416 N N . MET A 1 307 ? 6.305 -5.629 1.148 1 95.5 307 MET A N 1
ATOM 2417 C CA . MET A 1 307 ? 7.434 -5.344 2.027 1 95.5 307 MET A CA 1
ATOM 2418 C C . MET A 1 307 ? 8.438 -4.426 1.341 1 95.5 307 MET A C 1
ATOM 2420 O O . MET A 1 307 ? 8.945 -4.746 0.262 1 95.5 307 MET A O 1
ATOM 2424 N N . LEU A 1 308 ? 8.625 -3.301 1.941 1 97.25 308 LEU A N 1
ATOM 2425 C CA . LEU A 1 308 ? 9.625 -2.357 1.457 1 97.25 308 LEU A CA 1
ATOM 2426 C C . LEU A 1 308 ? 10.867 -2.383 2.342 1 97.25 308 LEU A C 1
ATOM 2428 O O . LEU A 1 308 ? 10.867 -1.824 3.441 1 97.25 308 LEU A O 1
ATOM 2432 N N . GLY A 1 309 ? 11.914 -3.014 1.809 1 97.56 309 GLY A N 1
ATOM 2433 C CA . GLY A 1 309 ? 13.133 -3.23 2.576 1 97.56 309 GLY A CA 1
ATOM 2434 C C . GLY A 1 309 ? 14.078 -2.043 2.549 1 97.56 309 GLY A C 1
ATOM 2435 O O . GLY A 1 309 ? 14.391 -1.515 1.479 1 97.56 309 GLY A O 1
ATOM 2436 N N . CYS A 1 310 ? 14.562 -1.665 3.758 1 98 310 CYS A N 1
ATOM 2437 C CA . CYS A 1 310 ? 15.445 -0.512 3.889 1 98 310 CYS A CA 1
ATOM 2438 C C . CYS A 1 310 ? 16.594 -0.816 4.836 1 98 310 CYS A C 1
ATOM 2440 O O . CYS A 1 310 ? 16.5 -1.698 5.688 1 98 310 CYS A O 1
ATOM 2442 N N . HIS A 1 311 ? 17.688 -0.13 4.625 1 97.81 311 HIS A N 1
ATOM 2443 C CA . HIS A 1 311 ? 18.75 0.012 5.609 1 97.81 311 HIS A CA 1
ATOM 2444 C C . HIS A 1 311 ? 18.719 1.391 6.258 1 97.81 311 HIS A C 1
ATOM 2446 O O . HIS A 1 311 ? 18.469 2.395 5.586 1 97.81 311 HIS A O 1
ATOM 2452 N N . ALA A 1 312 ? 18.938 1.43 7.504 1 97.94 312 ALA A N 1
ATOM 2453 C CA . ALA A 1 312 ? 19.016 2.707 8.211 1 97.94 312 ALA A CA 1
ATOM 2454 C C . ALA A 1 312 ? 20.109 2.666 9.281 1 97.94 312 ALA A C 1
ATOM 2456 O O . ALA A 1 312 ? 20.328 1.629 9.914 1 97.94 312 ALA A O 1
ATOM 2457 N N . SER A 1 313 ? 20.75 3.803 9.508 1 97.31 313 SER A N 1
ATOM 2458 C CA . SER A 1 313 ? 21.766 3.898 10.547 1 97.31 313 SER A CA 1
ATOM 2459 C C . SER A 1 313 ? 21.297 4.77 11.703 1 97.31 313 SER A C 1
ATOM 2461 O O . SER A 1 313 ? 20.531 5.719 11.508 1 97.31 313 SER A O 1
ATOM 2463 N N . ILE A 1 314 ? 21.781 4.395 12.859 1 96.81 314 ILE A N 1
ATOM 2464 C CA . ILE A 1 314 ? 21.469 5.199 14.031 1 96.81 314 ILE A CA 1
ATOM 2465 C C . ILE A 1 314 ? 21.891 6.645 13.797 1 96.81 314 ILE A C 1
ATOM 2467 O O . ILE A 1 314 ? 22.969 6.902 13.25 1 96.81 314 ILE A O 1
ATOM 2471 N N . LYS A 1 315 ? 21.031 7.504 14.242 1 96 315 LYS A N 1
ATOM 2472 C CA . LYS A 1 315 ? 21.344 8.922 14.109 1 96 315 LYS A CA 1
ATOM 2473 C C . LYS A 1 315 ? 22.531 9.312 14.977 1 96 315 LYS A C 1
ATOM 2475 O O . LYS A 1 315 ? 22.578 8.984 16.156 1 96 315 LYS A O 1
ATOM 2480 N N . HIS A 1 316 ? 23.422 10.047 14.383 1 93.06 316 HIS A N 1
ATOM 2481 C CA . HIS A 1 316 ? 24.609 10.484 15.117 1 93.06 316 HIS A CA 1
ATOM 2482 C C . HIS A 1 316 ? 24.234 11.32 16.328 1 93.06 316 HIS A C 1
ATOM 2484 O O . HIS A 1 316 ? 23.359 12.18 16.25 1 93.06 316 HIS A O 1
ATOM 2490 N N . GLY A 1 317 ? 24.812 11.039 17.438 1 91.44 317 GLY A N 1
ATOM 2491 C CA . GLY A 1 317 ? 24.594 11.82 18.641 1 91.44 317 GLY A CA 1
ATOM 2492 C C . GLY A 1 317 ? 23.438 11.305 19.484 1 91.44 317 GLY A C 1
ATOM 2493 O O . GLY A 1 317 ? 23.125 11.867 20.531 1 91.44 317 GLY A O 1
ATOM 2494 N N . THR A 1 318 ? 22.828 10.266 19.031 1 92.12 318 THR A N 1
ATOM 2495 C CA . THR A 1 318 ? 21.734 9.695 19.797 1 92.12 318 THR A CA 1
ATOM 2496 C C . THR A 1 318 ? 22.141 8.352 20.391 1 92.12 318 THR A C 1
ATOM 2498 O O . THR A 1 318 ? 23.172 7.793 20.031 1 92.12 318 THR A O 1
ATOM 2501 N N . THR A 1 319 ? 21.312 7.871 21.297 1 91.62 319 THR A N 1
ATOM 2502 C CA . THR A 1 319 ? 21.609 6.641 22.016 1 91.62 319 THR A CA 1
ATOM 2503 C C . THR A 1 319 ? 21.422 5.422 21.125 1 91.62 319 THR A C 1
ATOM 2505 O O . THR A 1 319 ? 20.609 5.453 20.188 1 91.62 319 THR A O 1
ATOM 2508 N N . ASP A 1 320 ? 22.188 4.352 21.438 1 93.38 320 ASP A N 1
ATOM 2509 C CA . ASP A 1 320 ? 21.938 3.062 20.797 1 93.38 320 ASP A CA 1
ATOM 2510 C C . ASP A 1 320 ? 21.344 2.059 21.797 1 93.38 320 ASP A C 1
ATOM 2512 O O . ASP A 1 320 ? 21.281 0.862 21.5 1 93.38 320 ASP A O 1
ATOM 2516 N N . HIS A 1 321 ? 21.016 2.574 22.953 1 95.25 321 HIS A N 1
ATOM 2517 C CA . HIS A 1 321 ? 20.328 1.726 23.922 1 95.25 321 HIS A CA 1
ATOM 2518 C C . HIS A 1 321 ? 18.891 1.456 23.484 1 95.25 321 HIS A C 1
ATOM 2520 O O . HIS A 1 321 ? 18.109 2.391 23.281 1 95.25 321 HIS A O 1
ATOM 2526 N N . VAL A 1 322 ? 18.562 0.203 23.453 1 96.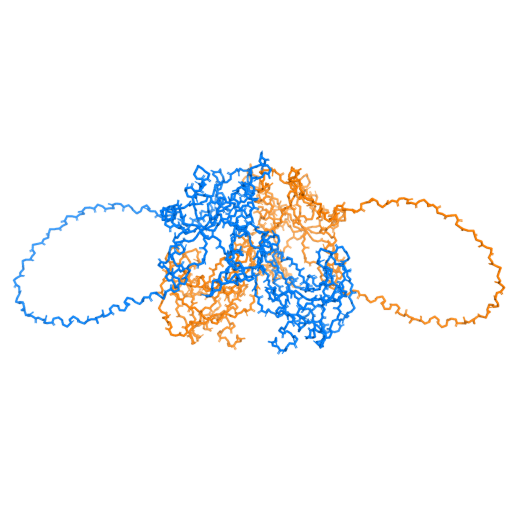88 322 VAL A N 1
ATOM 2527 C CA . VAL A 1 322 ? 17.266 -0.195 22.938 1 96.88 322 VAL A CA 1
ATOM 2528 C C . VAL A 1 322 ? 16.219 -0.1 24.062 1 96.88 322 VAL A C 1
ATOM 2530 O O . VAL A 1 322 ? 16.453 -0.577 25.172 1 96.88 322 VAL A O 1
ATOM 2533 N N . SER A 1 323 ? 15.211 0.568 23.859 1 96.62 323 SER A N 1
ATOM 2534 C CA . SER A 1 323 ? 14 0.539 24.672 1 96.62 323 SER A CA 1
ATOM 2535 C C . SER A 1 323 ? 12.859 -0.175 23.938 1 96.62 323 SER A C 1
ATOM 2537 O O . SER A 1 323 ? 12.195 0.412 23.078 1 96.62 323 SER A O 1
ATOM 2539 N N . LEU A 1 324 ? 12.594 -1.379 24.312 1 96.25 324 LEU A N 1
ATOM 2540 C CA . LEU A 1 324 ? 11.695 -2.262 23.578 1 96.25 324 LEU A CA 1
ATOM 2541 C C . LEU A 1 324 ? 10.234 -1.953 23.906 1 96.25 324 LEU A C 1
ATOM 2543 O O . LEU A 1 324 ? 9.898 -1.722 25.078 1 96.25 324 LEU A O 1
ATOM 2547 N N . ASP A 1 325 ? 9.5 -1.851 22.922 1 95.06 325 ASP A N 1
ATOM 2548 C CA . ASP A 1 325 ? 8.062 -1.946 23.141 1 95.06 325 ASP A CA 1
ATOM 2549 C C . ASP A 1 325 ? 7.645 -3.387 23.438 1 95.06 325 ASP A C 1
ATOM 2551 O O . ASP A 1 325 ? 7.426 -4.176 22.516 1 95.06 325 ASP A O 1
ATOM 2555 N N . GLU A 1 326 ? 7.375 -3.699 24.578 1 92.88 326 GLU A N 1
ATOM 2556 C CA . GLU A 1 326 ? 7.184 -5.078 25.016 1 92.88 326 GLU A CA 1
ATOM 2557 C C . GLU A 1 326 ? 5.812 -5.602 24.609 1 92.88 326 GLU A C 1
ATOM 2559 O O . GLU A 1 326 ? 5.562 -6.809 24.656 1 92.88 326 GLU A O 1
ATOM 2564 N N . ALA A 1 327 ? 4.98 -4.699 24.266 1 90 327 ALA A N 1
ATOM 2565 C CA . ALA A 1 327 ? 3.68 -5.145 23.781 1 90 327 ALA A CA 1
ATOM 2566 C C . ALA A 1 327 ? 3.807 -5.801 22.406 1 90 327 ALA A C 1
ATOM 2568 O O . ALA A 1 327 ? 2.994 -6.652 22.031 1 90 327 ALA A O 1
ATOM 2569 N N . GLU A 1 328 ? 4.871 -5.477 21.688 1 90.38 328 GLU A N 1
ATOM 2570 C CA . GLU A 1 328 ? 5.023 -5.934 20.312 1 90.38 328 GLU A CA 1
ATOM 2571 C C . GLU A 1 328 ? 6.191 -6.902 20.172 1 90.38 328 GLU A C 1
ATOM 2573 O O . GLU A 1 328 ? 6.121 -7.871 19.406 1 90.38 328 GLU A O 1
ATOM 2578 N N . LEU A 1 329 ? 7.215 -6.551 20.922 1 95.06 329 LEU A N 1
ATOM 2579 C CA . LEU A 1 329 ? 8.445 -7.312 20.734 1 95.06 329 LEU A CA 1
ATOM 2580 C C . LEU A 1 329 ? 8.805 -8.07 22.016 1 95.06 329 LEU A C 1
ATOM 2582 O O . LEU A 1 329 ? 8.625 -7.551 23.109 1 95.06 329 LEU A O 1
ATOM 2586 N N . GLU A 1 330 ? 9.406 -9.266 21.75 1 95.75 330 GLU A N 1
ATOM 2587 C CA . GLU A 1 330 ? 9.844 -10.109 22.859 1 95.75 330 GLU A CA 1
ATOM 2588 C C . GLU A 1 330 ? 11.305 -9.844 23.203 1 95.75 330 GLU A C 1
ATOM 2590 O O . GLU A 1 330 ? 11.695 -9.953 24.375 1 95.75 330 GLU A O 1
ATOM 2595 N N . ASP A 1 331 ? 12.047 -9.57 22.172 1 96.38 331 ASP A N 1
ATOM 2596 C CA . ASP A 1 331 ? 13.484 -9.414 22.406 1 96.38 331 ASP A CA 1
ATOM 2597 C C . ASP A 1 331 ? 14.148 -8.695 21.234 1 96.38 331 ASP A C 1
ATOM 2599 O O . ASP A 1 331 ? 13.562 -8.562 20.156 1 96.38 331 ASP A O 1
ATOM 2603 N N . SER A 1 332 ? 15.32 -8.133 21.562 1 97.38 332 SER A N 1
ATOM 2604 C CA . SER A 1 332 ? 16.188 -7.543 20.547 1 97.38 332 SER A CA 1
ATOM 2605 C C . SER A 1 332 ? 17.656 -7.844 20.844 1 97.38 332 SER A C 1
ATOM 2607 O O . SER A 1 332 ? 18.031 -8.117 21.984 1 97.38 332 SER A O 1
ATOM 2609 N N . ARG A 1 333 ? 18.484 -7.855 19.734 1 96.94 333 ARG A N 1
ATOM 2610 C CA . ARG A 1 333 ? 19.906 -8.125 19.891 1 96.94 333 ARG A CA 1
ATOM 2611 C C . ARG A 1 333 ? 20.719 -7.336 18.859 1 96.94 333 ARG A C 1
ATOM 2613 O O . ARG A 1 333 ? 20.359 -7.266 17.688 1 96.94 333 ARG A O 1
ATOM 2620 N N . TRP A 1 334 ? 21.703 -6.73 19.438 1 97.88 334 TRP A N 1
ATOM 2621 C CA . TRP A 1 334 ? 22.734 -6.234 18.531 1 97.88 334 TRP A CA 1
ATOM 2622 C C . TRP A 1 334 ? 23.688 -7.352 18.125 1 97.88 334 TRP A C 1
ATOM 2624 O O . TRP A 1 334 ? 24.25 -8.055 18.969 1 97.88 334 TRP A O 1
ATOM 2634 N N . LEU A 1 335 ? 23.891 -7.562 16.844 1 97.38 335 LEU A N 1
ATOM 2635 C CA . LEU A 1 335 ? 24.797 -8.57 16.312 1 97.38 335 LEU A CA 1
ATOM 2636 C C . LEU A 1 335 ? 25.953 -7.922 15.547 1 97.38 335 LEU A C 1
ATOM 2638 O O . LEU A 1 335 ? 25.719 -7 14.758 1 97.38 335 LEU A O 1
ATOM 2642 N N . HIS A 1 336 ? 27.094 -8.445 15.789 1 97.38 336 HIS A N 1
ATOM 2643 C CA . HIS A 1 336 ? 28.234 -8.016 14.977 1 97.38 336 HIS A CA 1
ATOM 2644 C C . HIS A 1 336 ? 28.172 -8.633 13.586 1 97.38 336 HIS A C 1
ATOM 2646 O O . HIS A 1 336 ? 27.609 -9.711 13.398 1 97.38 336 HIS A O 1
ATOM 2652 N N . ARG A 1 337 ? 28.781 -7.941 12.711 1 96.88 337 ARG A N 1
ATOM 2653 C CA . ARG A 1 337 ? 28.781 -8.367 11.312 1 96.88 337 ARG A CA 1
ATOM 2654 C C . ARG A 1 337 ? 29.266 -9.812 11.188 1 96.88 337 ARG A C 1
ATOM 2656 O O . ARG A 1 337 ? 28.656 -10.602 10.453 1 96.88 337 ARG A O 1
ATOM 2663 N N . GLU A 1 338 ? 30.281 -10.164 11.914 1 95.12 338 GLU A N 1
ATOM 2664 C CA . GLU A 1 338 ? 30.844 -11.508 11.852 1 95.12 338 GLU A CA 1
ATOM 2665 C C . GLU A 1 338 ? 29.859 -12.547 12.391 1 95.12 338 GLU A C 1
ATOM 2667 O O . GLU A 1 338 ? 29.797 -13.672 11.891 1 95.12 338 GLU A O 1
ATOM 2672 N N . GLU A 1 339 ? 29.109 -12.18 13.367 1 94.56 339 GLU A N 1
ATOM 2673 C CA . GLU A 1 339 ? 28.094 -13.07 13.914 1 94.56 339 GLU A CA 1
ATOM 2674 C C . GLU A 1 339 ? 27 -13.352 12.891 1 94.56 339 GLU A C 1
ATOM 2676 O O . GLU A 1 339 ? 26.547 -14.492 12.758 1 94.56 339 GLU A O 1
ATOM 2681 N N . VAL A 1 340 ? 26.609 -12.32 12.203 1 95.38 340 VAL A N 1
ATOM 2682 C CA . VAL A 1 340 ? 25.562 -12.461 11.188 1 95.38 340 VAL A CA 1
ATOM 2683 C C . VAL A 1 340 ? 26.047 -13.414 10.094 1 95.38 340 VAL A C 1
ATOM 2685 O O . VAL A 1 340 ? 25.312 -14.312 9.68 1 95.38 340 VAL A O 1
ATOM 2688 N N . LEU A 1 341 ? 27.312 -13.242 9.672 1 94.44 341 LEU A N 1
ATOM 2689 C CA . LEU A 1 341 ? 27.875 -14.086 8.625 1 94.44 341 LEU A CA 1
ATOM 2690 C C . LEU A 1 341 ? 27.922 -15.547 9.078 1 94.44 341 LEU A C 1
ATOM 2692 O O . LEU A 1 341 ? 27.609 -16.453 8.297 1 94.44 341 LEU A O 1
ATOM 2696 N N . THR A 1 342 ? 28.25 -15.758 10.297 1 92.88 342 THR A N 1
ATOM 2697 C CA . THR A 1 342 ? 28.312 -17.109 10.844 1 92.88 342 THR A CA 1
ATOM 2698 C C . THR A 1 342 ? 26.938 -17.75 10.883 1 92.88 342 THR A C 1
ATOM 2700 O O . THR A 1 342 ? 26.781 -18.922 10.523 1 92.88 342 THR A O 1
ATOM 2703 N N . ILE A 1 343 ? 25.969 -17.016 11.328 1 92.62 343 ILE A N 1
ATOM 2704 C CA . ILE A 1 343 ? 24.609 -17.531 11.43 1 92.62 343 ILE A CA 1
ATOM 2705 C C . ILE A 1 343 ? 24.062 -17.859 10.039 1 92.62 343 ILE A C 1
ATOM 2707 O O . ILE A 1 343 ? 23.422 -18.891 9.844 1 92.62 343 ILE A O 1
ATOM 2711 N N . LEU A 1 344 ? 24.281 -16.953 9.086 1 90.06 344 LEU A N 1
ATOM 2712 C CA . LEU A 1 344 ? 23.781 -17.141 7.73 1 90.06 344 LEU A CA 1
ATOM 2713 C C . LEU A 1 344 ? 24.406 -18.375 7.086 1 90.06 344 LEU A C 1
ATOM 2715 O O . LEU A 1 344 ? 23.797 -19 6.223 1 90.06 344 LEU A O 1
ATOM 2719 N N . ASP A 1 345 ? 25.594 -18.703 7.441 1 86.69 345 ASP A N 1
ATOM 2720 C CA . ASP A 1 345 ? 26.312 -19.828 6.867 1 86.69 345 ASP A CA 1
ATOM 2721 C C . ASP A 1 345 ? 25.828 -21.156 7.461 1 86.69 345 ASP A C 1
ATOM 2723 O O . ASP A 1 345 ? 26.016 -22.219 6.863 1 86.69 345 ASP A O 1
ATOM 2727 N N . LYS A 1 346 ? 25.234 -20.984 8.594 1 78.19 346 LYS A N 1
ATOM 2728 C CA . LYS A 1 346 ? 24.766 -22.219 9.242 1 78.19 346 LYS A CA 1
ATOM 2729 C C . LYS A 1 346 ? 23.5 -22.734 8.562 1 78.19 346 LYS A C 1
ATOM 2731 O O . LYS A 1 346 ? 22.625 -21.969 8.172 1 78.19 346 LYS A O 1
ATOM 2736 N N . SER A 1 347 ? 23.453 -23.938 8.023 1 62.91 347 SER A N 1
ATOM 2737 C CA . SER A 1 347 ? 22.344 -24.562 7.297 1 62.91 347 SER A CA 1
ATOM 2738 C C . SER A 1 347 ? 21.141 -24.797 8.211 1 62.91 347 SER A C 1
ATOM 2740 O O . SER A 1 347 ? 20 -24.688 7.77 1 62.91 347 SER A O 1
ATOM 2742 N N . SER A 1 348 ? 21.391 -25.359 9.406 1 61.41 348 SER A N 1
ATOM 2743 C CA . SER A 1 348 ? 20.266 -25.688 10.273 1 61.41 348 SER A CA 1
ATOM 2744 C C . SER A 1 348 ? 20.5 -25.156 11.688 1 61.41 348 SER A C 1
ATOM 2746 O O . SER A 1 348 ? 21.562 -25.328 12.266 1 61.41 348 SER A O 1
ATOM 2748 N N . PRO A 1 349 ? 19.453 -24.266 12.102 1 60.34 349 PRO A N 1
ATOM 2749 C CA . PRO A 1 349 ? 19.609 -23.781 13.477 1 60.34 349 PRO A CA 1
ATOM 2750 C C . PRO A 1 349 ? 19.531 -24.906 14.508 1 60.34 349 PRO A C 1
ATOM 2752 O O . PRO A 1 349 ? 18.766 -25.859 14.328 1 60.34 349 PRO A O 1
ATOM 2755 N N . LYS A 1 350 ? 20.562 -25.094 15.312 1 60.09 350 LYS A N 1
ATOM 2756 C CA . LYS A 1 350 ? 20.375 -25.922 16.5 1 60.09 350 LYS A CA 1
ATOM 2757 C C . LYS A 1 350 ? 19.391 -25.281 17.469 1 60.09 350 LYS A C 1
ATOM 2759 O O . LYS A 1 350 ? 19.172 -24.078 17.438 1 60.09 350 LYS A O 1
ATOM 2764 N N . ASP A 1 351 ? 18.484 -26.031 18.266 1 58.41 351 ASP A N 1
ATOM 2765 C CA . ASP A 1 351 ? 17.328 -25.703 19.094 1 58.41 351 ASP A CA 1
ATOM 2766 C C . ASP A 1 351 ? 17.547 -24.391 19.844 1 58.41 351 ASP A C 1
ATOM 2768 O O . ASP A 1 351 ? 16.625 -23.578 19.969 1 58.41 351 ASP A O 1
ATOM 2772 N N . ASP A 1 352 ? 18.75 -24.078 20.375 1 61.69 352 ASP A N 1
ATOM 2773 C CA . ASP A 1 352 ? 18.891 -22.938 21.281 1 61.69 352 ASP A CA 1
ATOM 2774 C C . ASP A 1 352 ? 19.656 -21.797 20.609 1 61.69 352 ASP A C 1
ATOM 2776 O O . ASP A 1 352 ? 19.922 -20.766 21.234 1 61.69 352 ASP A O 1
ATOM 2780 N N . ASP A 1 353 ? 19.672 -21.875 19.281 1 80.88 353 ASP A N 1
ATOM 2781 C CA . ASP A 1 353 ? 20.547 -20.891 18.641 1 80.88 353 ASP A CA 1
ATOM 2782 C C . ASP A 1 353 ? 19.719 -19.828 17.906 1 80.88 353 ASP A C 1
ATOM 2784 O O . ASP A 1 353 ? 18.594 -20.109 17.469 1 80.88 353 ASP A O 1
ATOM 2788 N N . ILE A 1 354 ? 20.234 -18.688 18.031 1 88.75 354 ILE A N 1
ATOM 2789 C CA . ILE A 1 354 ? 19.703 -17.594 17.219 1 88.75 354 ILE A CA 1
ATOM 2790 C C . ILE A 1 354 ? 19.797 -17.969 15.734 1 88.75 354 ILE A C 1
ATOM 2792 O O . ILE A 1 354 ? 20.812 -18.5 15.289 1 88.75 354 ILE A O 1
ATOM 2796 N N . TRP A 1 355 ? 18.688 -17.812 15.094 1 90.56 355 TRP A N 1
ATOM 2797 C CA . TRP A 1 355 ? 18.766 -17.969 13.648 1 90.56 355 TRP A CA 1
ATOM 2798 C C . TRP A 1 355 ? 17.969 -16.875 12.938 1 90.56 355 TRP A C 1
ATOM 2800 O O . TRP A 1 355 ? 17.234 -16.109 13.578 1 90.56 355 TRP A O 1
ATOM 2810 N N . LEU A 1 356 ? 18.266 -16.781 11.664 1 92.56 356 LEU A N 1
ATOM 2811 C CA . LEU A 1 356 ? 17.688 -15.719 10.852 1 92.56 356 LEU A CA 1
ATOM 2812 C C . LEU A 1 356 ? 16.719 -16.281 9.82 1 92.56 356 LEU A C 1
ATOM 2814 O O . LEU A 1 356 ? 16.734 -17.484 9.539 1 92.56 356 LEU A O 1
ATOM 2818 N N . PRO A 1 357 ? 15.852 -15.438 9.273 1 89.19 357 PRO A N 1
ATOM 2819 C CA . PRO A 1 357 ? 14.867 -15.922 8.305 1 89.19 357 PRO A CA 1
ATOM 2820 C C . PRO A 1 357 ? 15.516 -16.562 7.078 1 89.19 357 PRO A C 1
ATOM 2822 O O . PRO A 1 357 ? 16.641 -16.203 6.711 1 89.19 357 PRO A O 1
ATOM 2825 N N . PRO A 1 358 ? 14.75 -17.453 6.465 1 84.62 358 PRO A N 1
ATOM 2826 C CA . PRO A 1 358 ? 15.289 -18.125 5.281 1 84.62 358 PRO A CA 1
ATOM 2827 C C . PRO A 1 358 ? 15.5 -17.172 4.105 1 84.62 358 PRO A C 1
ATOM 2829 O O . PRO A 1 358 ? 15.07 -16.016 4.156 1 84.62 358 PRO A O 1
ATOM 2832 N N . GLU A 1 359 ? 16.078 -17.656 3.066 1 84.25 359 GLU A N 1
ATOM 2833 C CA . GLU A 1 359 ? 16.547 -16.859 1.935 1 84.25 359 GLU A CA 1
ATOM 2834 C C . GLU A 1 359 ? 15.391 -16.188 1.203 1 84.25 359 GLU A C 1
ATOM 2836 O O . GLU A 1 359 ? 15.547 -15.117 0.621 1 84.25 359 GLU A O 1
ATOM 2841 N N . VAL A 1 360 ? 14.281 -16.797 1.217 1 80.56 360 VAL A N 1
ATOM 2842 C CA . VAL A 1 360 ? 13.133 -16.312 0.472 1 80.56 360 VAL A CA 1
ATO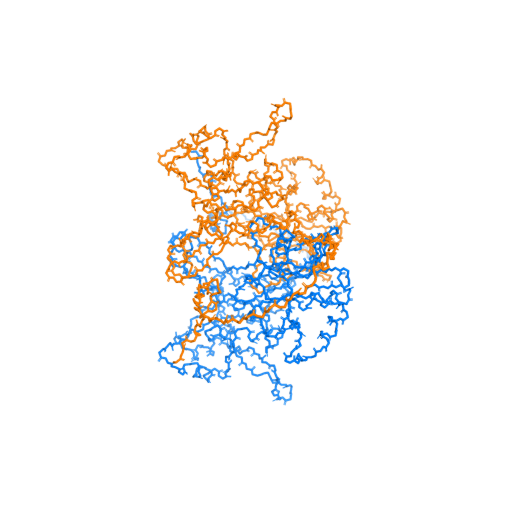M 2843 C C . VAL A 1 360 ? 12.609 -15.023 1.12 1 80.56 360 VAL A C 1
ATOM 2845 O O . VAL A 1 360 ? 11.953 -14.211 0.465 1 80.56 360 VAL A O 1
ATOM 2848 N N . ALA A 1 361 ? 12.93 -14.812 2.359 1 86.12 361 ALA A N 1
ATOM 2849 C CA . ALA A 1 361 ? 12.43 -13.656 3.096 1 86.12 361 ALA A CA 1
ATOM 2850 C C . ALA A 1 361 ? 13.305 -12.43 2.84 1 86.12 361 ALA A C 1
ATOM 2852 O O . ALA A 1 361 ? 14.531 -12.523 2.85 1 86.12 361 ALA A O 1
ATOM 2853 N N . ILE A 1 362 ? 12.734 -11.266 2.689 1 92.06 362 ILE A N 1
ATOM 2854 C CA . ILE A 1 362 ? 13.461 -10.031 2.416 1 92.06 362 ILE A CA 1
ATOM 2855 C C . ILE A 1 362 ? 14.367 -9.695 3.598 1 92.06 362 ILE A C 1
ATOM 2857 O O . ILE A 1 362 ? 15.43 -9.109 3.42 1 92.06 362 ILE A O 1
ATOM 2861 N N . ALA A 1 363 ? 13.977 -10.07 4.789 1 94.69 363 ALA A N 1
ATOM 2862 C CA . ALA A 1 363 ? 14.82 -9.828 5.961 1 94.69 363 ALA A CA 1
ATOM 2863 C C . ALA A 1 363 ? 16.172 -10.5 5.809 1 94.69 363 ALA A C 1
ATOM 2865 O O . ALA A 1 363 ? 17.203 -9.93 6.176 1 94.69 363 ALA A O 1
ATOM 2866 N N . HIS A 1 364 ? 16.125 -11.719 5.32 1 93.19 364 HIS A N 1
ATOM 2867 C CA . HIS A 1 364 ? 17.375 -12.43 5.066 1 93.19 364 HIS A CA 1
ATOM 2868 C C . HIS A 1 364 ? 18.266 -11.641 4.113 1 93.19 364 HIS A C 1
ATOM 2870 O O . HIS A 1 364 ? 19.453 -11.484 4.367 1 93.19 364 HIS A O 1
ATOM 2876 N N . ARG A 1 365 ? 17.719 -11.156 3.127 1 94 365 ARG A N 1
ATOM 2877 C CA . ARG A 1 365 ? 18.484 -10.445 2.107 1 94 365 ARG A CA 1
ATOM 2878 C C . ARG A 1 365 ? 19.031 -9.133 2.648 1 94 365 ARG A C 1
ATOM 2880 O O . ARG A 1 365 ? 20.141 -8.711 2.283 1 94 365 ARG A O 1
ATOM 2887 N N . LEU A 1 366 ? 18.234 -8.453 3.41 1 96.44 366 LEU A N 1
ATOM 2888 C CA . LEU A 1 366 ? 18.703 -7.234 4.062 1 96.44 366 LEU A CA 1
ATOM 2889 C C . LEU A 1 366 ? 19.938 -7.504 4.906 1 96.44 366 LEU A C 1
ATOM 2891 O O . LEU A 1 366 ? 20.938 -6.777 4.812 1 96.44 366 LEU A O 1
ATOM 2895 N N . LEU A 1 367 ? 19.875 -8.555 5.688 1 96.69 367 LEU A N 1
ATOM 2896 C CA . LEU A 1 367 ? 20.969 -8.914 6.574 1 96.69 367 LEU A CA 1
ATOM 2897 C C . LEU A 1 367 ? 22.203 -9.336 5.777 1 96.69 367 LEU A C 1
ATOM 2899 O O . LEU A 1 367 ? 23.312 -8.898 6.07 1 96.69 367 LEU A O 1
ATOM 2903 N N . LYS A 1 368 ? 21.953 -10.109 4.809 1 96 368 LYS A N 1
ATOM 2904 C CA . LYS A 1 368 ? 23.047 -10.617 3.988 1 96 368 LYS A CA 1
ATOM 2905 C C . LYS A 1 368 ? 23.75 -9.484 3.24 1 96 368 LYS A C 1
ATOM 2907 O O . LYS A 1 368 ? 24.984 -9.414 3.227 1 96 368 LYS A O 1
ATOM 2912 N N . SER A 1 369 ? 22.969 -8.648 2.59 1 95.75 369 SER A N 1
ATOM 2913 C CA . SER A 1 369 ? 23.547 -7.535 1.84 1 95.75 369 SER A CA 1
ATOM 2914 C C . SER A 1 369 ? 24.391 -6.645 2.736 1 95.75 369 SER A C 1
ATOM 2916 O O . SER A 1 369 ? 25.469 -6.191 2.332 1 95.75 369 SER A O 1
ATOM 2918 N N . TRP A 1 370 ? 23.938 -6.359 3.891 1 96.44 370 TRP A N 1
ATOM 2919 C CA . TRP A 1 370 ? 24.703 -5.551 4.84 1 96.44 370 TRP A CA 1
ATOM 2920 C C . TRP A 1 370 ? 25.969 -6.277 5.281 1 96.44 370 TRP A C 1
ATOM 2922 O O . TRP A 1 370 ? 27.047 -5.688 5.309 1 96.44 370 TRP A O 1
ATOM 2932 N N . ALA A 1 371 ? 25.844 -7.523 5.66 1 96 371 ALA A N 1
ATOM 2933 C CA . ALA A 1 371 ? 26.953 -8.297 6.188 1 96 371 ALA A CA 1
ATOM 2934 C C . ALA A 1 371 ? 28.062 -8.43 5.152 1 96 371 ALA A C 1
ATOM 2936 O O . ALA A 1 371 ? 29.25 -8.445 5.5 1 96 371 ALA A O 1
ATOM 2937 N N . LEU A 1 372 ? 27.656 -8.477 3.908 1 93.94 372 LEU A N 1
ATOM 2938 C CA . LEU A 1 372 ? 28.625 -8.633 2.828 1 93.94 372 LEU A CA 1
ATOM 2939 C C . LEU A 1 372 ? 29.078 -7.277 2.303 1 93.94 372 LEU A C 1
ATOM 2941 O O . LEU A 1 372 ? 29.875 -7.207 1.357 1 93.94 372 LEU A O 1
ATOM 2945 N N . LYS A 1 373 ? 28.656 -6.133 2.793 1 86.94 373 LYS A N 1
ATOM 2946 C CA . LYS A 1 373 ? 28.984 -4.762 2.422 1 86.94 373 LYS A CA 1
ATOM 2947 C C . LYS A 1 373 ? 28.562 -4.461 0.987 1 86.94 373 LYS A C 1
ATOM 2949 O O . LYS A 1 373 ? 29.312 -3.838 0.231 1 86.94 373 LYS A O 1
ATOM 2954 N N . GLU A 1 374 ? 27.484 -5.102 0.585 1 74.56 374 GLU A N 1
ATOM 2955 C CA . GLU A 1 374 ? 26.922 -4.852 -0.737 1 74.56 374 GLU A CA 1
ATOM 2956 C C . GLU A 1 374 ? 25.906 -3.711 -0.7 1 74.56 374 GLU A C 1
ATOM 2958 O O . GLU A 1 374 ? 25.391 -3.291 -1.741 1 74.56 374 GLU A O 1
ATOM 2963 N N . ASN A 1 375 ? 25.719 -3.072 0.426 1 63.66 375 ASN A N 1
ATOM 2964 C CA . ASN A 1 375 ? 24.672 -2.055 0.551 1 63.66 375 ASN A CA 1
ATOM 2965 C C . ASN A 1 375 ? 25.203 -0.664 0.223 1 63.66 375 ASN A C 1
ATOM 2967 O O . ASN A 1 375 ? 26.406 -0.407 0.356 1 63.66 375 ASN A O 1
ATOM 2971 N N . MET B 1 1 ? -14.352 -32.781 13.43 1 16.66 1 MET B N 1
ATOM 2972 C CA . MET B 1 1 ? -13.438 -32.531 14.539 1 16.66 1 MET B CA 1
ATOM 2973 C C . MET B 1 1 ? -12.469 -31.391 14.195 1 16.66 1 MET B C 1
ATOM 2975 O O . MET B 1 1 ? -11.289 -31.453 14.562 1 16.66 1 MET B O 1
ATOM 2979 N N . ALA B 1 2 ? -12.672 -30.641 13.391 1 18.69 2 ALA B N 1
ATOM 2980 C CA . ALA B 1 2 ? -12.625 -29.672 12.289 1 18.69 2 ALA B CA 1
ATOM 2981 C C . ALA B 1 2 ? -12.43 -28.25 12.812 1 18.69 2 ALA B C 1
ATOM 2983 O O . ALA B 1 2 ? -12.359 -27.297 12.031 1 18.69 2 ALA B O 1
ATOM 2984 N N . ASN B 1 3 ? -12.172 -28.078 14.297 1 17.23 3 ASN B N 1
ATOM 2985 C CA . ASN B 1 3 ? -12.555 -26.922 15.094 1 17.23 3 ASN B CA 1
ATOM 2986 C C . ASN B 1 3 ? -11.453 -25.859 15.109 1 17.23 3 ASN B C 1
ATOM 2988 O O . ASN B 1 3 ? -11.656 -24.766 15.633 1 17.23 3 ASN B O 1
ATOM 2992 N N . LEU B 1 4 ? -10.234 -26.062 14.828 1 17.66 4 LEU B N 1
ATOM 2993 C CA . LEU B 1 4 ? -9.117 -25.531 15.609 1 17.66 4 LEU B CA 1
ATOM 2994 C C . LEU B 1 4 ? -8.836 -24.078 15.242 1 17.66 4 LEU B C 1
ATOM 2996 O O . LEU B 1 4 ? -8.141 -23.812 14.258 1 17.66 4 LEU B O 1
ATOM 3000 N N . VAL B 1 5 ? -9.727 -23.188 15 1 20.02 5 VAL B N 1
ATOM 3001 C CA . VAL B 1 5 ? -9.75 -21.797 14.562 1 20.02 5 VAL B CA 1
ATOM 3002 C C . VAL B 1 5 ? -9.062 -20.906 15.602 1 20.02 5 VAL B C 1
ATOM 3004 O O . VAL B 1 5 ? -9.516 -19.797 15.875 1 20.02 5 VAL B O 1
ATOM 3007 N N . THR B 1 6 ? -8 -21.328 16.422 1 18.75 6 THR B N 1
ATOM 3008 C CA . THR B 1 6 ? -7.824 -20.812 17.781 1 18.75 6 THR B CA 1
ATOM 3009 C C . THR B 1 6 ? -7.418 -19.344 17.766 1 18.75 6 THR B C 1
ATOM 3011 O O . THR B 1 6 ? -7.035 -18.812 16.719 1 18.75 6 THR B O 1
ATOM 3014 N N . SER B 1 7 ? -6.828 -18.688 18.906 1 19.34 7 SER B N 1
ATOM 3015 C CA . SER B 1 7 ? -6.91 -17.578 19.844 1 19.34 7 SER B CA 1
ATOM 3016 C C . SER B 1 7 ? -5.906 -16.484 19.5 1 19.34 7 SER B C 1
ATOM 3018 O O . SER B 1 7 ? -6.039 -15.352 19.953 1 19.34 7 SER B O 1
ATOM 3020 N N . SER B 1 8 ? -4.965 -16.5 18.562 1 19 8 SER B N 1
ATOM 3021 C CA . SER B 1 8 ? -3.869 -15.672 19.078 1 19 8 SER B CA 1
ATOM 3022 C C . SER B 1 8 ? -4.207 -14.188 19 1 19 8 SER B C 1
ATOM 3024 O O . SER B 1 8 ? -3.922 -13.531 17.984 1 19 8 SER B O 1
ATOM 3026 N N . LEU B 1 9 ? -5.465 -13.734 19.266 1 21.61 9 LEU B N 1
ATOM 3027 C CA . LEU B 1 9 ? -5.969 -12.391 19.516 1 21.61 9 LEU B CA 1
ATOM 3028 C C . LEU B 1 9 ? -5.172 -11.711 20.641 1 21.61 9 LEU B C 1
ATOM 3030 O O . LEU B 1 9 ? -5.285 -12.094 21.797 1 21.61 9 LEU B O 1
ATOM 3034 N N . ARG B 1 10 ? -3.936 -11.156 20.391 1 22.16 10 ARG B N 1
ATOM 3035 C CA . ARG B 1 10 ? -2.994 -10.758 21.438 1 22.16 10 ARG B CA 1
ATOM 3036 C C . ARG B 1 10 ? -3.615 -9.719 22.359 1 22.16 10 ARG B C 1
ATOM 3038 O O . ARG B 1 10 ? -3.436 -9.781 23.578 1 22.16 10 ARG B O 1
ATOM 3045 N N . LYS B 1 11 ? -4.105 -8.422 21.812 1 24.56 11 LYS B N 1
ATOM 3046 C CA . LYS B 1 11 ? -4.246 -7.398 22.844 1 24.56 11 LYS B CA 1
ATOM 3047 C C . LYS B 1 11 ? -5.211 -7.844 23.938 1 24.56 11 LYS B C 1
ATOM 3049 O O . LYS B 1 11 ? -5.457 -7.109 24.891 1 24.56 11 LYS B O 1
ATOM 3054 N N . ALA B 1 12 ? -6.148 -8.812 23.719 1 19.61 12 ALA B N 1
ATOM 3055 C CA . ALA B 1 12 ? -7.23 -9.141 24.641 1 19.61 12 ALA B CA 1
ATOM 3056 C C . ALA B 1 12 ? -6.703 -9.898 25.859 1 19.61 12 ALA B C 1
ATOM 3058 O O . ALA B 1 12 ? -7.48 -10.328 26.719 1 19.61 12 ALA B O 1
ATOM 3059 N N . ALA B 1 13 ? -5.477 -10.383 25.828 1 21.12 13 ALA B N 1
ATOM 3060 C CA . ALA B 1 13 ? -5.199 -11.391 26.844 1 21.12 13 ALA B CA 1
ATOM 3061 C C . ALA B 1 13 ? -4.891 -10.75 28.188 1 21.12 13 ALA B C 1
ATOM 3063 O O . ALA B 1 13 ? -3.83 -10.984 28.766 1 21.12 13 ALA B O 1
ATOM 3064 N N . PHE B 1 14 ? -5.219 -9.391 28.406 1 17.22 14 PHE B N 1
ATOM 3065 C CA . PHE B 1 14 ? -4.547 -8.805 29.547 1 17.22 14 PHE B CA 1
ATOM 3066 C C . PHE B 1 14 ? -4.906 -9.555 30.828 1 17.22 14 PHE B C 1
ATOM 3068 O O . PHE B 1 14 ? -4.035 -9.828 31.656 1 17.22 14 PHE B O 1
ATOM 3075 N N . CYS B 1 15 ? -6.262 -9.547 31.188 1 17.33 15 CYS B N 1
ATOM 3076 C CA . CYS B 1 15 ? -6.508 -9.062 32.531 1 17.33 15 CYS B CA 1
ATOM 3077 C C . CYS B 1 15 ? -6.23 -10.156 33.562 1 17.33 15 CYS B C 1
ATOM 3079 O O . CYS B 1 15 ? -6.492 -9.984 34.75 1 17.33 15 CYS B O 1
ATOM 3081 N N . LEU B 1 16 ? -6.02 -11.422 33.156 1 16.38 16 LEU B N 1
ATOM 3082 C CA . LEU B 1 16 ? -6.551 -12.219 34.25 1 16.38 16 LEU B CA 1
ATOM 3083 C C . LEU B 1 16 ? -5.566 -12.273 35.406 1 16.38 16 LEU B C 1
ATOM 3085 O O . LEU B 1 16 ? -4.672 -13.125 35.438 1 16.38 16 LEU B O 1
ATOM 3089 N N . ARG B 1 17 ? -4.859 -11.18 35.594 1 16.58 17 ARG B N 1
ATOM 3090 C CA . ARG B 1 17 ? -3.832 -11.367 36.594 1 16.58 17 ARG B CA 1
ATOM 3091 C C . ARG B 1 17 ? -4.441 -11.867 37.906 1 16.58 17 ARG B C 1
ATOM 3093 O O . ARG B 1 17 ? -5.391 -11.273 38.438 1 16.58 17 ARG B O 1
ATOM 3100 N N . ARG B 1 18 ? -4.176 -13.164 38.156 1 15.83 18 ARG B N 1
ATOM 3101 C CA . ARG B 1 18 ? -4.59 -13.945 39.312 1 15.83 18 ARG B CA 1
ATOM 3102 C C . ARG B 1 18 ? -4.078 -13.32 40.625 1 15.83 18 ARG B C 1
ATOM 3104 O O . ARG B 1 18 ? -2.945 -12.844 40.688 1 15.83 18 ARG B O 1
ATOM 3111 N N . SER B 1 19 ? -4.918 -12.891 41.469 1 16.55 19 SER B N 1
ATOM 3112 C CA . SER B 1 19 ? -4.887 -1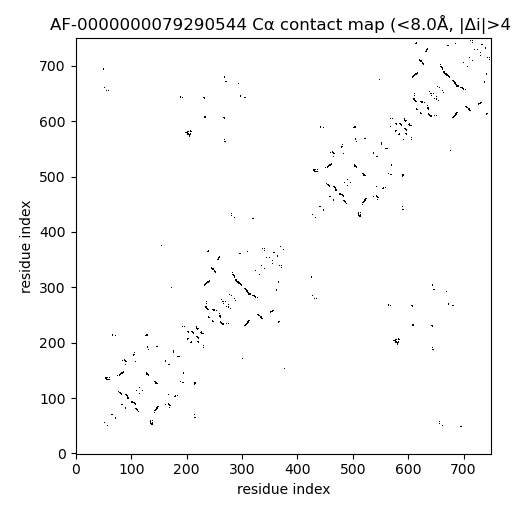2.273 42.781 1 16.55 19 SER B CA 1
ATOM 3113 C C . SER B 1 19 ? -4.062 -13.102 43.75 1 16.55 19 SER B C 1
ATOM 3115 O O . SER B 1 19 ? -4.102 -12.867 44.969 1 16.55 19 SER B O 1
ATOM 3117 N N . ALA B 1 20 ? -3.012 -13.852 43.156 1 15.89 20 ALA B N 1
ATOM 3118 C CA . ALA B 1 20 ? -2.717 -14.852 44.156 1 15.89 20 ALA B CA 1
ATOM 3119 C C . ALA B 1 20 ? -2.221 -14.195 45.438 1 15.89 20 ALA B C 1
ATOM 3121 O O . ALA B 1 20 ? -1.397 -13.281 45.406 1 15.89 20 ALA B O 1
ATOM 3122 N N . THR B 1 21 ? -2.799 -14.477 46.531 1 16.16 21 THR B N 1
ATOM 3123 C CA . THR B 1 21 ? -2.965 -14.023 47.906 1 16.16 21 THR B CA 1
ATOM 3124 C C . THR B 1 21 ? -1.659 -14.164 48.688 1 16.16 21 THR B C 1
ATOM 3126 O O . THR B 1 21 ? -1.332 -13.312 49.531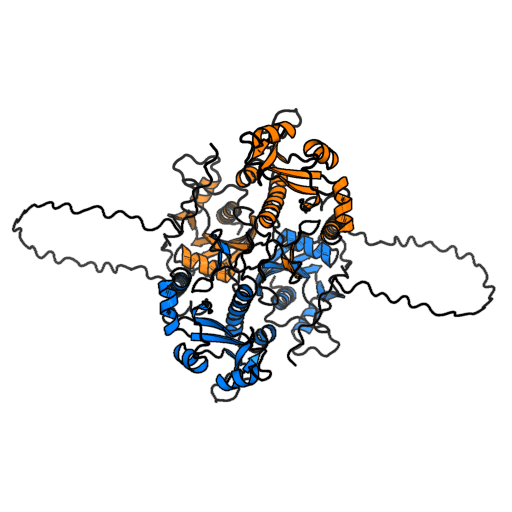 1 16.16 21 THR B O 1
ATOM 3129 N N . SER B 1 22 ? -0.805 -15.305 48.406 1 14.87 22 SER B N 1
ATOM 3130 C CA . SER B 1 22 ? -0.729 -15.945 49.719 1 14.87 22 SER B CA 1
ATOM 3131 C C . SER B 1 22 ? 0.236 -15.203 50.625 1 14.87 22 SER B C 1
ATOM 3133 O O . SER B 1 22 ? -0.116 -14.867 51.75 1 14.87 22 SER B O 1
ATOM 3135 N N . ALA B 1 23 ? 1.61 -15.531 50.5 1 15.03 23 ALA B N 1
ATOM 3136 C CA . ALA B 1 23 ? 2.285 -16.297 51.562 1 15.03 23 ALA B CA 1
ATOM 3137 C C . ALA B 1 23 ? 2.973 -15.367 52.562 1 15.03 23 ALA B C 1
ATOM 3139 O O . ALA B 1 23 ? 3.455 -14.297 52.188 1 15.03 23 ALA B O 1
ATOM 3140 N N . HIS B 1 24 ? 3.119 -15.719 53.844 1 15.88 24 HIS B N 1
ATOM 3141 C CA . HIS B 1 24 ? 3.207 -15.297 55.219 1 15.88 24 HIS B CA 1
ATOM 3142 C C . HIS B 1 24 ? 4.637 -14.914 55.594 1 15.88 24 HIS B C 1
ATOM 3144 O O . HIS B 1 24 ? 4.891 -14.461 56.719 1 15.88 24 HIS B O 1
ATOM 3150 N N . ALA B 1 25 ? 5.688 -15.25 54.75 1 15.06 25 ALA B N 1
ATOM 3151 C CA . ALA B 1 25 ? 6.793 -15.766 55.562 1 15.06 25 ALA B CA 1
ATOM 3152 C C . ALA B 1 25 ? 7.348 -14.688 56.5 1 15.06 25 ALA B C 1
ATOM 3154 O O . ALA B 1 25 ? 7.348 -13.508 56.156 1 15.06 25 ALA B O 1
ATOM 3155 N N . HIS B 1 26 ? 8.078 -15.148 57.594 1 15.55 26 HIS B N 1
ATOM 3156 C CA . HIS B 1 26 ? 8.367 -14.953 59 1 15.55 26 HIS B CA 1
ATOM 3157 C C . HIS B 1 26 ? 9.492 -13.945 59.219 1 15.55 26 HIS B C 1
ATOM 3159 O O . HIS B 1 26 ? 9.336 -12.984 59.969 1 15.55 26 HIS B O 1
ATOM 3165 N N . SER B 1 27 ? 10.852 -14.391 59.281 1 15.61 27 SER B N 1
ATOM 3166 C CA . SER B 1 27 ? 11.609 -14.406 60.531 1 15.61 27 SER B CA 1
ATOM 3167 C C . SER B 1 27 ? 12.367 -13.094 60.75 1 15.61 27 SER B C 1
ATOM 3169 O O . SER B 1 27 ? 12.562 -12.336 59.781 1 15.61 27 SER B O 1
ATOM 3171 N N . VAL B 1 28 ? 13.336 -13.07 61.812 1 16.33 28 VAL B N 1
ATOM 3172 C CA . VAL B 1 28 ? 13.773 -12.438 63.062 1 16.33 28 VAL B CA 1
ATOM 3173 C C . VAL B 1 28 ? 14.953 -11.508 62.781 1 16.33 28 VAL B C 1
ATOM 3175 O O . VAL B 1 28 ? 15.109 -10.484 63.438 1 16.33 28 VAL B O 1
ATOM 3178 N N . TYR B 1 29 ? 15.938 -11.914 61.906 1 16.44 29 TYR B N 1
ATOM 3179 C CA . TYR B 1 29 ? 17.266 -11.859 62.5 1 16.44 29 TYR B CA 1
ATOM 3180 C C . TYR B 1 29 ? 17.719 -10.414 62.688 1 16.44 29 TYR B C 1
ATOM 3182 O O . TYR B 1 29 ? 17.344 -9.531 61.938 1 16.44 29 TYR B O 1
ATOM 3190 N N . LEU B 1 30 ? 18.547 -10.18 63.781 1 16.78 30 LEU B N 1
ATOM 3191 C CA . LEU B 1 30 ? 19.016 -9.266 64.812 1 16.78 30 LEU B CA 1
ATOM 3192 C C . LEU B 1 30 ? 19.969 -8.234 64.25 1 16.78 30 LEU B C 1
ATOM 3194 O O . LEU B 1 30 ? 19.922 -7.055 64.625 1 16.78 30 LEU B O 1
ATOM 3198 N N . ARG B 1 31 ? 21.078 -8.703 63.562 1 18.59 31 ARG B N 1
ATOM 3199 C CA . ARG B 1 31 ? 22.422 -8.336 64 1 18.59 31 ARG B CA 1
ATOM 3200 C C . ARG B 1 31 ? 22.672 -6.852 63.75 1 18.59 31 ARG B C 1
ATOM 3202 O O . ARG B 1 31 ? 22.094 -6.25 62.844 1 18.59 31 ARG B O 1
ATOM 3209 N N . HIS B 1 32 ? 23.516 -6.262 64.625 1 19.05 32 HIS B N 1
ATOM 3210 C CA . HIS B 1 32 ? 24.031 -5.02 65.188 1 19.05 32 HIS B CA 1
ATOM 3211 C C . HIS B 1 32 ? 24.859 -4.242 64.188 1 19.05 32 HIS B C 1
ATOM 3213 O O . HIS B 1 32 ? 25.516 -3.254 64.5 1 19.05 32 HIS B O 1
ATOM 3219 N N . ARG B 1 33 ? 25.047 -4.773 62.938 1 19.2 33 ARG B N 1
ATOM 3220 C CA . ARG B 1 33 ? 26.297 -4.309 62.344 1 19.2 33 ARG B CA 1
ATOM 3221 C C . ARG B 1 33 ? 26.391 -2.785 62.375 1 19.2 33 ARG B C 1
ATOM 3223 O O . ARG B 1 33 ? 25.375 -2.096 62.406 1 19.2 33 ARG B O 1
ATOM 3230 N N . GLY B 1 34 ? 27.594 -2.34 62.906 1 20.59 34 GLY B N 1
ATOM 3231 C CA . GLY B 1 34 ? 28.312 -1.086 63.031 1 20.59 34 GLY B CA 1
ATOM 3232 C C . GLY B 1 34 ? 28.125 -0.159 61.844 1 20.59 34 GLY B C 1
ATOM 3233 O O . GLY B 1 34 ? 28.172 -0.598 60.688 1 20.59 34 GLY B O 1
ATOM 3234 N N . LEU B 1 35 ? 27.516 0.924 62.094 1 20.62 35 LEU B N 1
ATOM 3235 C CA . LEU B 1 35 ? 27.031 1.932 61.156 1 20.62 35 LEU B CA 1
ATOM 3236 C C . LEU B 1 35 ? 28.203 2.6 60.438 1 20.62 35 LEU B C 1
ATOM 3238 O O . LEU B 1 35 ? 28.891 3.441 61.031 1 20.62 35 LEU B O 1
ATOM 3242 N N . ILE B 1 36 ? 29.328 1.836 60.188 1 22.14 36 ILE B N 1
ATOM 3243 C CA . ILE B 1 36 ? 30.344 2.615 59.5 1 22.14 36 ILE B CA 1
ATOM 3244 C C . ILE B 1 36 ? 29.656 3.529 58.469 1 22.14 36 ILE B C 1
ATOM 3246 O O . ILE B 1 36 ? 28.859 3.072 57.656 1 22.14 36 ILE B O 1
ATOM 3250 N N . ALA B 1 37 ? 29.656 4.762 58.906 1 22.81 37 ALA B N 1
ATOM 3251 C CA . ALA B 1 37 ? 29.125 5.832 58.062 1 22.81 37 ALA B CA 1
ATOM 3252 C C . ALA B 1 37 ? 29.75 5.781 56.656 1 22.81 37 ALA B C 1
ATOM 3254 O O . ALA B 1 37 ? 30.906 6.148 56.469 1 22.81 37 ALA B O 1
ATOM 3255 N N . VAL B 1 38 ? 29.984 4.59 56.094 1 23.64 38 VAL B N 1
ATOM 3256 C CA . VAL B 1 38 ? 30.516 4.672 54.75 1 23.64 38 VAL B CA 1
ATOM 3257 C C . VAL B 1 38 ? 29.812 5.789 53.969 1 23.64 38 VAL B C 1
ATOM 3259 O O . VAL B 1 38 ? 28.578 5.773 53.844 1 23.64 38 VAL B O 1
ATOM 3262 N N . LEU B 1 39 ? 30.344 7.016 54.156 1 25.22 39 LEU B N 1
ATOM 3263 C CA . LEU B 1 39 ? 29.953 8.07 53.219 1 25.22 39 LEU B CA 1
ATOM 3264 C C . LEU B 1 39 ? 29.703 7.512 51.812 1 25.22 39 LEU B C 1
ATOM 3266 O O . LEU B 1 39 ? 30.609 6.938 51.219 1 25.22 39 LEU B O 1
ATOM 3270 N N . SER B 1 40 ? 28.703 6.887 51.688 1 22.73 40 SER B N 1
ATOM 3271 C CA . SER B 1 40 ? 28.266 6.375 50.406 1 22.73 40 SER B CA 1
ATOM 3272 C C . SER B 1 40 ? 28.453 7.414 49.312 1 22.73 40 SER B C 1
ATOM 3274 O O . SER B 1 40 ? 28 8.555 49.438 1 22.73 40 SER B O 1
ATOM 3276 N N . ARG B 1 41 ? 29.75 7.609 48.812 1 26.58 41 ARG B N 1
ATOM 3277 C CA . ARG B 1 41 ? 29.891 8.234 47.5 1 26.58 41 ARG B CA 1
ATOM 3278 C C . ARG B 1 41 ? 28.641 8.016 46.656 1 26.58 41 ARG B C 1
ATOM 3280 O O . ARG B 1 41 ? 28.359 6.895 46.25 1 26.58 41 ARG B O 1
ATOM 3287 N N . ALA B 1 42 ? 27.641 8.633 47.094 1 26.08 42 ALA B N 1
ATOM 3288 C CA . ALA B 1 42 ? 26.469 8.797 46.25 1 26.08 42 ALA B CA 1
ATOM 3289 C C . ALA B 1 42 ? 26.875 8.906 44.781 1 26.08 42 ALA B C 1
ATOM 3291 O O . ALA B 1 42 ? 27.438 9.914 44.344 1 26.08 42 ALA B O 1
ATOM 3292 N N . ASP B 1 43 ? 27.719 7.996 44.344 1 26.92 43 ASP B N 1
ATOM 3293 C CA . ASP B 1 43 ? 27.969 7.887 42.938 1 26.92 43 ASP B CA 1
ATOM 3294 C C . ASP B 1 43 ? 26.75 8.383 42.125 1 26.92 43 ASP B C 1
ATOM 3296 O O . ASP B 1 43 ? 25.641 7.887 42.312 1 26.92 43 ASP B O 1
ATOM 3300 N N . VAL B 1 44 ? 26.688 9.609 41.938 1 28 44 VAL B N 1
ATOM 3301 C CA . VAL B 1 44 ? 25.922 10.25 40.875 1 28 44 VAL B CA 1
ATOM 3302 C C . VAL B 1 44 ? 25.766 9.289 39.719 1 28 44 VAL B C 1
ATOM 3304 O O . VAL B 1 44 ? 26.688 9.109 38.906 1 28 44 VAL B O 1
ATOM 3307 N N . CYS B 1 45 ? 25.75 8.062 40 1 28.3 45 CYS B N 1
ATOM 3308 C CA . CYS B 1 45 ? 25.219 7.281 38.906 1 28.3 45 CYS B CA 1
ATOM 3309 C C . CYS B 1 45 ? 24.094 8.023 38.188 1 28.3 45 CYS B C 1
ATOM 3311 O O . CYS B 1 45 ? 22.969 8.078 38.719 1 28.3 45 CYS B O 1
ATOM 3313 N N . LYS B 1 46 ? 24.484 9.188 37.812 1 30.17 46 LYS B N 1
ATOM 3314 C CA . LYS B 1 46 ? 23.641 9.727 36.75 1 30.17 46 LYS B CA 1
ATOM 3315 C C . LYS B 1 46 ? 22.844 8.617 36.062 1 30.17 46 LYS B C 1
ATOM 3317 O O . LYS B 1 46 ? 23.422 7.793 35.344 1 30.17 46 LYS B O 1
ATOM 3322 N N . SER B 1 47 ? 22.141 7.922 36.812 1 31.98 47 SER B N 1
ATOM 3323 C CA . SER B 1 47 ? 21.141 7.094 36.156 1 31.98 47 SER B CA 1
ATOM 3324 C C . SER B 1 47 ? 20.828 7.586 34.75 1 31.98 47 SER B C 1
ATOM 3326 O O . SER B 1 47 ? 20.328 8.695 34.562 1 31.98 47 SER B O 1
ATOM 3328 N N . HIS B 1 48 ? 21.844 7.645 34.062 1 34.62 48 HIS B N 1
ATOM 3329 C CA . HIS B 1 48 ? 21.562 7.848 32.656 1 34.62 48 HIS B CA 1
ATOM 3330 C C . HIS B 1 48 ? 20.156 7.367 32.281 1 34.62 48 HIS B C 1
ATOM 3332 O O . HIS B 1 48 ? 19.969 6.203 31.938 1 34.62 48 HIS B O 1
ATOM 3338 N N . ARG B 1 49 ? 19.359 7.375 33.219 1 38.44 49 ARG B N 1
ATOM 3339 C CA . ARG B 1 49 ? 18 7.184 32.719 1 38.44 49 ARG B CA 1
ATOM 3340 C C . ARG B 1 49 ? 17.922 7.512 31.234 1 38.44 49 ARG B C 1
ATOM 3342 O O . ARG B 1 49 ? 18.016 8.68 30.844 1 38.44 49 ARG B O 1
ATOM 3349 N N . ARG B 1 50 ? 18.734 6.828 30.453 1 49.94 50 ARG B N 1
ATOM 3350 C CA . ARG B 1 50 ? 19.016 6.762 29.031 1 49.94 50 ARG B CA 1
ATOM 3351 C C . ARG B 1 50 ? 17.812 7.203 28.203 1 49.94 50 ARG B C 1
ATOM 3353 O O . ARG B 1 50 ? 16.844 6.449 28.078 1 49.94 50 ARG B O 1
ATOM 3360 N N . HIS B 1 51 ? 17.422 8.547 28.453 1 70 51 HIS B N 1
ATOM 3361 C CA . HIS B 1 51 ? 16.281 9.367 28.078 1 70 51 HIS B CA 1
ATOM 3362 C C . HIS B 1 51 ? 15.953 9.219 26.594 1 70 51 HIS B C 1
ATOM 3364 O O . HIS B 1 51 ? 16.859 9.203 25.75 1 70 51 HIS B O 1
ATOM 3370 N N . LEU B 1 52 ? 14.898 8.719 26.375 1 85.69 52 LEU B N 1
ATOM 3371 C CA . LEU B 1 52 ? 14.383 8.711 25.016 1 85.69 52 LEU B CA 1
ATOM 3372 C C . LEU B 1 52 ? 14.469 10.102 24.391 1 85.69 52 LEU B C 1
ATOM 3374 O O . LEU B 1 52 ? 14.25 11.109 25.078 1 85.69 52 LEU B O 1
ATOM 3378 N N . SER B 1 53 ? 15.039 10.148 23.219 1 89.81 53 SER B N 1
ATOM 3379 C CA . SER B 1 53 ? 15.07 11.422 22.5 1 89.81 53 SER B CA 1
ATOM 3380 C C . SER B 1 53 ? 13.68 12.047 22.422 1 89.81 53 SER B C 1
ATOM 3382 O O . SER B 1 53 ? 12.672 11.367 22.625 1 89.81 53 SER B O 1
ATOM 3384 N N . GLN B 1 54 ? 13.641 13.375 22.203 1 90.12 54 GLN B N 1
ATOM 3385 C CA . GLN B 1 54 ? 12.375 14.086 22.047 1 90.12 54 GLN B CA 1
ATOM 3386 C C . GLN B 1 54 ? 11.531 13.469 20.938 1 90.12 54 GLN B C 1
ATOM 3388 O O . GLN B 1 54 ? 10.312 13.359 21.078 1 90.12 54 GLN B O 1
ATOM 3393 N N . TYR B 1 55 ? 12.188 13.109 19.938 1 93.19 55 TYR B N 1
ATOM 3394 C CA . TYR B 1 55 ? 11.484 12.484 18.828 1 93.19 55 TYR B CA 1
ATOM 3395 C C . TYR B 1 55 ? 10.82 11.188 19.266 1 93.19 55 TYR B C 1
ATOM 3397 O O . TYR B 1 55 ? 9.648 10.953 18.969 1 93.19 55 TYR B O 1
ATOM 3405 N N . VAL B 1 56 ? 11.57 10.297 19.906 1 95 56 VAL B N 1
ATOM 3406 C CA . VAL B 1 56 ? 11.047 9.008 20.344 1 95 56 VAL B CA 1
ATOM 3407 C C . VAL B 1 56 ? 9.891 9.219 21.312 1 95 56 VAL B C 1
ATOM 3409 O O . VAL B 1 56 ? 8.867 8.539 21.234 1 95 56 VAL B O 1
ATOM 3412 N N . GLN B 1 57 ? 10.023 10.195 22.172 1 93.62 57 GLN B N 1
ATOM 3413 C CA . GLN B 1 57 ? 8.945 10.508 23.109 1 93.62 57 GLN B CA 1
ATOM 3414 C C . GLN B 1 57 ? 7.68 10.922 22.375 1 93.62 57 GLN B C 1
ATOM 3416 O O . GLN B 1 57 ? 6.578 10.5 22.734 1 93.62 57 GLN B O 1
ATOM 3421 N N . GLY B 1 58 ? 7.867 11.758 21.406 1 93.81 58 GLY B N 1
ATOM 3422 C CA . GLY B 1 58 ? 6.734 12.195 20.609 1 93.81 58 GLY B CA 1
ATOM 3423 C C . GLY B 1 58 ? 6.039 11.055 19.875 1 93.81 58 GLY B C 1
ATOM 3424 O O . GLY B 1 58 ? 4.812 10.969 19.891 1 93.81 58 GLY B O 1
ATOM 3425 N N . VAL B 1 59 ? 6.836 10.195 19.312 1 94.75 59 VAL B N 1
ATOM 3426 C CA . VAL B 1 59 ? 6.297 9.055 18.578 1 94.75 59 VAL B CA 1
ATOM 3427 C C . VAL B 1 59 ? 5.527 8.141 19.516 1 94.75 59 VAL B C 1
ATOM 3429 O O . VAL B 1 59 ? 4.445 7.656 19.188 1 94.75 59 VAL B O 1
ATOM 3432 N N . ARG B 1 60 ? 6.031 7.906 20.641 1 94.44 60 ARG B N 1
ATOM 3433 C CA . ARG B 1 60 ? 5.398 6.977 21.578 1 94.44 60 ARG B CA 1
ATOM 3434 C C . ARG B 1 60 ? 4.164 7.598 22.203 1 94.44 60 ARG B C 1
ATOM 3436 O O . ARG B 1 60 ? 3.213 6.887 22.547 1 94.44 60 ARG B O 1
ATOM 3443 N N . ARG B 1 61 ? 4.18 8.891 22.391 1 93.75 61 ARG B N 1
ATOM 3444 C CA . ARG B 1 61 ? 2.955 9.555 22.812 1 93.75 61 ARG B CA 1
ATOM 3445 C C . ARG B 1 61 ? 1.851 9.398 21.781 1 93.75 61 ARG B C 1
ATOM 3447 O O . ARG B 1 61 ? 0.694 9.156 22.125 1 93.75 61 ARG B O 1
ATOM 3454 N N . LEU B 1 62 ? 2.221 9.609 20.562 1 93.88 62 LEU B N 1
ATOM 3455 C CA . LEU B 1 62 ? 1.27 9.391 19.484 1 93.88 62 LEU B CA 1
ATOM 3456 C C . LEU B 1 62 ? 0.759 7.949 19.484 1 93.88 62 LEU B C 1
ATOM 3458 O O . LEU B 1 62 ? -0.436 7.711 19.297 1 93.88 62 LEU B O 1
ATOM 3462 N N . GLN B 1 63 ? 1.668 7.047 19.672 1 94.19 63 GLN B N 1
ATOM 3463 C CA . GLN B 1 63 ? 1.291 5.641 19.766 1 94.19 63 GLN B CA 1
ATOM 3464 C C . GLN B 1 63 ? 0.28 5.414 20.891 1 94.19 63 GLN B C 1
ATOM 3466 O O . GLN B 1 63 ? -0.704 4.695 20.703 1 94.19 63 GLN B O 1
ATOM 3471 N N . LYS B 1 64 ? 0.539 6.012 21.969 1 94.44 64 LYS B N 1
ATOM 3472 C CA . LYS B 1 64 ? -0.383 5.91 23.094 1 94.44 64 LYS B CA 1
ATOM 3473 C C . LYS B 1 64 ? -1.751 6.484 22.75 1 94.44 64 LYS B C 1
ATOM 3475 O O . LYS B 1 64 ? -2.783 5.902 23.078 1 94.44 64 LYS B O 1
ATOM 3480 N N . LEU B 1 65 ? -1.775 7.602 22.078 1 94.5 65 LEU B N 1
ATOM 3481 C CA . LEU B 1 65 ? -3.023 8.219 21.641 1 94.5 65 LEU B CA 1
ATOM 3482 C C . LEU B 1 65 ? -3.818 7.277 20.75 1 94.5 65 LEU B C 1
ATOM 3484 O O . LEU B 1 65 ? -5.051 7.246 20.812 1 94.5 65 LEU B O 1
ATOM 3488 N N . LYS B 1 66 ? -3.156 6.492 20.016 1 94.31 66 LYS B N 1
ATOM 3489 C CA . LYS B 1 66 ? -3.801 5.605 19.047 1 94.31 66 LYS B CA 1
ATOM 3490 C C . LYS B 1 66 ? -4.27 4.316 19.719 1 94.31 66 LYS B C 1
ATOM 3492 O O . LYS B 1 66 ? -5.312 3.766 19.344 1 94.31 66 LYS B O 1
ATOM 3497 N N . GLU B 1 67 ? -3.543 3.883 20.719 1 94 67 GLU B N 1
ATOM 3498 C CA . GLU B 1 67 ? -3.768 2.535 21.219 1 94 67 GLU B CA 1
ATOM 3499 C C . GLU B 1 67 ? -4.562 2.566 22.531 1 94 67 GLU B C 1
ATOM 3501 O O . GLU B 1 67 ? -5.238 1.594 22.875 1 94 67 GLU B O 1
ATOM 3506 N N . ASP B 1 68 ? -4.383 3.635 23.219 1 96.25 68 ASP B N 1
ATOM 3507 C CA . ASP B 1 68 ? -5.086 3.781 24.5 1 96.25 68 ASP B CA 1
ATOM 3508 C C . ASP B 1 68 ? -6.352 4.621 24.328 1 96.25 68 ASP B C 1
ATOM 3510 O O . ASP B 1 68 ? -6.293 5.852 24.328 1 96.25 68 ASP B O 1
ATOM 3514 N N . GLU B 1 69 ? -7.445 3.994 24.344 1 96.62 69 GLU B N 1
ATOM 3515 C CA . GLU B 1 69 ? -8.711 4.668 24.078 1 96.62 69 GLU B CA 1
ATOM 3516 C C . GLU B 1 69 ? -9.031 5.703 25.141 1 96.62 69 GLU B C 1
ATOM 3518 O O . GLU B 1 69 ? -9.531 6.785 24.844 1 96.62 69 GLU B O 1
ATOM 3523 N N . THR B 1 70 ? -8.836 5.34 26.359 1 97.12 70 THR B N 1
ATOM 3524 C CA . THR B 1 70 ? -9.102 6.262 27.469 1 97.12 70 THR B CA 1
ATOM 3525 C C . THR B 1 70 ? -8.234 7.512 27.359 1 97.12 70 THR B C 1
ATOM 3527 O O . THR B 1 70 ? -8.727 8.633 27.469 1 97.12 70 THR B O 1
ATOM 3530 N N . PHE B 1 71 ? -7.02 7.27 27.109 1 96.38 71 PHE B N 1
ATOM 3531 C CA . PHE B 1 71 ? -6.098 8.391 26.953 1 96.38 71 PHE B CA 1
ATOM 3532 C C . PHE B 1 71 ? -6.527 9.289 25.797 1 96.38 71 PHE B C 1
ATOM 3534 O O . PHE B 1 71 ? -6.496 10.516 25.906 1 96.38 71 PHE B O 1
ATOM 3541 N N . CYS B 1 72 ? -6.918 8.703 24.734 1 96.69 72 CYS B N 1
ATOM 3542 C CA . CYS B 1 72 ? -7.352 9.461 23.562 1 96.69 72 CYS B CA 1
ATOM 3543 C C . CYS B 1 72 ? -8.578 10.312 23.875 1 96.69 72 CYS B C 1
ATOM 3545 O O . CYS B 1 72 ? -8.602 11.508 23.578 1 96.69 72 CYS B O 1
ATOM 3547 N N . ARG B 1 73 ? -9.555 9.742 24.547 1 97.06 73 ARG B N 1
ATOM 3548 C CA . ARG B 1 73 ? -10.781 10.453 24.875 1 97.06 73 ARG B CA 1
ATOM 3549 C C . ARG B 1 73 ? -10.5 11.641 25.797 1 97.06 73 ARG B C 1
ATOM 3551 O O . ARG B 1 73 ? -11.047 12.727 25.594 1 97.06 73 ARG B O 1
ATOM 3558 N N . GLU B 1 74 ? -9.594 11.398 26.656 1 95.88 74 GLU B N 1
ATOM 3559 C CA . GLU B 1 74 ? -9.242 12.453 27.594 1 95.88 74 GLU B CA 1
ATOM 3560 C C . GLU B 1 74 ? -8.492 13.586 26.906 1 95.88 74 GLU B C 1
ATOM 3562 O O . GLU B 1 74 ? -8.5 14.727 27.359 1 95.88 74 GLU B O 1
ATOM 3567 N N . SER B 1 75 ? -7.918 13.25 25.844 1 95.25 75 SER B N 1
ATOM 3568 C CA . SER B 1 75 ? -7.066 14.211 25.141 1 95.25 75 SER B CA 1
ATOM 3569 C C . SER B 1 75 ? -7.887 15.141 24.266 1 95.25 75 SER B C 1
ATOM 3571 O O . SER B 1 75 ? -7.391 16.172 23.812 1 95.25 75 SER B O 1
ATOM 3573 N N . TRP B 1 76 ? -9.125 14.82 24 1 96.06 76 TRP B N 1
ATOM 3574 C CA . TRP B 1 76 ? -9.969 15.641 23.141 1 96.06 76 TRP B CA 1
ATOM 3575 C C . TRP B 1 76 ? -10.141 17.047 23.719 1 96.06 76 TRP B C 1
ATOM 3577 O O . TRP B 1 76 ? -10.094 18.031 22.984 1 96.06 76 TRP B O 1
ATOM 3587 N N . ALA B 1 77 ? -10.258 17.109 25.016 1 94.75 77 ALA B N 1
ATOM 3588 C CA . ALA B 1 77 ? -10.562 18.375 25.688 1 94.75 77 ALA B CA 1
ATOM 3589 C C . ALA B 1 77 ? -9.422 19.375 25.516 1 94.75 77 ALA B C 1
ATOM 3591 O O . ALA B 1 77 ? -9.648 20.594 25.516 1 94.75 77 ALA B O 1
ATOM 3592 N N . GLN B 1 78 ? -8.258 18.875 25.328 1 93.44 78 GLN B N 1
ATOM 3593 C CA . GLN B 1 78 ? -7.094 19.734 25.219 1 93.44 78 GLN B CA 1
ATOM 3594 C C . GLN B 1 78 ? -6.602 19.828 23.781 1 93.44 78 GLN B C 1
ATOM 3596 O O . GLN B 1 78 ? -5.57 20.438 23.516 1 93.44 78 GLN B O 1
ATOM 3601 N N . GLY B 1 79 ? -7.316 19.281 22.922 1 95.06 79 GLY B N 1
ATOM 3602 C CA . GLY B 1 79 ? -6.801 19.125 21.578 1 95.06 79 GLY B CA 1
ATOM 3603 C C . GLY B 1 79 ? -7.094 20.312 20.672 1 95.06 79 GLY B C 1
ATOM 3604 O O . GLY B 1 79 ? -7.973 21.109 20.984 1 95.06 79 GLY B O 1
ATOM 3605 N N . ASN B 1 80 ? -6.32 20.469 19.656 1 96.06 80 ASN B N 1
ATOM 3606 C CA . ASN B 1 80 ? -6.59 21.344 18.531 1 96.06 80 ASN B CA 1
ATOM 3607 C C . ASN B 1 80 ? -7.098 20.562 17.312 1 96.06 80 ASN B C 1
ATOM 3609 O O . ASN B 1 80 ? -6.617 19.469 17.031 1 96.06 80 ASN B O 1
ATOM 3613 N N . PHE B 1 81 ? -8.039 21.156 16.656 1 97.19 81 PHE B N 1
ATOM 3614 C CA . PHE B 1 81 ? -8.719 20.438 15.586 1 97.19 81 PHE B CA 1
ATOM 3615 C C . PHE B 1 81 ? -8.586 21.188 14.258 1 97.19 81 PHE B C 1
ATOM 3617 O O . PHE B 1 81 ? -8.875 22.375 14.188 1 97.19 81 PHE B O 1
ATOM 3624 N N . ALA B 1 82 ? -8.07 20.484 13.281 1 96.88 82 ALA B N 1
ATOM 3625 C CA . ALA B 1 82 ? -8.305 20.906 11.906 1 96.88 82 ALA B CA 1
ATOM 3626 C C . ALA B 1 82 ? -9.719 20.547 11.453 1 96.88 82 ALA B C 1
ATOM 3628 O O . ALA B 1 82 ? -10.117 19.391 11.492 1 96.88 82 ALA B O 1
ATOM 3629 N N . VAL B 1 83 ? -10.445 21.547 10.984 1 97.19 83 VAL B N 1
ATOM 3630 C CA . VAL B 1 83 ? -11.852 21.344 10.664 1 97.19 83 VAL B CA 1
ATOM 3631 C C . VAL B 1 83 ? -12.031 21.281 9.148 1 97.19 83 VAL B C 1
ATOM 3633 O O . VAL B 1 83 ? -11.484 22.109 8.422 1 97.19 83 VAL B O 1
ATOM 3636 N N . PHE B 1 84 ? -12.773 20.312 8.758 1 96.31 84 PHE B N 1
ATOM 3637 C CA . PHE B 1 84 ? -13.125 20.141 7.352 1 96.31 84 PHE B CA 1
ATOM 3638 C C . PHE B 1 84 ? -14.633 20.234 7.156 1 96.31 84 PHE B C 1
ATOM 3640 O O . PHE B 1 84 ? -15.406 19.734 7.973 1 96.31 84 PHE B O 1
ATOM 3647 N N . TYR B 1 85 ? -15.008 20.953 6.109 1 95.69 85 TYR B N 1
ATOM 3648 C CA . TYR B 1 85 ? -16.391 20.984 5.648 1 95.69 85 TYR B CA 1
ATOM 3649 C C . TYR B 1 85 ? -16.562 20.156 4.387 1 95.69 85 TYR B C 1
ATOM 3651 O O . TYR B 1 85 ? -16.172 20.578 3.297 1 95.69 85 TYR B O 1
ATOM 3659 N N . ASP B 1 86 ? -17.141 19.016 4.516 1 93.25 86 ASP B N 1
ATOM 3660 C CA . ASP B 1 86 ? -17.297 18.109 3.389 1 93.25 86 ASP B CA 1
ATOM 3661 C C . ASP B 1 86 ? -15.953 17.859 2.705 1 93.25 86 ASP B C 1
ATOM 3663 O O . ASP B 1 86 ? -15.828 18.016 1.488 1 93.25 86 ASP B O 1
ATOM 3667 N N . LEU B 1 87 ? -14.945 17.547 3.547 1 92.62 87 LEU B N 1
ATOM 3668 C CA . LEU B 1 87 ? -13.586 17.156 3.168 1 92.62 87 LEU B CA 1
ATOM 3669 C C . LEU B 1 87 ? -12.844 18.328 2.553 1 92.62 87 LEU B C 1
ATOM 3671 O O . LEU B 1 87 ? -11.797 18.156 1.927 1 92.62 87 LEU B O 1
ATOM 3675 N N . ARG B 1 88 ? -13.375 19.516 2.709 1 94.94 88 ARG B N 1
ATOM 3676 C CA . ARG B 1 88 ? -12.68 20.75 2.369 1 94.94 88 ARG B CA 1
ATOM 3677 C C . ARG B 1 88 ? -12.102 21.422 3.613 1 94.94 88 ARG B C 1
ATOM 3679 O O . ARG B 1 88 ? -12.844 21.859 4.484 1 94.94 88 ARG B O 1
ATOM 3686 N N . PRO B 1 89 ? -10.875 21.547 3.66 1 96.19 89 PRO B N 1
ATOM 3687 C CA . PRO B 1 89 ? -10.289 22.109 4.879 1 96.19 89 PRO B CA 1
ATOM 3688 C C . PRO B 1 89 ? -10.602 23.594 5.051 1 96.19 89 PRO B C 1
ATOM 3690 O O . PRO B 1 89 ? -10.648 24.344 4.062 1 96.19 89 PRO B O 1
ATOM 3693 N N . LEU B 1 90 ? -10.742 24.016 6.258 1 96.88 90 LEU B N 1
ATOM 3694 C CA . LEU B 1 90 ? -10.828 25.438 6.594 1 96.88 90 LEU B CA 1
ATOM 3695 C C . LEU B 1 90 ? -9.438 26.047 6.699 1 96.88 90 LEU B C 1
ATOM 3697 O O . LEU B 1 90 ? -8.578 25.531 7.41 1 96.88 90 LEU B O 1
ATOM 3701 N N . VAL B 1 91 ? -9.273 27.156 6.031 1 96.38 91 VAL B N 1
ATOM 3702 C CA . VAL B 1 91 ? -7.969 27.812 6.012 1 96.38 91 VAL B CA 1
ATOM 3703 C C . VAL B 1 91 ? -8.148 29.312 6.23 1 96.38 91 VAL B C 1
ATOM 3705 O O . VAL B 1 91 ? -9.242 29.844 6.051 1 96.38 91 VAL B O 1
ATOM 3708 N N . VAL B 1 92 ? -7.102 29.938 6.684 1 94.81 92 VAL B N 1
ATOM 3709 C CA . VAL B 1 92 ? -7.051 31.391 6.887 1 94.81 92 VAL B CA 1
ATOM 3710 C C . VAL B 1 92 ? -5.785 31.953 6.254 1 94.81 92 VAL B C 1
ATOM 3712 O O . VAL B 1 92 ? -4.793 31.234 6.086 1 94.81 92 VAL B O 1
ATOM 3715 N N . PRO B 1 93 ? -5.871 33.188 5.828 1 90.12 93 PRO B N 1
ATOM 3716 C CA . PRO B 1 93 ? -4.656 33.781 5.289 1 90.12 93 PRO B CA 1
ATOM 3717 C C . PRO B 1 93 ? -3.525 33.875 6.312 1 90.12 93 PRO B C 1
ATOM 3719 O O . PRO B 1 93 ? -3.775 34.062 7.504 1 90.12 93 PRO B O 1
ATOM 3722 N N . SER B 1 94 ? -2.371 33.594 5.695 1 85.38 94 SER B N 1
ATOM 3723 C CA . SER B 1 94 ? -1.197 33.75 6.543 1 85.38 94 SER B CA 1
ATOM 3724 C C . SER B 1 94 ? -0.804 35.25 6.625 1 85.38 94 SER B C 1
ATOM 3726 O O . SER B 1 94 ? -0.982 36 5.668 1 85.38 94 SER B O 1
ATOM 3728 N N . LEU B 1 95 ? -0.506 35.719 7.703 1 74.56 95 LEU B N 1
ATOM 3729 C CA . LEU B 1 95 ? -0.093 37.125 7.875 1 74.56 95 LEU B CA 1
ATOM 3730 C C . LEU B 1 95 ? 1.428 37.219 7.922 1 74.56 95 LEU B C 1
ATOM 3732 O O . LEU B 1 95 ? 2.104 36.344 8.469 1 74.56 95 LEU B O 1
ATOM 3736 N N . SER B 1 96 ? 2.043 38.094 7.008 1 64.88 96 SER B N 1
ATOM 3737 C CA . SER B 1 96 ? 3.459 38.406 7.148 1 64.88 96 SER B CA 1
ATOM 3738 C C . SER B 1 96 ? 3.754 39.031 8.508 1 64.88 96 SER B C 1
ATOM 3740 O O . SER B 1 96 ? 2.834 39.406 9.234 1 64.88 96 SER B O 1
ATOM 3742 N N . ASP B 1 97 ? 5.066 39 8.844 1 63.31 97 ASP B N 1
ATOM 3743 C CA . ASP B 1 97 ? 5.52 39.625 10.07 1 63.31 97 ASP B CA 1
ATOM 3744 C C . ASP B 1 97 ? 5 41.062 10.148 1 63.31 97 ASP B C 1
ATOM 3746 O O . ASP B 1 97 ? 4.828 41.625 11.242 1 63.31 97 ASP B O 1
ATOM 3750 N N . GLU B 1 98 ? 4.754 41.656 9.086 1 67.25 98 GLU B N 1
ATOM 3751 C CA . GLU B 1 98 ? 4.285 43.062 9.039 1 67.25 98 GLU B CA 1
ATOM 3752 C C . GLU B 1 98 ? 2.764 43.125 8.945 1 67.25 98 GLU B C 1
ATOM 3754 O O . GLU B 1 98 ? 2.191 44.188 8.742 1 67.25 98 GLU B O 1
ATOM 3759 N N . GLY B 1 99 ? 2.119 42.094 9.109 1 59.06 99 GLY B N 1
ATOM 3760 C CA . GLY B 1 99 ? 0.667 42.031 9.141 1 59.06 99 GLY B CA 1
ATOM 3761 C C . GLY B 1 99 ? 0.038 42 7.762 1 59.06 99 GLY B C 1
ATOM 3762 O O . GLY B 1 99 ? -1.166 42.219 7.613 1 59.06 99 GLY B O 1
ATOM 3763 N N . LYS B 1 100 ? 0.969 41.906 6.707 1 61.69 100 LYS B N 1
ATOM 3764 C CA . LYS B 1 100 ? 0.446 41.875 5.348 1 61.69 100 LYS B CA 1
ATOM 3765 C C . LYS B 1 100 ? 0.084 40.438 4.949 1 61.69 100 LYS B C 1
ATOM 3767 O O . LYS B 1 100 ? 0.767 39.469 5.34 1 61.69 100 LYS B O 1
ATOM 3772 N N . HIS B 1 101 ? -1.133 40.281 4.387 1 62.31 101 HIS B N 1
ATOM 3773 C CA . HIS B 1 101 ? -1.617 39 3.918 1 62.31 101 HIS B CA 1
ATOM 3774 C C . HIS B 1 101 ? -0.677 38.406 2.875 1 62.31 101 HIS B C 1
ATOM 3776 O O . HIS B 1 101 ? -0.298 39.062 1.916 1 62.31 101 HIS B O 1
ATOM 3782 N N . LEU B 1 102 ? -0.155 37.188 3.303 1 66.31 102 LEU B N 1
ATOM 3783 C CA . LEU B 1 102 ? 0.669 36.469 2.357 1 66.31 102 LEU B CA 1
ATOM 3784 C C . LEU B 1 102 ? -0.199 35.656 1.396 1 66.31 102 LEU B C 1
ATOM 3786 O O . LEU B 1 102 ? -1.385 35.438 1.656 1 66.31 102 LEU B O 1
ATOM 3790 N N . LYS B 1 103 ? 0.267 35.406 0.271 1 76.75 103 LYS B N 1
ATOM 3791 C CA . LYS B 1 103 ? -0.39 34.562 -0.745 1 76.75 103 LYS B CA 1
ATOM 3792 C C . LYS B 1 103 ? -0.569 33.125 -0.263 1 76.75 103 LYS B C 1
ATOM 3794 O O . LYS B 1 103 ? -1.441 32.406 -0.753 1 76.75 103 LYS B O 1
ATOM 3799 N N . ILE B 1 104 ? -0.012 32.844 0.885 1 85.56 104 ILE B N 1
ATOM 3800 C CA . ILE B 1 104 ? -0.062 31.484 1.398 1 85.56 104 ILE B CA 1
ATOM 3801 C C . ILE B 1 104 ? -1.092 31.391 2.521 1 85.56 104 ILE B C 1
ATOM 3803 O O . ILE B 1 104 ? -1.23 32.312 3.322 1 85.56 104 ILE B O 1
ATOM 3807 N N . MET B 1 105 ? -1.874 30.328 2.537 1 91.94 105 MET B N 1
ATOM 3808 C CA . MET B 1 105 ? -2.883 30.078 3.562 1 91.94 105 MET B CA 1
ATOM 3809 C C . MET B 1 105 ? -2.355 29.109 4.625 1 91.94 105 MET B C 1
ATOM 3811 O O . MET B 1 105 ? -1.324 28.469 4.426 1 91.94 105 MET B O 1
ATOM 3815 N N . LYS B 1 106 ? -3.006 29.156 5.754 1 93.81 106 LYS B N 1
ATOM 3816 C CA . LYS B 1 106 ? -2.701 28.219 6.824 1 93.81 106 LYS B CA 1
ATOM 3817 C C . LYS B 1 106 ? -3.967 27.516 7.32 1 93.81 106 LYS B C 1
ATOM 3819 O O . LYS B 1 106 ? -5.07 28.047 7.188 1 93.81 106 LYS B O 1
ATOM 3824 N N . ILE B 1 107 ? -3.77 26.359 7.906 1 95.38 107 ILE B N 1
ATOM 3825 C CA . ILE B 1 107 ? -4.891 25.625 8.477 1 95.38 107 ILE B CA 1
ATOM 3826 C C . ILE B 1 107 ? -5.508 26.422 9.617 1 95.38 107 ILE B C 1
ATOM 3828 O O . ILE B 1 107 ? -4.793 27 10.445 1 95.38 107 ILE B O 1
ATOM 3832 N N . ALA B 1 108 ? -6.84 26.484 9.672 1 96.06 108 ALA B N 1
ATOM 3833 C CA . ALA B 1 108 ? -7.559 27.156 10.75 1 96.06 108 ALA B CA 1
ATOM 3834 C C . ALA B 1 108 ? -7.738 26.234 11.945 1 96.06 108 ALA B C 1
ATOM 3836 O O . ALA B 1 108 ? -8.828 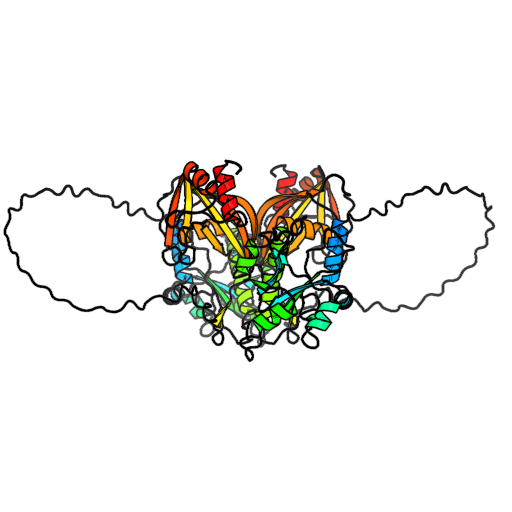25.688 12.164 1 96.06 108 ALA B O 1
ATOM 3837 N N . TRP B 1 109 ? -6.758 26.141 12.789 1 95.75 109 TRP B N 1
ATOM 3838 C CA . TRP B 1 109 ? -6.828 25.297 13.977 1 95.75 109 TRP B CA 1
ATOM 3839 C C . TRP B 1 109 ? -7.82 25.859 14.984 1 95.75 109 TRP B C 1
ATOM 3841 O O . TRP B 1 109 ? -7.871 27.078 15.203 1 95.75 109 TRP B O 1
ATOM 3851 N N . LYS B 1 110 ? -8.594 24.984 15.586 1 96.94 110 LYS B N 1
ATOM 3852 C CA . LYS B 1 110 ? -9.523 25.375 16.641 1 96.94 110 LYS B CA 1
ATOM 3853 C C . LYS B 1 110 ? -9.336 24.5 17.875 1 96.94 110 LYS B C 1
ATOM 3855 O O . LYS B 1 110 ? -9.258 23.281 17.781 1 96.94 110 LYS B O 1
ATOM 3860 N N . HIS B 1 111 ? -9.266 25.156 18.938 1 96.69 111 HIS B N 1
ATOM 3861 C CA . HIS B 1 111 ? -9.227 24.422 20.203 1 96.69 111 HIS B CA 1
ATOM 3862 C C . HIS B 1 111 ? -10.57 23.766 20.5 1 96.69 111 HIS B C 1
ATOM 3864 O O . HIS B 1 111 ? -11.617 24.234 20.047 1 96.69 111 HIS B O 1
ATOM 3870 N N . SER B 1 112 ? -10.516 22.734 21.266 1 96.69 112 SER B N 1
ATOM 3871 C CA . SER B 1 112 ? -11.703 21.969 21.625 1 96.69 112 SER B CA 1
ATOM 3872 C C . SER B 1 112 ? -12.805 22.875 22.188 1 96.69 112 SER B C 1
ATOM 3874 O O . SER B 1 112 ? -13.969 22.734 21.812 1 96.69 112 SER B O 1
ATOM 3876 N N . ASP B 1 113 ? -12.445 23.828 23 1 96 113 ASP B N 1
ATOM 3877 C CA . ASP B 1 113 ? -13.414 24.734 23.609 1 96 113 ASP B CA 1
ATOM 3878 C C . ASP B 1 113 ? -14.094 25.594 22.547 1 96 113 ASP B C 1
ATOM 3880 O O . ASP B 1 113 ? -15.312 25.766 22.578 1 96 113 ASP B O 1
ATOM 3884 N N . GLU B 1 114 ? -13.32 26.109 21.703 1 96.38 114 GLU B N 1
ATOM 3885 C CA . GLU B 1 114 ? -13.852 26.938 20.625 1 96.38 114 GLU B CA 1
ATOM 3886 C C . GLU B 1 114 ? -14.781 26.141 19.719 1 96.38 114 GLU B C 1
ATOM 3888 O O . GLU B 1 114 ? -15.844 26.625 19.328 1 96.38 114 GLU B O 1
ATOM 3893 N N . LEU B 1 115 ? -14.391 24.984 19.438 1 95.81 115 LEU B N 1
ATOM 3894 C CA . LEU B 1 115 ? -15.195 24.125 18.562 1 95.81 115 LEU B CA 1
ATOM 3895 C C . LEU B 1 115 ? -16.531 23.781 19.203 1 95.81 115 LEU B C 1
ATOM 3897 O O . LEU B 1 115 ? -17.562 23.734 18.531 1 95.81 115 LEU B O 1
ATOM 3901 N N . SER B 1 116 ? -16.438 23.5 20.469 1 95.31 116 SER B N 1
ATOM 3902 C CA . SER B 1 116 ? -17.656 23.203 21.203 1 95.31 116 SER B CA 1
ATOM 3903 C C . SER B 1 116 ? -18.641 24.375 21.156 1 95.31 116 SER B C 1
ATOM 3905 O O . SER B 1 116 ? -19.844 24.172 21.016 1 95.31 116 SER B O 1
ATOM 3907 N N . GLU B 1 117 ? -18.156 25.516 21.234 1 95.75 117 GLU B N 1
ATOM 3908 C CA . GLU B 1 117 ? -18.984 26.719 21.172 1 95.75 117 GLU B CA 1
ATOM 3909 C C . GLU B 1 117 ? -19.547 26.922 19.766 1 95.75 117 GLU B C 1
ATOM 3911 O O . GLU B 1 117 ? -20.719 27.25 19.594 1 95.75 117 GLU B O 1
ATOM 3916 N N . LEU B 1 118 ? -18.703 26.703 18.812 1 94.94 118 LEU B N 1
ATOM 3917 C CA . LEU B 1 118 ? -19.062 27 17.438 1 94.94 118 LEU B CA 1
ATOM 3918 C C . LEU B 1 118 ? -20.031 25.969 16.891 1 94.94 118 LEU B C 1
ATOM 3920 O O . LEU B 1 118 ? -20.938 26.297 16.125 1 94.94 118 LEU B O 1
ATOM 3924 N N . LEU B 1 119 ? -19.828 24.703 17.312 1 93.12 119 LEU B N 1
ATOM 3925 C CA . LEU B 1 119 ? -20.594 23.625 16.703 1 93.12 119 LEU B CA 1
ATOM 3926 C C . LEU B 1 119 ? -21.688 23.141 17.656 1 93.12 119 LEU B C 1
ATOM 3928 O O . LEU B 1 119 ? -22.625 22.453 17.234 1 93.12 119 LEU B O 1
ATOM 3932 N N . LYS B 1 120 ? -21.531 23.406 18.906 1 91.94 120 LYS B N 1
ATOM 3933 C CA . LYS B 1 120 ? -22.5 23 19.922 1 91.94 120 LYS B CA 1
ATOM 3934 C C . LYS B 1 120 ? -22.797 21.5 19.828 1 91.94 120 LYS B C 1
ATOM 3936 O O . LYS B 1 120 ? -21.875 20.688 19.859 1 91.94 120 LYS B O 1
ATOM 3941 N N . GLU B 1 121 ? -24.031 21.109 19.453 1 87.06 121 GLU B N 1
ATOM 3942 C CA . GLU B 1 121 ? -24.422 19.703 19.438 1 87.06 121 GLU B CA 1
ATOM 3943 C C . GLU B 1 121 ? -23.812 18.969 18.25 1 87.06 121 GLU B C 1
ATOM 3945 O O . GLU B 1 121 ? -23.719 17.75 18.266 1 87.06 121 GLU B O 1
ATOM 3950 N N . ASP B 1 122 ? -23.328 19.734 17.344 1 86.06 122 ASP B N 1
ATOM 3951 C CA . ASP B 1 122 ? -22.766 19.109 16.141 1 86.06 122 ASP B CA 1
ATOM 3952 C C . ASP B 1 122 ? -21.312 18.703 16.375 1 86.06 122 ASP B C 1
ATOM 3954 O O . ASP B 1 122 ? -20.75 17.969 15.562 1 86.06 122 ASP B O 1
ATOM 3958 N N . PHE B 1 123 ? -20.812 19.172 17.453 1 90.94 123 PHE B N 1
ATOM 3959 C CA . PHE B 1 123 ? -19.438 18.781 17.75 1 90.94 123 PHE B CA 1
ATOM 3960 C C . PHE B 1 123 ? -19.391 17.391 18.375 1 90.94 123 PHE B C 1
ATOM 3962 O O . PHE B 1 123 ? -19.781 17.219 19.531 1 90.94 123 PHE B O 1
ATOM 3969 N N . ARG B 1 124 ? -18.906 16.453 17.672 1 92.5 124 ARG B N 1
ATOM 3970 C CA . ARG B 1 124 ? -18.688 15.086 18.109 1 92.5 124 ARG B CA 1
ATOM 3971 C C . ARG B 1 124 ? -17.219 14.711 18.031 1 92.5 124 ARG B C 1
ATOM 3973 O O . ARG B 1 124 ? -16.734 14.273 16.984 1 92.5 124 ARG B O 1
ATOM 3980 N N . ALA B 1 125 ? -16.578 14.805 19.109 1 93.31 125 ALA B N 1
ATOM 3981 C CA . ALA B 1 125 ? -15.133 14.586 19.156 1 93.31 125 ALA B CA 1
ATOM 3982 C C . ALA B 1 125 ? -14.781 13.164 18.734 1 93.31 125 ALA B C 1
ATOM 3984 O O . ALA B 1 125 ? -13.695 12.906 18.219 1 93.31 125 ALA B O 1
ATOM 3985 N N . ASP B 1 126 ? -15.711 12.242 18.906 1 94.31 126 ASP B N 1
ATOM 3986 C CA . ASP B 1 126 ? -15.445 10.844 18.594 1 94.31 126 ASP B CA 1
ATOM 3987 C C . ASP B 1 126 ? -15.414 10.617 17.078 1 94.31 126 ASP B C 1
ATOM 3989 O O . ASP B 1 126 ? -14.977 9.57 16.609 1 94.31 126 ASP B O 1
ATOM 3993 N N . GLU B 1 127 ? -15.781 11.641 16.391 1 94.62 127 GLU B N 1
ATOM 3994 C CA . GLU B 1 127 ? -15.711 11.562 14.93 1 94.62 127 GLU B CA 1
ATOM 3995 C C . GLU B 1 127 ? -14.359 12.062 14.414 1 94.62 127 GLU B C 1
ATOM 3997 O O . GLU B 1 127 ? -14.062 11.93 13.227 1 94.62 127 GLU B O 1
ATOM 4002 N N . SER B 1 128 ? -13.609 12.555 15.281 1 96.88 128 SER B N 1
ATOM 4003 C CA . SER B 1 128 ? -12.312 13.094 14.883 1 96.88 128 SER B CA 1
ATOM 4004 C C . SER B 1 128 ? -11.281 11.984 14.703 1 96.88 128 SER B C 1
ATOM 4006 O O . SER B 1 128 ? -11.539 10.828 15.055 1 96.88 128 SER B O 1
ATOM 4008 N N . ILE B 1 129 ? -10.141 12.297 14.078 1 96.81 129 ILE B N 1
ATOM 4009 C CA . ILE B 1 129 ? -9.016 11.383 13.93 1 96.81 129 ILE B CA 1
ATOM 4010 C C . ILE B 1 129 ? -7.754 12.016 14.508 1 96.81 129 ILE B C 1
ATOM 4012 O O . ILE B 1 129 ? -7.562 13.234 14.414 1 96.81 129 ILE B O 1
ATOM 4016 N N . VAL B 1 130 ? -6.922 11.211 15.062 1 95.75 130 VAL B N 1
ATOM 4017 C CA . VAL B 1 130 ? -5.645 11.68 15.594 1 95.75 130 VAL B CA 1
ATOM 4018 C C . VAL B 1 130 ? -4.672 11.945 14.445 1 95.75 130 VAL B C 1
ATOM 4020 O O . VAL B 1 130 ? -4.609 11.18 13.484 1 95.75 130 VAL B O 1
ATOM 4023 N N . LEU B 1 131 ? -3.936 13.016 14.602 1 92 131 LEU B N 1
ATOM 4024 C CA . LEU B 1 131 ? -2.93 13.352 13.594 1 92 131 LEU B CA 1
ATOM 4025 C C . LEU B 1 131 ? -1.524 13.086 14.125 1 92 131 LEU B C 1
ATOM 4027 O O . LEU B 1 131 ? -1.27 13.227 15.32 1 92 131 LEU B O 1
ATOM 4031 N N . ASN B 1 132 ? -0.659 12.711 13.234 1 81.38 132 ASN B N 1
ATOM 4032 C CA . ASN B 1 132 ? 0.725 12.422 13.594 1 81.38 132 ASN B CA 1
ATOM 4033 C C . ASN B 1 132 ? 1.611 13.656 13.453 1 81.38 132 ASN B C 1
ATOM 4035 O O . ASN B 1 132 ? 2.787 13.547 13.109 1 81.38 132 ASN B O 1
ATOM 4039 N N . CYS B 1 133 ? 1.237 14.891 13.805 1 72.75 133 CYS B N 1
ATOM 4040 C CA . CYS B 1 133 ? 1.982 16.094 13.492 1 72.75 133 CYS B CA 1
ATOM 4041 C C . CYS B 1 133 ? 2.682 16.656 14.727 1 72.75 133 CYS B C 1
ATOM 4043 O O . CYS B 1 133 ? 3.398 17.656 14.648 1 72.75 133 CYS B O 1
ATOM 4045 N N . ASN B 1 134 ? 2.6 16.125 15.852 1 73 134 ASN B N 1
ATOM 4046 C CA . ASN B 1 134 ? 3.221 16.688 17.047 1 73 134 ASN B CA 1
ATOM 4047 C C . ASN B 1 134 ? 4.391 15.844 17.516 1 73 134 ASN B C 1
ATOM 4049 O O . ASN B 1 134 ? 4.762 15.891 18.703 1 73 134 ASN B O 1
ATOM 4053 N N . ILE B 1 135 ? 4.926 15.148 16.656 1 81.06 135 ILE B N 1
ATOM 4054 C CA . ILE B 1 135 ? 5.957 14.195 17.047 1 81.06 135 ILE B CA 1
ATOM 4055 C C . ILE B 1 135 ? 7.199 14.953 17.516 1 81.06 135 ILE B C 1
ATOM 4057 O O . ILE B 1 135 ? 7.883 14.516 18.453 1 81.06 135 ILE B O 1
ATOM 4061 N N . SER B 1 136 ? 7.402 16.156 16.953 1 79.25 136 SER B N 1
ATOM 4062 C CA . SER B 1 136 ? 8.609 16.906 17.281 1 79.25 136 SER B CA 1
ATOM 4063 C C . SER B 1 136 ? 8.453 17.656 18.594 1 79.25 136 SER B C 1
ATOM 4065 O O . SER B 1 136 ? 9.438 18.109 19.188 1 79.25 136 SER B O 1
ATOM 4067 N N . ASP B 1 137 ? 7.203 17.812 19.078 1 83.25 137 ASP B N 1
ATOM 4068 C CA . ASP B 1 137 ? 6.93 18.484 20.344 1 83.25 137 ASP B CA 1
ATOM 4069 C C . ASP B 1 137 ? 5.914 17.688 21.172 1 83.25 137 ASP B C 1
ATOM 4071 O O . ASP B 1 137 ? 4.727 18.016 21.172 1 83.25 137 ASP B O 1
ATOM 4075 N N . PRO B 1 138 ? 6.477 16.812 21.969 1 82.75 138 PRO B N 1
ATOM 4076 C CA . PRO B 1 138 ? 5.578 15.922 22.703 1 82.75 138 PRO B CA 1
ATOM 4077 C C . PRO B 1 138 ? 4.758 16.656 23.766 1 82.75 138 PRO B C 1
ATOM 4079 O O . PRO B 1 138 ? 3.771 16.125 24.266 1 82.75 138 PRO B O 1
ATOM 4082 N N . THR B 1 139 ? 5.117 17.844 24.047 1 84.25 139 THR B N 1
ATOM 4083 C CA . THR B 1 139 ? 4.422 18.594 25.094 1 84.25 139 THR B CA 1
ATOM 4084 C C . THR B 1 139 ? 3.281 19.422 24.516 1 84.25 139 THR B C 1
ATOM 4086 O O . THR B 1 139 ? 2.43 19.922 25.25 1 84.25 139 THR B O 1
ATOM 4089 N N . SER B 1 140 ? 3.262 19.484 23.25 1 87.81 140 SER B N 1
ATOM 4090 C CA . SER B 1 140 ? 2.199 20.25 22.594 1 87.81 140 SER B CA 1
ATOM 4091 C C . SER B 1 140 ? 0.872 19.5 22.656 1 87.81 140 SER B C 1
ATOM 4093 O O . SER B 1 140 ? 0.848 18.266 22.75 1 87.81 140 SER B O 1
ATOM 4095 N N . PRO B 1 141 ? -0.177 20.281 22.75 1 91.38 141 PRO B N 1
ATOM 4096 C CA . PRO B 1 141 ? -1.483 19.609 22.734 1 91.38 141 PRO B CA 1
ATOM 4097 C C . PRO B 1 141 ? -1.666 18.719 21.5 1 91.38 141 PRO B C 1
ATOM 4099 O O . PRO B 1 141 ? -1.138 19.016 20.438 1 91.38 141 PRO B O 1
ATOM 4102 N N . PRO B 1 142 ? -2.406 17.656 21.734 1 93.62 142 PRO B N 1
ATOM 4103 C CA . PRO B 1 142 ? -2.654 16.766 20.609 1 93.62 142 PRO B CA 1
ATOM 4104 C C . PRO B 1 142 ? -3.449 17.438 19.484 1 93.62 142 PRO B C 1
ATOM 4106 O O . PRO B 1 142 ? -4.199 18.375 19.75 1 93.62 142 PRO B O 1
ATOM 4109 N N . LYS B 1 143 ? -3.268 17 18.359 1 94.75 143 LYS B N 1
ATOM 4110 C CA . LYS B 1 143 ? -3.934 17.531 17.172 1 94.75 143 LYS B CA 1
ATOM 4111 C C . LYS B 1 143 ? -4.852 16.5 16.531 1 94.75 143 LYS B C 1
ATOM 4113 O O . LYS B 1 143 ? -4.496 15.32 16.453 1 94.75 143 LYS B O 1
ATOM 4118 N N . PHE B 1 144 ? -6.008 16.953 16.125 1 96.81 144 PHE B N 1
ATOM 4119 C CA . PHE B 1 144 ? -7.039 16.109 15.531 1 96.81 144 PHE B CA 1
ATOM 4120 C C . PHE B 1 144 ? -7.582 16.734 14.25 1 96.81 144 PHE B C 1
ATOM 4122 O O . PHE B 1 144 ? -7.332 17.906 13.977 1 96.81 144 PHE B O 1
ATOM 4129 N N . ALA B 1 145 ? -8.211 15.938 13.469 1 97 145 ALA B N 1
ATOM 4130 C CA . ALA B 1 145 ? -9 16.406 12.328 1 97 145 ALA B CA 1
ATOM 4131 C C . ALA B 1 145 ? -10.445 15.922 12.414 1 97 145 ALA B C 1
ATOM 4133 O O . ALA B 1 145 ? -10.703 14.797 12.859 1 97 145 ALA B O 1
ATOM 4134 N N . ILE B 1 146 ? -11.328 16.75 11.992 1 97 146 ILE B N 1
ATOM 4135 C CA . ILE B 1 146 ? -12.742 16.391 12.039 1 97 146 ILE B CA 1
ATOM 4136 C C . ILE B 1 146 ? -13.445 16.922 10.789 1 97 146 ILE B C 1
ATOM 4138 O O . ILE B 1 146 ? -13.148 18.031 10.32 1 97 146 ILE B O 1
ATOM 4142 N N . ASN B 1 147 ? -14.266 16.109 10.273 1 96.38 147 ASN B N 1
ATOM 4143 C CA . ASN B 1 147 ? -15.062 16.484 9.109 1 96.38 147 ASN B CA 1
ATOM 4144 C C . ASN B 1 147 ? -16.516 16.734 9.484 1 96.38 147 ASN B C 1
ATOM 4146 O O . ASN B 1 147 ? -17.156 15.891 10.117 1 96.38 147 ASN B O 1
ATOM 4150 N N . ILE B 1 148 ? -16.984 17.844 9.078 1 94.31 148 ILE B N 1
ATOM 4151 C CA . ILE B 1 148 ? -18.391 18.188 9.258 1 94.31 148 ILE B CA 1
ATOM 4152 C C . ILE B 1 148 ? -19.125 18.062 7.922 1 94.31 148 ILE B C 1
ATOM 4154 O O . ILE B 1 148 ? -18.734 18.688 6.93 1 94.31 148 ILE B O 1
ATOM 4158 N N . ALA B 1 149 ? -20.125 17.266 7.973 1 90.06 149 ALA B N 1
ATOM 4159 C CA . ALA B 1 149 ? -20.891 17.031 6.754 1 90.06 149 ALA B CA 1
ATOM 4160 C C . ALA B 1 149 ? -21.812 18.203 6.449 1 90.06 149 ALA B C 1
ATOM 4162 O O . ALA B 1 149 ? -22.312 18.859 7.367 1 90.06 149 ALA B O 1
ATOM 4163 N N . SER B 1 150 ? -22 18.375 5.133 1 84 150 SER B N 1
ATOM 4164 C CA . SER B 1 150 ? -22.922 19.406 4.695 1 84 150 SER B CA 1
ATOM 4165 C C . SER B 1 150 ? -24.359 19.031 5.035 1 84 150 SER B C 1
ATOM 4167 O O . SER B 1 150 ? -24.672 17.859 5.219 1 84 150 SER B O 1
ATOM 4169 N N . LYS B 1 151 ? -25.109 20.094 5.27 1 77 151 LYS B N 1
ATOM 4170 C CA . LYS B 1 151 ? -26.547 19.906 5.461 1 77 151 LYS B CA 1
ATOM 4171 C C . LYS B 1 151 ? -27.328 20.328 4.219 1 77 151 LYS B C 1
ATOM 4173 O O . LYS B 1 151 ? -27.359 21.5 3.869 1 77 151 LYS B O 1
ATOM 4178 N N . SER B 1 152 ? -27.719 19.312 3.43 1 69.25 152 SER B N 1
ATOM 4179 C CA . SER B 1 152 ? -28.375 19.5 2.135 1 69.25 152 SER B CA 1
ATOM 4180 C C . SER B 1 152 ? -29.562 20.438 2.242 1 69.25 152 SER B C 1
ATOM 4182 O O . SER B 1 152 ? -29.906 21.141 1.281 1 69.25 152 SER B O 1
ATOM 4184 N N . SER B 1 153 ? -30.094 20.578 3.326 1 77.25 153 SER B N 1
ATOM 4185 C CA . SER B 1 153 ? -31.328 21.328 3.502 1 77.25 153 SER B CA 1
ATOM 4186 C C . SER B 1 153 ? -31.062 22.828 3.533 1 77.25 153 SER B C 1
ATOM 4188 O O . SER B 1 153 ? -32 23.641 3.422 1 77.25 153 SER B O 1
ATOM 4190 N N . GLU B 1 154 ? -29.828 23.25 3.479 1 80.69 154 GLU B N 1
ATOM 4191 C CA . GLU B 1 154 ? -29.5 24.656 3.568 1 80.69 154 GLU B CA 1
ATOM 4192 C C . GLU B 1 154 ? -28.516 25.062 2.48 1 80.69 154 GLU B C 1
ATOM 4194 O O . GLU B 1 154 ? -27.312 24.844 2.621 1 80.69 154 GLU B O 1
ATOM 4199 N N . PRO B 1 155 ? -28.922 25.609 1.372 1 79.75 155 PRO B N 1
ATOM 4200 C CA . PRO B 1 155 ? -28.047 25.938 0.251 1 79.75 155 PRO B CA 1
ATOM 4201 C C . PRO B 1 155 ? -26.891 26.859 0.655 1 79.75 155 PRO B C 1
ATOM 4203 O O . PRO B 1 155 ? -25.812 26.797 0.066 1 79.75 155 PRO B O 1
ATOM 4206 N N . ASP B 1 156 ? -27.141 27.656 1.701 1 88.81 156 ASP B N 1
ATOM 4207 C CA . ASP B 1 156 ? -26.094 28.609 2.084 1 88.81 156 ASP B CA 1
ATOM 4208 C C . ASP B 1 156 ? -25.312 28.094 3.291 1 88.81 156 ASP B C 1
ATOM 4210 O O . ASP B 1 156 ? -24.625 28.875 3.969 1 88.81 156 ASP B O 1
ATOM 4214 N N . HIS B 1 157 ? -25.406 26.844 3.531 1 90.31 157 HIS B N 1
ATOM 4215 C CA . HIS B 1 157 ? -24.797 26.266 4.73 1 90.31 157 HIS B CA 1
ATOM 4216 C C . HIS B 1 15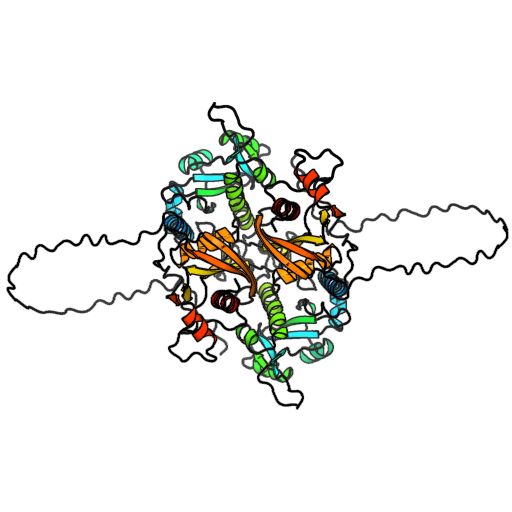7 ? -23.281 26.469 4.738 1 90.31 157 HIS B C 1
ATOM 4218 O O . HIS B 1 157 ? -22.703 26.75 5.785 1 90.31 157 HIS B O 1
ATOM 4224 N N . LYS B 1 158 ? -22.688 26.359 3.621 1 92.38 158 LYS B N 1
ATOM 4225 C CA . LYS B 1 158 ? -21.25 26.5 3.523 1 92.38 158 LYS B CA 1
ATOM 4226 C C . LYS B 1 158 ? -20.812 27.922 3.906 1 92.38 158 LYS B C 1
ATOM 4228 O O . LYS B 1 158 ? -19.875 28.094 4.695 1 92.38 158 LYS B O 1
ATOM 4233 N N . GLU B 1 159 ? -21.438 28.859 3.328 1 93.38 159 GLU B N 1
ATOM 4234 C CA . GLU B 1 159 ? -21.094 30.266 3.594 1 93.38 159 GLU B CA 1
ATOM 4235 C C . GLU B 1 159 ? -21.281 30.609 5.066 1 93.38 159 GLU B C 1
ATOM 4237 O O . GLU B 1 159 ? -20.469 31.297 5.66 1 93.38 159 GLU B O 1
ATOM 4242 N N . LYS B 1 160 ? -22.375 30.188 5.582 1 92.75 160 LYS B N 1
ATOM 4243 C CA . LYS B 1 160 ? -22.656 30.422 7 1 92.75 160 LYS B CA 1
ATOM 4244 C C . LYS B 1 160 ? -21.594 29.75 7.879 1 92.75 160 LYS B C 1
ATOM 4246 O O . LYS B 1 160 ? -21.172 30.328 8.891 1 92.75 160 LYS B O 1
ATOM 4251 N N . PHE B 1 161 ? -21.25 28.594 7.453 1 93.94 161 PHE B N 1
ATOM 4252 C CA . PHE B 1 161 ? -20.219 27.844 8.18 1 93.94 161 PHE B CA 1
ATOM 4253 C C . PHE B 1 161 ? -18.891 28.594 8.156 1 93.94 161 PHE B C 1
ATOM 4255 O O . PHE B 1 161 ? -18.266 28.766 9.203 1 93.94 161 PHE B O 1
ATOM 4262 N N . GLU B 1 162 ? -18.484 29.078 7.039 1 95.38 162 GLU B N 1
ATOM 4263 C CA . GLU B 1 162 ? -17.25 29.828 6.883 1 95.38 162 GLU B CA 1
ATOM 4264 C C . GLU B 1 162 ? -17.266 31.109 7.719 1 95.38 162 GLU B C 1
ATOM 4266 O O . GLU B 1 162 ? -16.266 31.453 8.359 1 95.38 162 GLU B O 1
ATOM 4271 N N . LYS B 1 163 ? -18.328 31.766 7.691 1 95.31 163 LYS B N 1
ATOM 4272 C CA . LYS B 1 163 ? -18.469 32.969 8.477 1 95.31 163 LYS B CA 1
ATOM 4273 C C . LYS B 1 163 ? -18.375 32.688 9.977 1 95.31 163 LYS B C 1
ATOM 4275 O O . LYS B 1 163 ? -17.672 33.406 10.703 1 95.31 163 LYS B O 1
ATOM 4280 N N . ARG B 1 164 ? -19.031 31.672 10.352 1 94.12 164 ARG B N 1
ATOM 4281 C CA . ARG B 1 164 ? -19.031 31.281 11.758 1 94.12 164 ARG B CA 1
ATOM 4282 C C . ARG B 1 164 ? -17.609 30.969 12.234 1 94.12 164 ARG B C 1
ATOM 4284 O O . ARG B 1 164 ? -17.25 31.297 13.367 1 94.12 164 ARG B O 1
ATOM 4291 N N . PHE B 1 165 ? -16.828 30.406 11.398 1 96 165 PHE B N 1
ATOM 4292 C CA . PHE B 1 165 ? -15.484 29.969 11.773 1 96 165 PHE B CA 1
ATOM 4293 C C . PHE B 1 165 ? -14.445 31.031 11.43 1 96 165 PHE B C 1
ATOM 4295 O O . PHE B 1 165 ? -13.281 30.906 11.82 1 96 165 PHE B O 1
ATOM 4302 N N . GLY B 1 166 ? -14.844 32.094 10.703 1 94.75 166 GLY B N 1
ATOM 4303 C CA . GLY B 1 166 ? -13.891 33.094 10.273 1 94.75 166 GLY B CA 1
ATOM 4304 C C . GLY B 1 166 ? -12.82 32.562 9.344 1 94.75 166 GLY B C 1
ATOM 4305 O O . GLY B 1 166 ? -11.648 32.906 9.477 1 94.75 166 GLY B O 1
ATOM 4306 N N . SER B 1 167 ? -13.219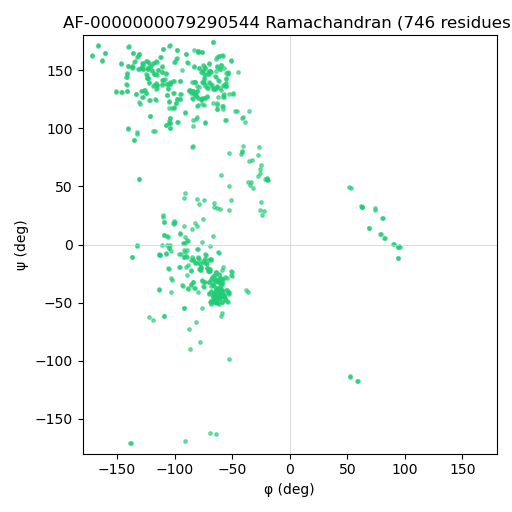 31.594 8.57 1 95.88 167 SER B N 1
ATOM 4307 C CA . SER B 1 167 ? -12.305 30.906 7.672 1 95.88 167 SER B CA 1
ATOM 4308 C C . SER B 1 167 ? -12.953 30.625 6.324 1 95.88 167 SER B C 1
ATOM 4310 O O . SER B 1 167 ? -14.141 30.891 6.129 1 95.88 167 SER B O 1
ATOM 4312 N N . THR B 1 168 ? -12.156 30.188 5.406 1 94.88 168 THR B N 1
ATOM 4313 C CA . THR B 1 168 ? -12.656 29.797 4.094 1 94.88 168 THR B CA 1
ATOM 4314 C C . THR B 1 168 ? -12.352 28.328 3.816 1 94.88 168 THR B C 1
ATOM 4316 O O . THR B 1 168 ? -11.359 27.781 4.316 1 94.88 168 THR B O 1
ATOM 4319 N N . THR B 1 169 ? -13.211 27.719 3.043 1 95 169 THR B N 1
ATOM 4320 C CA . THR B 1 169 ? -12.977 26.344 2.623 1 95 169 THR B CA 1
ATOM 4321 C C . THR B 1 169 ? -12.297 26.297 1.258 1 95 169 THR B C 1
ATOM 4323 O O . THR B 1 169 ? -12.594 27.109 0.385 1 95 169 THR B O 1
ATOM 4326 N N . VAL B 1 170 ? -11.406 25.406 1.104 1 92.94 170 VAL B N 1
ATOM 4327 C CA . VAL B 1 170 ? -10.75 25.141 -0.175 1 92.94 170 VAL B CA 1
ATOM 4328 C C . VAL B 1 170 ? -10.852 23.656 -0.517 1 92.94 170 VAL B C 1
ATOM 4330 O O . VAL B 1 170 ? -10.961 22.812 0.376 1 92.94 170 VAL B O 1
ATOM 4333 N N . SER B 1 171 ? -10.859 23.359 -1.825 1 89.62 171 SER B N 1
ATOM 4334 C CA . SER B 1 171 ? -10.93 21.953 -2.201 1 89.62 171 SER B CA 1
ATOM 4335 C C . SER B 1 171 ? -9.727 21.172 -1.667 1 89.62 171 SER B C 1
ATOM 4337 O O . SER B 1 171 ? -8.648 21.75 -1.473 1 89.62 171 SER B O 1
ATOM 4339 N N . GLY B 1 172 ? -9.906 19.922 -1.418 1 83.75 172 GLY B N 1
ATOM 4340 C CA . GLY B 1 172 ? -8.836 19.078 -0.926 1 83.75 172 GLY B CA 1
ATOM 4341 C C . GLY B 1 172 ? -7.598 19.109 -1.797 1 83.75 172 GLY B C 1
ATOM 4342 O O . GLY B 1 172 ? -6.488 19.328 -1.3 1 83.75 172 GLY B O 1
ATOM 4343 N N . ARG B 1 173 ? -7.758 18.953 -3.039 1 78.25 173 ARG B N 1
ATOM 4344 C CA . ARG B 1 173 ? -6.641 18.938 -3.975 1 78.25 173 ARG B CA 1
ATOM 4345 C C . ARG B 1 173 ? -5.941 20.297 -4.027 1 78.25 173 ARG B C 1
ATOM 4347 O O . ARG B 1 173 ? -4.715 20.359 -3.934 1 78.25 173 ARG B O 1
ATOM 4354 N N . THR B 1 174 ? -6.734 21.375 -4.102 1 82.31 174 THR B N 1
ATOM 4355 C CA . THR B 1 174 ? -6.191 22.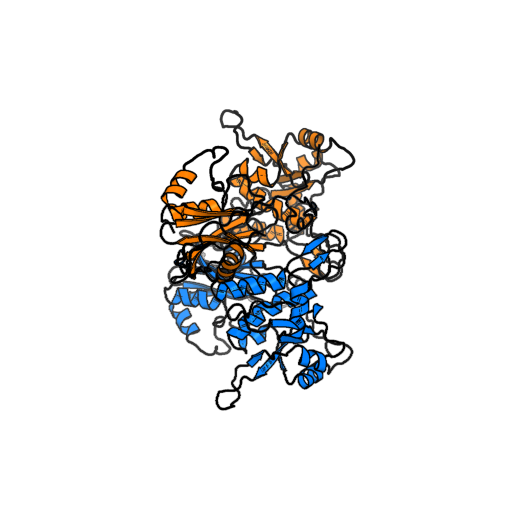734 -4.211 1 82.31 174 THR B CA 1
ATOM 4356 C C . THR B 1 174 ? -5.453 23.125 -2.936 1 82.31 174 THR B C 1
ATOM 4358 O O . THR B 1 174 ? -4.465 23.859 -2.984 1 82.31 174 THR B O 1
ATOM 4361 N N . SER B 1 175 ? -5.945 22.641 -1.874 1 85.62 175 SER B N 1
ATOM 4362 C CA . SER B 1 175 ? -5.379 23.031 -0.583 1 85.62 175 SER B CA 1
ATOM 4363 C C . SER B 1 175 ? -3.908 22.641 -0.488 1 85.62 175 SER B C 1
ATOM 4365 O O . SER B 1 175 ? -3.115 23.328 0.148 1 85.62 175 SER B O 1
ATOM 4367 N N . LEU B 1 176 ? -3.508 21.625 -1.152 1 79 176 LEU B N 1
ATOM 4368 C CA . LEU B 1 176 ? -2.137 21.141 -1.082 1 79 176 LEU B CA 1
ATOM 4369 C C . LEU B 1 176 ? -1.174 22.109 -1.749 1 79 176 LEU B C 1
ATOM 4371 O O . LEU B 1 176 ? 0.034 22.062 -1.507 1 79 176 LEU B O 1
ATOM 4375 N N . PHE B 1 177 ? -1.776 23.062 -2.496 1 77.75 177 PHE B N 1
ATOM 4376 C CA . PHE B 1 177 ? -0.925 23.953 -3.279 1 77.75 177 PHE B CA 1
ATOM 4377 C C . PHE B 1 177 ? -0.994 25.375 -2.744 1 77.75 177 PHE B C 1
ATOM 4379 O O . PHE B 1 177 ? -0.215 26.234 -3.156 1 77.75 177 PHE B O 1
ATOM 4386 N N . VAL B 1 178 ? -1.885 25.625 -1.842 1 84.94 178 VAL B N 1
ATOM 4387 C CA . VAL B 1 178 ? -2.082 27.016 -1.444 1 84.94 178 VAL B CA 1
ATOM 4388 C C . VAL B 1 178 ? -1.641 27.203 0.005 1 84.94 178 VAL B C 1
ATOM 4390 O O . VAL B 1 178 ? -1.601 28.328 0.506 1 84.94 178 VAL B O 1
ATOM 4393 N N . VAL B 1 179 ? -1.354 26.125 0.666 1 88.62 179 VAL B N 1
ATOM 4394 C CA . VAL B 1 179 ? -0.911 26.219 2.053 1 88.62 179 VAL B CA 1
ATOM 4395 C C . VAL B 1 179 ? 0.598 26 2.129 1 88.62 179 VAL B C 1
ATOM 4397 O O . VAL B 1 179 ? 1.233 25.656 1.127 1 88.62 179 VAL B O 1
ATOM 4400 N N . SER B 1 180 ? 1.126 26.25 3.35 1 85.25 180 SER B N 1
ATOM 4401 C CA . SER B 1 180 ? 2.547 26 3.564 1 85.25 180 SER B CA 1
ATOM 4402 C C . SER B 1 180 ? 2.887 24.531 3.357 1 85.25 180 SER B C 1
ATOM 4404 O O . SER B 1 180 ? 2 23.672 3.393 1 85.25 180 SER B O 1
ATOM 4406 N N . LYS B 1 181 ? 4.18 24.219 3.156 1 80.56 181 LYS B N 1
ATOM 4407 C CA . LYS B 1 181 ? 4.648 22.844 2.992 1 80.56 181 LYS B CA 1
ATOM 4408 C C . LYS B 1 181 ? 4.297 22 4.211 1 80.56 181 LYS B C 1
ATOM 4410 O O . LYS B 1 181 ? 3.895 20.844 4.074 1 80.56 181 LYS B O 1
ATOM 4415 N N . THR B 1 182 ? 4.441 22.594 5.297 1 84.06 182 THR B N 1
ATOM 4416 C CA . THR B 1 182 ? 4.129 21.891 6.531 1 84.06 182 THR B CA 1
ATOM 4417 C C . THR B 1 182 ? 2.639 21.562 6.605 1 84.06 182 THR B C 1
ATOM 4419 O O . THR B 1 182 ? 2.26 20.438 6.934 1 84.06 182 THR B O 1
ATOM 4422 N N . ASP B 1 183 ? 1.844 22.547 6.242 1 90.12 183 ASP B N 1
ATOM 4423 C CA . ASP B 1 183 ? 0.4 22.344 6.293 1 90.12 183 ASP B CA 1
ATOM 4424 C C . ASP B 1 183 ? -0.053 21.359 5.211 1 90.12 183 ASP B C 1
ATOM 4426 O O . ASP B 1 183 ? -0.997 20.594 5.41 1 90.12 183 ASP B O 1
ATOM 4430 N N . ALA B 1 184 ? 0.623 21.391 4.145 1 85.62 184 ALA B N 1
ATOM 4431 C CA . ALA B 1 184 ? 0.306 20.453 3.076 1 85.62 184 ALA B CA 1
ATOM 4432 C C . ALA B 1 184 ? 0.546 19.016 3.525 1 85.62 184 ALA B C 1
ATOM 4434 O O . ALA B 1 184 ? -0.231 18.109 3.193 1 85.62 184 ALA B O 1
ATOM 4435 N N . ARG B 1 185 ? 1.562 18.828 4.227 1 83.44 185 ARG B N 1
ATOM 4436 C CA . ARG B 1 185 ? 1.854 17.516 4.773 1 83.44 185 ARG B CA 1
ATOM 4437 C C . ARG B 1 185 ? 0.768 17.078 5.75 1 83.44 185 ARG B C 1
ATOM 4439 O O . ARG B 1 185 ? 0.349 15.914 5.742 1 83.44 185 ARG B O 1
ATOM 4446 N N . ILE B 1 186 ? 0.368 18.016 6.523 1 89.19 186 ILE B N 1
ATOM 4447 C CA . ILE B 1 186 ? -0.669 17.719 7.504 1 89.19 186 ILE B CA 1
ATOM 4448 C C . ILE B 1 186 ? -1.969 17.359 6.785 1 89.19 186 ILE B C 1
ATOM 4450 O O . ILE B 1 186 ? -2.596 16.344 7.098 1 89.19 186 ILE B O 1
ATOM 4454 N N . LEU B 1 187 ? -2.318 18.172 5.844 1 90.62 187 LEU B N 1
ATOM 4455 C CA . LEU B 1 187 ? -3.545 17.922 5.094 1 90.62 187 LEU B CA 1
ATOM 4456 C C . LEU B 1 187 ? -3.451 16.594 4.324 1 90.62 187 LEU B C 1
ATOM 4458 O O . LEU B 1 187 ? -4.453 15.898 4.164 1 90.62 187 LEU B O 1
ATOM 4462 N N . GLY B 1 188 ? -2.268 16.297 3.932 1 87 188 GLY B N 1
ATOM 4463 C CA . GLY B 1 188 ? -2.027 15.031 3.26 1 87 188 GLY B CA 1
ATOM 4464 C C . GLY B 1 188 ? -2.281 13.828 4.148 1 87 188 GLY B C 1
ATOM 4465 O O . GLY B 1 188 ? -2.557 12.734 3.652 1 87 188 GLY B O 1
ATOM 4466 N N . GLN B 1 189 ? -2.215 14.016 5.332 1 87 189 GLN B N 1
ATOM 4467 C CA . GLN B 1 189 ? -2.512 12.961 6.297 1 87 189 GLN B CA 1
ATOM 4468 C C . GLN B 1 189 ? -3.998 12.938 6.648 1 87 189 GLN B C 1
ATOM 4470 O O . GLN B 1 189 ? -4.598 11.867 6.77 1 87 189 GLN B O 1
ATOM 4475 N N . CYS B 1 190 ? -4.562 14.078 6.734 1 90.38 190 CYS B N 1
ATOM 4476 C CA . CYS B 1 190 ? -5.945 14.227 7.176 1 90.38 190 CYS B CA 1
ATOM 4477 C C . CYS B 1 190 ? -6.914 13.68 6.137 1 90.38 190 CYS B C 1
ATOM 4479 O O . CYS B 1 190 ? -7.781 12.859 6.461 1 90.38 190 CYS B O 1
ATOM 4481 N N . LEU B 1 191 ? -6.703 14.094 5.02 1 91.31 191 LEU B N 1
ATOM 4482 C CA . LEU B 1 191 ? -7.715 13.906 3.984 1 91.31 191 LEU B CA 1
ATOM 4483 C C . LEU B 1 191 ? -7.91 12.43 3.672 1 91.31 191 LEU B C 1
ATOM 4485 O O . LEU B 1 191 ? -9.039 11.93 3.695 1 91.31 191 LEU B O 1
ATOM 4489 N N . PRO B 1 192 ? -6.82 11.711 3.529 1 91.38 192 PRO B N 1
ATOM 4490 C CA . PRO B 1 192 ? -7.031 10.289 3.252 1 91.38 192 PRO B CA 1
ATOM 4491 C C . PRO B 1 192 ? -7.738 9.562 4.398 1 91.38 192 PRO B C 1
ATOM 4493 O O . PRO B 1 192 ? -8.586 8.695 4.156 1 91.38 192 PRO B O 1
ATOM 4496 N N . HIS B 1 193 ? -7.445 9.875 5.547 1 93.19 193 HIS B N 1
ATOM 4497 C CA . HIS B 1 193 ? -8.039 9.211 6.699 1 93.19 193 HIS B CA 1
ATOM 4498 C C . HIS B 1 193 ? -9.523 9.555 6.824 1 93.19 193 HIS B C 1
ATOM 4500 O O . HIS B 1 193 ? -10.352 8.664 7.039 1 93.19 193 HIS B O 1
ATOM 4506 N N . LEU B 1 194 ? -9.805 10.82 6.734 1 94.44 194 LEU B N 1
ATOM 4507 C CA . LEU B 1 194 ? -11.195 11.242 6.82 1 94.44 194 LEU B CA 1
ATOM 4508 C C . LEU B 1 194 ? -12.023 10.625 5.699 1 94.44 194 LEU B C 1
ATOM 4510 O O . LEU B 1 194 ? -13.133 10.148 5.938 1 94.44 194 LEU B O 1
ATOM 4514 N N . GLN B 1 195 ? -11.477 10.664 4.531 1 93.06 195 GLN B N 1
ATOM 4515 C CA . GLN B 1 195 ? -12.164 10.086 3.385 1 93.06 195 GLN B CA 1
ATOM 4516 C C . GLN B 1 195 ? -12.414 8.594 3.588 1 93.06 195 GLN B C 1
ATOM 4518 O O . GLN B 1 195 ? -13.484 8.086 3.25 1 93.06 195 GLN B O 1
ATOM 4523 N N . TRP B 1 196 ? -11.438 7.922 4.105 1 94.75 196 TRP B N 1
ATOM 4524 C CA . TRP B 1 196 ? -11.586 6.488 4.352 1 94.75 196 TRP B CA 1
ATOM 4525 C C . TRP B 1 196 ? -12.742 6.215 5.297 1 94.75 196 TRP B C 1
ATOM 4527 O O . TRP B 1 196 ? -13.547 5.309 5.059 1 94.75 196 TRP B O 1
ATOM 4537 N N . HIS B 1 197 ? -12.836 6.965 6.336 1 95.38 197 HIS B N 1
ATOM 4538 C CA . HIS B 1 197 ? -13.898 6.734 7.312 1 95.38 197 HIS B CA 1
ATOM 4539 C C . HIS B 1 197 ? -15.273 7.02 6.715 1 95.38 197 HIS B C 1
ATOM 4541 O O . HIS B 1 197 ? -16.266 6.41 7.113 1 95.38 197 HIS B O 1
ATOM 4547 N N . ILE B 1 198 ? -15.32 7.887 5.758 1 94 198 ILE B N 1
ATOM 4548 C CA . ILE B 1 198 ? -16.594 8.211 5.105 1 94 198 ILE B CA 1
ATOM 4549 C C . ILE B 1 198 ? -16.984 7.082 4.156 1 94 198 ILE B C 1
ATOM 4551 O O . ILE B 1 198 ? -18.156 6.715 4.066 1 94 198 ILE B O 1
ATOM 4555 N N . ARG B 1 199 ? -16.016 6.414 3.584 1 94.56 199 ARG B N 1
ATOM 4556 C CA . ARG B 1 199 ? -16.297 5.488 2.49 1 94.56 199 ARG B CA 1
ATOM 4557 C C . ARG B 1 199 ? -16.219 4.039 2.965 1 94.56 199 ARG B C 1
ATOM 4559 O O . ARG B 1 199 ? -16.438 3.111 2.184 1 94.56 199 ARG B O 1
ATOM 4566 N N . HIS B 1 200 ? -15.875 3.809 4.203 1 96.44 200 HIS B N 1
ATOM 4567 C CA . HIS B 1 200 ? -15.672 2.457 4.711 1 96.44 200 HIS B CA 1
ATOM 4568 C C . HIS B 1 200 ? -16.422 2.24 6.016 1 96.44 200 HIS B C 1
ATOM 4570 O O . HIS B 1 200 ? -15.859 1.738 6.988 1 96.44 200 HIS B O 1
ATOM 4576 N N . GLN B 1 201 ? -17.609 2.453 5.953 1 97.88 201 GLN B N 1
ATOM 4577 C CA . GLN B 1 201 ? -18.422 2.408 7.168 1 97.88 201 GLN B CA 1
ATOM 4578 C C . GLN B 1 201 ? -18.969 1.005 7.414 1 97.88 201 GLN B C 1
ATOM 4580 O O . GLN B 1 201 ? -19.516 0.727 8.477 1 97.88 201 GLN B O 1
ATOM 4585 N N . PHE B 1 202 ? -18.812 0.167 6.453 1 98.75 202 PHE B N 1
ATOM 4586 C CA . PHE B 1 202 ? -19.375 -1.172 6.586 1 98.75 202 PHE B CA 1
ATOM 4587 C C . PHE B 1 202 ? -18.297 -2.23 6.465 1 98.75 202 PHE B C 1
ATOM 4589 O O . PHE B 1 202 ? -17.281 -2.02 5.781 1 98.75 202 PHE B O 1
ATOM 4596 N N . CYS B 1 203 ? -18.578 -3.367 7.094 1 98.62 203 CYS B N 1
ATOM 4597 C CA . CYS B 1 203 ? -17.641 -4.484 7.125 1 98.62 203 CYS B CA 1
ATOM 4598 C C . CYS B 1 203 ? -17.594 -5.191 5.777 1 98.62 203 CYS B C 1
ATOM 4600 O O . CYS B 1 203 ? -18.609 -5.672 5.281 1 98.62 203 CYS B O 1
ATOM 4602 N N . SER B 1 204 ? -16.438 -5.32 5.242 1 97.94 204 SER B N 1
ATOM 4603 C CA . SER B 1 204 ? -16.281 -5.969 3.945 1 97.94 204 SER B CA 1
ATOM 4604 C C . SER B 1 204 ? -16.5 -7.473 4.047 1 97.94 204 SER B C 1
ATOM 4606 O O . SER B 1 204 ? -16.734 -8.141 3.039 1 97.94 204 SER B O 1
ATOM 4608 N N . ASN B 1 205 ? -16.391 -7.984 5.188 1 97.56 205 ASN B N 1
ATOM 4609 C CA . ASN B 1 205 ? -16.531 -9.422 5.406 1 97.56 205 ASN B CA 1
ATOM 4610 C C . ASN B 1 205 ? -17.984 -9.828 5.539 1 97.56 205 ASN B C 1
ATOM 4612 O O . ASN B 1 205 ? -18.406 -10.852 4.98 1 97.56 205 ASN B O 1
ATOM 4616 N N . CYS B 1 206 ? -18.859 -8.984 6.195 1 98.19 206 CYS B N 1
ATOM 4617 C CA . CYS B 1 206 ? -20.203 -9.477 6.469 1 98.19 206 CYS B CA 1
ATOM 4618 C C . CYS B 1 206 ? -21.25 -8.406 6.172 1 98.19 206 CYS B C 1
ATOM 4620 O O . CYS B 1 206 ? -22.453 -8.648 6.289 1 98.19 206 CYS B O 1
ATOM 4622 N N . GLY B 1 207 ? -20.844 -7.215 5.945 1 98.25 207 GLY B N 1
ATOM 4623 C CA . GLY B 1 207 ? -21.766 -6.191 5.488 1 98.25 207 GLY B CA 1
ATOM 4624 C C . GLY B 1 207 ? -22.328 -5.348 6.617 1 98.25 207 GLY B C 1
ATOM 4625 O O . GLY B 1 207 ? -23.062 -4.383 6.375 1 98.25 207 GLY B O 1
ATOM 4626 N N . GLU B 1 208 ? -21.938 -5.664 7.785 1 98.44 208 GLU B N 1
ATOM 4627 C CA . GLU B 1 208 ? -22.453 -4.934 8.938 1 98.44 208 GLU B CA 1
ATOM 4628 C C . GLU B 1 208 ? -21.75 -3.596 9.109 1 98.44 208 GLU B C 1
ATOM 4630 O O . GLU B 1 208 ? -20.578 -3.463 8.75 1 98.44 208 GLU B O 1
ATOM 4635 N N . ARG B 1 209 ? -22.484 -2.666 9.688 1 98.44 209 ARG B N 1
ATOM 4636 C CA . ARG B 1 209 ? -21.891 -1.371 9.992 1 98.44 209 ARG B CA 1
ATOM 4637 C C . ARG B 1 209 ? -20.797 -1.506 11.055 1 98.44 209 ARG B C 1
ATOM 4639 O O . ARG B 1 209 ? -21.016 -2.148 12.086 1 98.44 209 ARG B O 1
ATOM 4646 N N . THR B 1 210 ? -19.656 -0.862 10.812 1 98.38 210 THR B N 1
ATOM 4647 C CA . THR B 1 210 ? -18.531 -0.982 11.727 1 98.38 210 THR B CA 1
ATOM 4648 C C . THR B 1 210 ? -18.469 0.203 12.688 1 98.38 210 THR B C 1
ATOM 4650 O O . THR B 1 210 ? -19.219 1.178 12.516 1 98.38 210 THR B O 1
ATOM 4653 N N . THR B 1 211 ? -17.656 0.07 13.703 1 97.94 211 THR B N 1
ATOM 4654 C CA . THR B 1 211 ? -17.469 1.127 14.688 1 97.94 211 THR B CA 1
ATOM 4655 C C . THR B 1 211 ? -16.031 1.655 14.648 1 97.94 211 THR B C 1
ATOM 4657 O O . THR B 1 211 ? -15.086 0.875 14.625 1 97.94 211 THR B O 1
ATOM 4660 N N . LYS B 1 212 ? -15.984 2.93 14.664 1 97.5 212 LYS B N 1
ATOM 4661 C CA . LYS B 1 212 ? -14.688 3.598 14.672 1 97.5 212 LYS B CA 1
ATOM 4662 C C . LYS B 1 212 ? -14.109 3.662 16.094 1 97.5 212 LYS B C 1
ATOM 4664 O O . LYS B 1 212 ? -14.836 3.93 17.047 1 97.5 212 LYS B O 1
ATOM 4669 N N . ASP B 1 213 ? -12.836 3.457 16.266 1 97.31 213 ASP B N 1
ATOM 4670 C CA . ASP B 1 213 ? -12.211 3.684 17.562 1 97.31 213 ASP B CA 1
ATOM 4671 C C . ASP B 1 213 ? -12.016 5.176 17.828 1 97.31 213 ASP B C 1
ATOM 4673 O O . ASP B 1 213 ? -12.078 5.988 16.906 1 97.31 213 ASP B O 1
ATOM 4677 N N . PRO B 1 214 ? -11.734 5.574 19.031 1 97.12 214 PRO B N 1
ATOM 4678 C CA . PRO B 1 214 ? -11.664 6.996 19.359 1 97.12 214 PRO B CA 1
ATOM 4679 C C . PRO B 1 214 ? -10.586 7.734 18.562 1 97.12 214 PRO B C 1
ATOM 4681 O O . PRO B 1 214 ? -10.789 8.891 18.172 1 97.12 214 PRO B O 1
ATOM 4684 N N . SER B 1 215 ? -9.477 7.129 18.312 1 96.75 215 SER B N 1
ATOM 4685 C CA . SER B 1 215 ? -8.359 7.793 17.641 1 96.75 215 SER B CA 1
ATOM 4686 C C . SER B 1 215 ? -8.609 7.906 16.141 1 96.75 215 SER B C 1
ATOM 4688 O O . SER B 1 215 ? -7.945 8.68 15.453 1 96.75 215 SER B O 1
ATOM 4690 N N . GLY B 1 216 ? -9.531 7.066 15.633 1 96.69 216 GLY B N 1
ATOM 4691 C CA . GLY B 1 216 ? -9.758 7.008 14.195 1 96.69 216 GLY B CA 1
ATOM 4692 C C . GLY B 1 216 ? -8.727 6.168 13.461 1 96.69 216 GLY B C 1
ATOM 4693 O O . GLY B 1 216 ? -8.555 6.309 12.25 1 96.69 216 GLY B O 1
ATOM 4694 N N . SER B 1 217 ? -8.078 5.27 14.141 1 95.19 217 SER B N 1
ATOM 4695 C CA . SER B 1 217 ? -7.023 4.461 13.539 1 95.19 217 SER B CA 1
ATOM 4696 C C . SER B 1 217 ? -7.594 3.23 12.844 1 95.19 217 SER B C 1
ATOM 4698 O O . SER B 1 217 ? -6.957 2.664 11.953 1 95.19 217 SER B O 1
ATOM 4700 N N . LYS B 1 218 ? -8.75 2.848 13.25 1 97.12 218 LYS B N 1
ATOM 4701 C CA . LYS B 1 218 ? -9.328 1.605 12.742 1 97.12 218 LYS B CA 1
ATOM 4702 C C . LYS B 1 218 ? -10.836 1.575 12.945 1 97.12 218 LYS B C 1
ATOM 4704 O O . LYS B 1 218 ? -11.391 2.422 13.656 1 97.12 218 LYS B O 1
ATOM 4709 N N . ARG B 1 219 ? -11.445 0.696 12.281 1 98.06 219 ARG B N 1
ATOM 4710 C CA . ARG B 1 219 ? -12.844 0.352 12.492 1 98.06 219 ARG B CA 1
ATOM 4711 C C . ARG B 1 219 ? -13.008 -1.136 12.781 1 98.06 219 ARG B C 1
ATOM 4713 O O . ARG B 1 219 ? -12.312 -1.967 12.195 1 98.06 219 ARG B O 1
ATOM 4720 N N . THR B 1 220 ? -13.922 -1.457 13.648 1 98.38 220 THR B N 1
ATOM 4721 C CA . THR B 1 220 ? -14.125 -2.846 14.039 1 98.38 220 THR B CA 1
ATOM 4722 C C . THR B 1 220 ? -15.578 -3.256 13.852 1 98.38 220 THR B C 1
ATOM 4724 O O . THR B 1 220 ? -16.5 -2.506 14.211 1 98.38 220 THR B O 1
ATOM 4727 N N . CYS B 1 221 ? -15.781 -4.375 13.258 1 98.5 221 CYS B N 1
ATOM 4728 C CA . CYS B 1 221 ? -17.125 -4.918 13.102 1 98.5 221 CYS B CA 1
ATOM 4729 C C . CYS B 1 221 ? -17.609 -5.539 14.406 1 98.5 221 CYS B C 1
ATOM 4731 O O . CYS B 1 221 ? -16.969 -6.434 14.953 1 98.5 221 CYS B O 1
ATOM 4733 N N . PRO B 1 222 ? -18.688 -5.168 14.93 1 98.06 222 PRO B N 1
ATOM 4734 C CA . PRO B 1 222 ? -19.203 -5.742 16.172 1 98.06 222 PRO B CA 1
ATOM 4735 C C . PRO B 1 222 ? -19.75 -7.16 15.992 1 98.06 222 PRO B C 1
ATOM 4737 O O . PRO B 1 222 ? -19.953 -7.879 16.969 1 98.06 222 PRO B O 1
ATOM 4740 N N . THR B 1 223 ? -19.984 -7.531 14.766 1 97.81 223 THR B N 1
ATOM 4741 C CA . THR B 1 223 ? -20.609 -8.812 14.484 1 97.81 223 THR B CA 1
ATOM 4742 C C . THR B 1 223 ? -19.562 -9.898 14.281 1 97.81 223 THR B C 1
ATOM 4744 O O . THR B 1 223 ? -19.578 -10.922 14.969 1 97.81 223 THR B O 1
ATOM 4747 N N . CYS B 1 224 ? -18.625 -9.727 13.383 1 97.69 224 CYS B N 1
ATOM 4748 C CA . CYS B 1 224 ? -17.672 -10.789 13.07 1 97.69 224 CYS B CA 1
ATOM 4749 C C . CYS B 1 224 ? -16.297 -10.453 13.633 1 97.69 224 CYS B C 1
ATOM 4751 O O . CYS B 1 224 ? -15.336 -11.203 13.422 1 97.69 224 CYS B O 1
ATOM 4753 N N . SER B 1 225 ? -16.062 -9.281 14.172 1 97.56 225 SER B N 1
ATOM 4754 C CA . SER B 1 225 ? -14.867 -8.852 14.898 1 97.56 225 SER B CA 1
ATOM 4755 C C . SER B 1 225 ? -13.727 -8.516 13.945 1 97.56 225 SER B C 1
ATOM 4757 O O . SER B 1 225 ? -12.594 -8.305 14.375 1 97.56 225 SER B O 1
ATOM 4759 N N . THR B 1 226 ? -14.062 -8.484 12.711 1 96.94 226 THR B N 1
ATOM 4760 C CA . THR B 1 226 ? -13.039 -8.078 11.75 1 96.94 226 THR B CA 1
ATOM 4761 C C . THR B 1 226 ? -12.617 -6.633 12 1 96.94 226 THR B C 1
ATOM 4763 O O . THR B 1 226 ? -13.461 -5.766 12.234 1 96.94 226 THR B O 1
ATOM 4766 N N . VAL B 1 227 ? -11.328 -6.402 11.984 1 97.19 227 VAL B N 1
ATOM 4767 C CA . VAL B 1 227 ? -10.781 -5.062 12.141 1 97.19 227 VAL B CA 1
ATOM 4768 C C . VAL B 1 227 ? -10.367 -4.516 10.773 1 97.19 227 VAL B C 1
ATOM 4770 O O . VAL B 1 227 ? -9.703 -5.203 10 1 97.19 227 VAL B O 1
ATOM 4773 N N . HIS B 1 228 ? -10.789 -3.332 10.477 1 96.88 228 HIS B N 1
ATOM 4774 C CA . HIS B 1 228 ? -10.453 -2.656 9.227 1 96.88 228 HIS B CA 1
ATOM 4775 C C . HIS B 1 228 ? -9.531 -1.468 9.477 1 96.88 228 HIS B C 1
ATOM 4777 O O . HIS B 1 228 ? -9.734 -0.702 10.422 1 96.88 228 HIS B O 1
ATOM 4783 N N . TYR B 1 229 ? -8.578 -1.326 8.656 1 95.38 229 TYR B N 1
ATOM 4784 C CA . TYR B 1 229 ? -7.629 -0.223 8.727 1 95.38 229 TYR B CA 1
ATOM 4785 C C . TYR B 1 229 ? -7.688 0.63 7.469 1 95.38 229 TYR B C 1
ATOM 4787 O O . TYR B 1 229 ? -8.102 0.154 6.41 1 95.38 229 TYR B O 1
ATOM 4795 N N . PRO B 1 230 ? -7.254 1.933 7.621 1 94.31 230 PRO B N 1
ATOM 4796 C CA . PRO B 1 230 ? -7.172 2.758 6.414 1 94.31 230 PRO B CA 1
ATOM 4797 C C . PRO B 1 230 ? -6.301 2.129 5.328 1 94.31 230 PRO B C 1
ATOM 4799 O O . PRO B 1 230 ? -5.27 1.526 5.633 1 94.31 230 PRO B O 1
ATOM 4802 N N . ILE B 1 231 ? -6.723 2.318 4.141 1 92.94 231 ILE B N 1
ATOM 4803 C CA . ILE B 1 231 ? -6.062 1.68 3.006 1 92.94 231 ILE B CA 1
ATOM 4804 C C . ILE B 1 231 ? -5.047 2.641 2.395 1 92.94 231 ILE B C 1
ATOM 4806 O O . ILE B 1 231 ? -5.344 3.818 2.182 1 92.94 231 ILE B O 1
ATOM 4810 N N . LEU B 1 232 ? -3.9 2.209 2.209 1 94.38 232 LEU B N 1
ATOM 4811 C CA . LEU B 1 232 ? -2.84 2.889 1.472 1 94.38 232 LEU B CA 1
ATOM 4812 C C . LEU B 1 232 ? -2.354 2.031 0.307 1 94.38 232 LEU B C 1
ATOM 4814 O O . LEU B 1 232 ? -1.695 1.01 0.514 1 94.38 232 LEU B O 1
ATOM 4818 N N . SER B 1 233 ? -2.643 2.467 -0.872 1 94.75 233 SER B N 1
ATOM 4819 C CA . SER B 1 233 ? -2.326 1.662 -2.047 1 94.75 233 SER B CA 1
ATOM 4820 C C . SER B 1 233 ? -0.988 2.068 -2.654 1 94.75 233 SER B C 1
ATOM 4822 O O . SER B 1 233 ? -0.772 3.242 -2.963 1 94.75 233 SER B O 1
ATOM 4824 N N . PRO B 1 234 ? -0.113 1.126 -2.811 1 96.44 234 PRO B N 1
ATOM 4825 C CA . PRO B 1 234 ? 1.146 1.465 -3.48 1 96.44 234 PRO B CA 1
ATOM 4826 C C . PRO B 1 234 ? 0.977 1.674 -4.984 1 96.44 234 PRO B C 1
ATOM 4828 O O . PRO B 1 234 ? 0.245 0.925 -5.637 1 96.44 234 PRO B O 1
ATOM 4831 N N . VAL B 1 235 ? 1.607 2.703 -5.465 1 96.69 235 VAL B N 1
ATOM 4832 C CA . VAL B 1 235 ? 1.592 3.064 -6.879 1 96.69 235 VAL B CA 1
ATOM 4833 C C . VAL B 1 235 ? 3.023 3.236 -7.383 1 96.69 235 VAL B C 1
ATOM 4835 O O . VAL B 1 235 ? 3.814 3.969 -6.785 1 96.69 235 VAL B O 1
ATOM 4838 N N . ALA B 1 236 ? 3.322 2.551 -8.445 1 97.62 236 ALA B N 1
ATOM 4839 C CA . ALA B 1 236 ? 4.602 2.783 -9.109 1 97.62 236 ALA B CA 1
ATOM 4840 C C . ALA B 1 236 ? 4.531 3.998 -10.031 1 97.62 236 ALA B C 1
ATOM 4842 O O . ALA B 1 236 ? 3.586 4.137 -10.812 1 97.62 236 ALA B O 1
ATOM 4843 N N . ILE B 1 237 ? 5.387 4.863 -9.914 1 98.12 237 ILE B N 1
ATOM 4844 C CA . ILE B 1 237 ? 5.57 5.961 -10.859 1 98.12 237 ILE B CA 1
ATOM 4845 C C . ILE B 1 237 ? 7.012 5.965 -11.367 1 98.12 237 ILE B C 1
ATOM 4847 O O . ILE B 1 237 ? 7.953 5.898 -10.578 1 98.12 237 ILE B O 1
ATOM 4851 N N . VAL B 1 238 ? 7.219 6.039 -12.695 1 98.62 238 VAL B N 1
ATOM 4852 C CA . VAL B 1 238 ? 8.547 5.766 -13.234 1 98.62 238 VAL B CA 1
ATOM 4853 C C . VAL B 1 238 ? 8.852 6.734 -14.375 1 98.62 238 VAL B C 1
ATOM 4855 O O . VAL B 1 238 ? 7.98 7.02 -15.203 1 98.62 238 VAL B O 1
ATOM 4858 N N . LEU B 1 239 ? 9.969 7.277 -14.312 1 98.56 239 LEU B N 1
ATOM 4859 C CA . LEU B 1 239 ? 10.516 7.988 -15.469 1 98.56 239 LEU B CA 1
ATOM 4860 C C . LEU B 1 239 ? 11.352 7.055 -16.328 1 98.56 239 LEU B C 1
ATOM 4862 O O . LEU B 1 239 ? 12.414 6.594 -15.906 1 98.56 239 LEU B O 1
ATOM 4866 N N . VAL B 1 240 ? 10.914 6.793 -17.5 1 98.56 240 VAL B N 1
ATOM 4867 C CA . VAL B 1 240 ? 11.625 5.938 -18.453 1 98.56 240 VAL B CA 1
ATOM 4868 C C . VAL B 1 240 ? 12.609 6.773 -19.266 1 98.56 240 VAL B C 1
ATOM 4870 O O . VAL B 1 240 ? 12.25 7.828 -19.797 1 98.56 240 VAL B O 1
ATOM 4873 N N . THR B 1 241 ? 13.789 6.281 -19.375 1 97.81 241 THR B N 1
ATOM 4874 C CA . THR B 1 241 ? 14.82 7.051 -20.062 1 97.81 241 THR B CA 1
ATOM 4875 C C . THR B 1 241 ? 15.484 6.207 -21.141 1 97.81 241 THR B C 1
ATOM 4877 O O . THR B 1 241 ? 15.445 4.977 -21.094 1 97.81 241 THR B O 1
ATOM 4880 N N . ASN B 1 242 ? 15.992 6.828 -22.109 1 96.69 242 ASN B N 1
ATOM 4881 C CA . ASN B 1 242 ? 16.828 6.297 -23.172 1 96.69 242 ASN B CA 1
ATOM 4882 C C . ASN B 1 242 ? 17.969 7.258 -23.531 1 96.69 242 ASN B C 1
ATOM 4884 O O . ASN B 1 242 ? 17.766 8.188 -24.312 1 96.69 242 ASN B O 1
ATOM 4888 N N . GLY B 1 243 ? 19.156 6.891 -22.953 1 93.38 243 GLY B N 1
ATOM 4889 C CA . GLY B 1 243 ? 20.25 7.844 -23.125 1 93.38 243 GLY B CA 1
ATOM 4890 C C . GLY B 1 243 ? 19.922 9.219 -22.578 1 93.38 243 GLY B C 1
ATOM 4891 O O . GLY B 1 243 ? 19.609 9.359 -21.391 1 93.38 243 GLY B O 1
ATOM 4892 N N . ASP B 1 244 ? 19.891 10.227 -23.438 1 95.62 244 ASP B N 1
ATOM 4893 C CA . ASP B 1 244 ? 19.703 11.609 -23 1 95.62 244 ASP B CA 1
ATOM 4894 C C . ASP B 1 244 ? 18.25 12.047 -23.203 1 95.62 244 ASP B C 1
ATOM 4896 O O . ASP B 1 244 ? 17.953 13.25 -23.25 1 95.62 244 ASP B O 1
ATOM 4900 N N . ARG B 1 245 ? 17.391 11.109 -23.312 1 97.69 245 ARG B N 1
ATOM 4901 C CA . ARG B 1 245 ? 15.961 11.414 -23.438 1 97.69 245 ARG B CA 1
ATOM 4902 C C . ARG B 1 245 ? 15.156 10.719 -22.344 1 97.69 245 ARG B C 1
ATOM 4904 O O . ARG B 1 245 ? 15.555 9.664 -21.844 1 97.69 245 ARG B O 1
ATOM 4911 N N . CYS B 1 246 ? 14.07 11.336 -22.031 1 98.12 246 CYS B N 1
ATOM 4912 C CA . CYS B 1 246 ? 13.109 10.703 -21.141 1 98.12 246 CYS B CA 1
ATOM 4913 C C . CYS B 1 246 ? 11.711 10.734 -21.734 1 98.12 246 CYS B C 1
ATOM 4915 O O . CYS B 1 246 ? 11.406 11.57 -22.578 1 98.12 246 CYS B O 1
ATOM 4917 N N . LEU B 1 247 ? 10.945 9.789 -21.359 1 98.56 247 LEU B N 1
ATOM 4918 C CA . LEU B 1 247 ? 9.586 9.664 -21.875 1 98.56 247 LEU B CA 1
ATOM 4919 C C . LEU B 1 247 ? 8.578 10.234 -20.891 1 98.56 247 LEU B C 1
ATOM 4921 O O . LEU B 1 247 ? 8.562 9.859 -19.719 1 98.56 247 LEU B O 1
ATOM 4925 N N . VAL B 1 248 ? 7.773 11.227 -21.297 1 98.12 248 VAL B N 1
ATOM 4926 C CA . VAL B 1 248 ? 6.676 11.758 -20.5 1 98.12 248 VAL B CA 1
ATOM 4927 C C . VAL B 1 248 ? 5.344 11.445 -21.188 1 98.12 248 VAL B C 1
ATOM 4929 O O . VAL B 1 248 ? 5.289 11.266 -22.406 1 98.12 248 VAL B O 1
ATOM 4932 N N . VAL B 1 249 ? 4.355 11.305 -20.359 1 98.12 249 VAL B N 1
ATOM 4933 C CA . VAL B 1 249 ? 3.045 10.922 -20.859 1 98.12 249 VAL B CA 1
ATOM 4934 C C . VAL B 1 249 ? 1.979 11.859 -20.297 1 98.12 249 VAL B C 1
ATOM 4936 O O . VAL B 1 249 ? 2.24 12.609 -19.359 1 98.12 249 VAL B O 1
ATOM 4939 N N . ARG B 1 250 ? 0.789 11.836 -20.922 1 96.25 250 ARG B N 1
ATOM 4940 C CA . ARG B 1 250 ? -0.329 12.594 -20.375 1 96.25 250 ARG B CA 1
ATOM 4941 C C . ARG B 1 250 ? -1.641 11.836 -20.531 1 96.25 250 ARG B C 1
ATOM 4943 O O . ARG B 1 250 ? -1.828 11.102 -21.516 1 96.25 250 ARG B O 1
ATOM 4950 N N . GLN B 1 251 ? -2.461 11.984 -19.562 1 93.38 251 GLN B N 1
ATOM 4951 C CA . GLN B 1 251 ? -3.816 11.445 -19.547 1 93.38 251 GLN B CA 1
ATOM 4952 C C . GLN B 1 251 ? -4.844 12.516 -19.906 1 93.38 251 GLN B C 1
ATOM 4954 O O . GLN B 1 251 ? -4.582 13.711 -19.734 1 93.38 251 GLN B O 1
ATOM 4959 N N . PRO B 1 252 ? -6.008 12.094 -20.375 1 89.62 252 PRO B N 1
ATOM 4960 C CA . PRO B 1 252 ? -7.035 13.062 -20.75 1 89.62 252 PRO B CA 1
ATOM 4961 C C . PRO B 1 252 ? -7.438 13.977 -19.594 1 89.62 252 PRO B C 1
ATOM 4963 O O . PRO B 1 252 ? -7.758 15.148 -19.812 1 89.62 252 PRO B O 1
ATOM 4966 N N . ARG B 1 253 ? -7.363 13.523 -18.422 1 85.38 253 ARG B N 1
ATOM 4967 C CA . ARG B 1 253 ? -7.836 14.281 -17.266 1 85.38 253 ARG B CA 1
ATOM 4968 C C . ARG B 1 253 ? -6.812 15.336 -16.844 1 85.38 253 ARG B C 1
ATOM 4970 O O . ARG B 1 253 ? -7.113 16.203 -16.031 1 85.38 253 ARG B O 1
ATOM 4977 N N . PHE B 1 254 ? -5.605 15.281 -17.375 1 85.81 254 PHE B N 1
ATOM 4978 C CA . PHE B 1 254 ? -4.582 16.25 -17.016 1 85.81 254 PHE B CA 1
ATOM 4979 C C . PHE B 1 254 ? -4.918 17.625 -17.578 1 85.81 254 PHE B C 1
ATOM 4981 O O . PHE B 1 254 ? -5.582 17.734 -18.609 1 85.81 254 PHE B O 1
ATOM 4988 N N . MET B 1 255 ? -4.504 18.641 -16.891 1 83.69 255 MET B N 1
ATOM 4989 C CA . MET B 1 255 ? -4.578 19.984 -17.453 1 83.69 255 MET B CA 1
ATOM 4990 C C . MET B 1 255 ? -3.885 20.047 -18.812 1 83.69 255 MET B C 1
ATOM 4992 O O . MET B 1 255 ? -2.881 19.359 -19.031 1 83.69 255 MET B O 1
ATOM 4996 N N . ALA B 1 256 ? -4.422 20.875 -19.594 1 86.69 256 ALA B N 1
ATOM 4997 C CA . ALA B 1 256 ? -3.879 20.969 -20.953 1 86.69 256 ALA B CA 1
ATOM 4998 C C . ALA B 1 256 ? -2.389 21.297 -20.922 1 86.69 256 ALA B C 1
ATOM 5000 O O . ALA B 1 256 ? -1.955 22.188 -20.172 1 86.69 256 ALA B O 1
ATOM 5001 N N . GLY B 1 257 ? -1.679 20.453 -21.625 1 90.06 257 GLY B N 1
ATOM 5002 C CA . GLY B 1 257 ? -0.258 20.719 -21.797 1 90.06 257 GLY B CA 1
ATOM 5003 C C . GLY B 1 257 ? 0.603 20.016 -20.766 1 90.06 257 GLY B C 1
ATOM 5004 O O . GLY B 1 257 ? 1.823 19.938 -20.906 1 90.06 257 GLY B O 1
ATOM 5005 N N . MET B 1 258 ? 0.017 19.484 -19.781 1 92.19 258 MET B N 1
ATOM 5006 C CA . MET B 1 258 ? 0.812 18.875 -18.719 1 92.19 258 MET B CA 1
ATOM 5007 C C . MET B 1 258 ? 1.168 17.438 -19.078 1 92.19 258 MET B C 1
ATOM 5009 O O . MET B 1 258 ? 0.308 16.672 -19.516 1 92.19 258 MET B O 1
ATOM 5013 N N . TYR B 1 259 ? 2.428 17.141 -18.938 1 95.5 259 TYR B N 1
ATOM 5014 C CA . TYR B 1 259 ? 2.934 15.781 -19.078 1 95.5 259 TYR B CA 1
ATOM 5015 C C . TYR B 1 259 ? 3.561 15.297 -17.766 1 95.5 259 TYR B C 1
ATOM 5017 O O . TYR B 1 259 ? 4.094 16.109 -17 1 95.5 259 TYR B O 1
ATOM 5025 N N . SER B 1 260 ? 3.443 14.102 -17.516 1 96.38 260 SER B N 1
ATOM 5026 C CA . SER B 1 260 ? 3.959 13.492 -16.297 1 96.38 260 SER B CA 1
ATOM 5027 C C . SER B 1 260 ? 4.613 12.148 -16.578 1 96.38 260 SER B C 1
ATOM 5029 O O . SER B 1 260 ? 4.926 11.836 -17.734 1 96.38 260 SER B O 1
ATOM 5031 N N . ALA B 1 261 ? 4.945 11.438 -15.547 1 97.81 261 ALA B N 1
ATOM 5032 C CA . ALA B 1 261 ? 5.582 10.125 -15.672 1 97.81 261 ALA B CA 1
ATOM 5033 C C . ALA B 1 261 ? 4.543 9.008 -15.727 1 97.81 261 ALA B C 1
ATOM 5035 O O . ALA B 1 261 ? 3.369 9.234 -15.414 1 97.81 261 ALA B O 1
ATOM 5036 N N . ILE B 1 262 ? 4.973 7.852 -16.156 1 98.06 262 ILE B N 1
ATOM 5037 C CA . ILE B 1 262 ? 4.109 6.676 -16.219 1 98.06 262 ILE B CA 1
ATOM 5038 C C . ILE B 1 262 ? 3.828 6.172 -14.805 1 98.06 262 ILE B C 1
ATOM 5040 O O . ILE B 1 262 ? 4.73 6.117 -13.969 1 98.06 262 ILE B O 1
ATOM 5044 N N . SER B 1 263 ? 2.6 5.871 -14.531 1 96.81 263 SER B N 1
ATOM 5045 C CA . SER B 1 263 ? 2.283 5.387 -13.195 1 96.81 263 SER B CA 1
ATOM 5046 C C . SER B 1 263 ? 1.15 4.367 -13.227 1 96.81 263 SER B C 1
ATOM 5048 O O . SER B 1 263 ? 0.349 4.352 -14.164 1 96.81 263 SER B O 1
ATOM 5050 N N . GLY B 1 264 ? 1.13 3.496 -12.18 1 96 264 GLY B N 1
ATOM 5051 C CA . GLY B 1 264 ? 0.081 2.5 -12.023 1 96 264 GLY B CA 1
ATOM 5052 C C . GLY B 1 264 ? 0.14 1.778 -10.688 1 96 264 GLY B C 1
ATOM 5053 O O . GLY B 1 264 ? 1.2 1.698 -10.07 1 96 264 GLY B O 1
ATOM 5054 N N . PHE B 1 265 ? -0.93 1.181 -10.383 1 95.25 265 PHE B N 1
ATOM 5055 C CA . PHE B 1 265 ? -1.041 0.501 -9.102 1 95.25 265 PHE B CA 1
ATOM 5056 C C . PHE B 1 265 ? -0.249 -0.801 -9.109 1 95.25 265 PHE B C 1
ATOM 5058 O O . PHE B 1 265 ? -0.193 -1.495 -10.125 1 95.25 265 PHE B O 1
ATOM 5065 N N . LEU B 1 266 ? 0.342 -1.056 -7.934 1 95.56 266 LEU B N 1
ATOM 5066 C CA . LEU B 1 266 ? 0.871 -2.4 -7.73 1 95.56 266 LEU B CA 1
ATOM 5067 C C . LEU B 1 266 ? -0.255 -3.391 -7.457 1 95.56 266 LEU B C 1
ATOM 5069 O O . LEU B 1 266 ? -1.284 -3.025 -6.883 1 95.56 266 LEU B O 1
ATOM 5073 N N . GLU B 1 267 ? -0.036 -4.609 -7.855 1 91.31 267 GLU B N 1
ATOM 5074 C CA . GLU B 1 267 ? -0.973 -5.695 -7.586 1 91.31 267 GLU B CA 1
ATOM 5075 C C . GLU B 1 267 ? -0.388 -6.695 -6.59 1 91.31 267 GLU B C 1
ATOM 5077 O O . GLU B 1 267 ? 0.832 -6.859 -6.516 1 91.31 267 GLU B O 1
ATOM 5082 N N . PRO B 1 268 ? -1.268 -7.332 -5.898 1 89.81 268 PRO B N 1
ATOM 5083 C CA . PRO B 1 268 ? -0.756 -8.352 -4.984 1 89.81 268 PRO B CA 1
ATOM 5084 C C . PRO B 1 268 ? 0.108 -9.398 -5.688 1 89.81 268 PRO B C 1
ATOM 5086 O O . PRO B 1 268 ? -0.222 -9.828 -6.797 1 89.81 268 PRO B O 1
ATOM 5089 N N . GLY B 1 269 ? 1.244 -9.711 -5.02 1 86.62 269 GLY B N 1
ATOM 5090 C CA . GLY B 1 269 ? 2.131 -10.727 -5.566 1 86.62 269 GLY B CA 1
ATOM 5091 C C . GLY B 1 269 ? 3.244 -10.148 -6.418 1 86.62 269 GLY B C 1
ATOM 5092 O O . GLY B 1 269 ? 4.141 -10.875 -6.852 1 86.62 269 GLY B O 1
ATOM 5093 N N . GLU B 1 270 ? 3.215 -8.875 -6.562 1 88.5 270 GLU B N 1
ATOM 5094 C CA . GLU B 1 270 ? 4.203 -8.234 -7.422 1 88.5 270 GLU B CA 1
ATOM 5095 C C . GLU B 1 270 ? 5.191 -7.406 -6.602 1 88.5 270 GLU B C 1
ATOM 5097 O O . GLU B 1 270 ? 4.816 -6.797 -5.598 1 88.5 270 GLU B O 1
ATOM 5102 N N . SER B 1 271 ? 6.445 -7.496 -7.094 1 90.75 271 SER B N 1
ATOM 5103 C CA . SER B 1 271 ? 7.418 -6.543 -6.566 1 90.75 271 SER B CA 1
ATOM 5104 C C . SER B 1 271 ? 7.273 -5.18 -7.238 1 90.75 271 SER B C 1
ATOM 5106 O O . SER B 1 271 ? 6.574 -5.047 -8.242 1 90.75 271 SER B O 1
ATOM 5108 N N . LEU B 1 272 ? 7.879 -4.184 -6.648 1 95.94 272 LEU B N 1
ATOM 5109 C CA . LEU B 1 272 ? 7.871 -2.855 -7.246 1 95.94 272 LEU B CA 1
ATOM 5110 C C . LEU B 1 272 ? 8.484 -2.887 -8.641 1 95.94 272 LEU B C 1
ATOM 5112 O O . LEU B 1 272 ? 7.934 -2.305 -9.578 1 95.94 272 LEU B O 1
ATOM 5116 N N . GLU B 1 273 ? 9.602 -3.578 -8.797 1 94.75 273 GLU B N 1
ATOM 5117 C CA . GLU B 1 273 ? 10.297 -3.668 -10.078 1 94.75 273 GLU B CA 1
ATOM 5118 C C . GLU B 1 273 ? 9.414 -4.328 -11.141 1 94.75 273 GLU B C 1
ATOM 5120 O O . GLU B 1 273 ? 9.336 -3.852 -12.273 1 94.75 273 GLU B O 1
ATOM 5125 N N . ALA B 1 274 ? 8.781 -5.375 -10.711 1 92.38 274 ALA B N 1
ATOM 5126 C CA . ALA B 1 274 ? 7.887 -6.074 -11.633 1 92.38 274 ALA B CA 1
ATOM 5127 C C . ALA B 1 274 ? 6.715 -5.184 -12.039 1 92.38 274 ALA B C 1
ATOM 5129 O O . ALA B 1 274 ? 6.289 -5.195 -13.195 1 92.38 274 ALA B O 1
ATOM 5130 N N . ALA B 1 275 ? 6.168 -4.441 -11.109 1 95.75 275 ALA B N 1
ATOM 5131 C CA . ALA B 1 275 ? 5.066 -3.527 -11.398 1 95.75 275 ALA B CA 1
ATOM 5132 C C . ALA B 1 275 ? 5.492 -2.451 -12.391 1 95.75 275 ALA B C 1
ATOM 5134 O O . ALA B 1 275 ? 4.738 -2.113 -13.312 1 95.75 275 ALA B O 1
ATOM 5135 N N . VAL B 1 276 ? 6.691 -1.918 -12.203 1 97.88 276 VAL B N 1
ATOM 5136 C CA . VAL B 1 276 ? 7.219 -0.907 -13.117 1 97.88 276 VAL B CA 1
ATOM 5137 C C . VAL B 1 276 ? 7.293 -1.475 -14.531 1 97.88 276 VAL B C 1
ATOM 5139 O O . VAL B 1 276 ? 6.812 -0.855 -15.484 1 97.88 276 VAL B O 1
ATOM 5142 N N . ARG B 1 277 ? 7.863 -2.637 -14.641 1 96.69 277 ARG B N 1
ATOM 5143 C CA . ARG B 1 277 ? 8 -3.266 -15.953 1 96.69 277 ARG B CA 1
ATOM 5144 C C . ARG B 1 277 ? 6.633 -3.52 -16.578 1 96.69 277 ARG B C 1
ATOM 5146 O O . ARG B 1 277 ? 6.434 -3.271 -17.766 1 96.69 277 ARG B O 1
ATOM 5153 N N . ARG B 1 278 ? 5.727 -3.955 -15.797 1 95.5 278 ARG B N 1
ATOM 5154 C CA . ARG B 1 278 ? 4.387 -4.238 -16.297 1 95.5 278 ARG B CA 1
ATOM 5155 C C . ARG B 1 278 ? 3.691 -2.963 -16.75 1 95.5 278 ARG B C 1
ATOM 5157 O O . ARG B 1 278 ? 3.15 -2.912 -17.859 1 95.5 278 ARG B O 1
ATOM 5164 N N . GLU B 1 279 ? 3.701 -1.912 -15.922 1 97.19 279 GLU B N 1
ATOM 5165 C CA . GLU B 1 279 ? 3.012 -0.666 -16.234 1 97.19 279 GLU B CA 1
ATOM 5166 C C . GLU B 1 279 ? 3.584 -0.023 -17.5 1 97.19 279 GLU B C 1
ATOM 5168 O O . GLU B 1 279 ? 2.842 0.534 -18.312 1 97.19 279 GLU B O 1
ATOM 5173 N N . VAL B 1 280 ? 4.879 -0.082 -17.672 1 98.25 280 VAL B N 1
ATOM 5174 C CA . VAL B 1 280 ? 5.516 0.479 -18.859 1 98.25 280 VAL B CA 1
ATOM 5175 C C . VAL B 1 280 ? 5.082 -0.303 -20.094 1 98.25 280 VAL B C 1
ATOM 5177 O O . VAL B 1 280 ? 4.758 0.287 -21.125 1 98.25 280 VAL B O 1
ATOM 5180 N N . ALA B 1 281 ? 5.059 -1.61 -19.984 1 97.06 281 ALA B N 1
ATOM 5181 C CA . ALA B 1 281 ? 4.629 -2.455 -21.094 1 97.06 281 ALA B CA 1
ATOM 5182 C C . ALA B 1 281 ? 3.162 -2.211 -21.438 1 97.06 281 ALA B C 1
ATOM 5184 O O . ALA B 1 281 ? 2.793 -2.141 -22.609 1 97.06 281 ALA B O 1
ATOM 5185 N N . GLU B 1 282 ? 2.352 -2.041 -20.406 1 96.81 282 GLU B N 1
ATOM 5186 C CA . GLU B 1 282 ? 0.921 -1.828 -20.609 1 96.81 282 GLU B CA 1
ATOM 5187 C C . GLU B 1 282 ? 0.651 -0.476 -21.266 1 96.81 282 GLU B C 1
ATOM 5189 O O . GLU B 1 282 ? -0.049 -0.397 -22.281 1 96.81 282 GLU B O 1
ATOM 5194 N N . GLU B 1 283 ? 1.226 0.558 -20.75 1 97.56 283 GLU B N 1
ATOM 5195 C CA . GLU B 1 283 ? 0.804 1.915 -21.094 1 97.56 283 GLU B CA 1
ATOM 5196 C C . GLU B 1 283 ? 1.498 2.41 -22.359 1 97.56 283 GLU B C 1
ATOM 5198 O O . GLU B 1 283 ? 0.899 3.135 -23.156 1 97.56 283 GLU B O 1
ATOM 5203 N N . VAL B 1 284 ? 2.809 1.974 -22.562 1 98.12 284 VAL B N 1
ATOM 5204 C CA . VAL B 1 284 ? 3.529 2.609 -23.672 1 98.12 284 VAL B CA 1
ATOM 5205 C C . VAL B 1 284 ? 4.215 1.543 -24.516 1 98.12 284 VAL B C 1
ATOM 5207 O O . VAL B 1 284 ? 4.922 1.866 -25.484 1 98.12 284 VAL B O 1
ATOM 5210 N N . GLY B 1 285 ? 4.148 0.268 -24.234 1 97.38 285 GLY B N 1
ATOM 5211 C CA . GLY B 1 285 ? 4.594 -0.834 -25.078 1 97.38 285 GLY B CA 1
ATOM 5212 C C . GLY B 1 285 ? 6.105 -0.965 -25.125 1 97.38 285 GLY B C 1
ATOM 5213 O O . GLY B 1 285 ? 6.66 -1.331 -26.172 1 97.38 285 GLY B O 1
ATOM 5214 N N . LEU B 1 286 ? 6.781 -0.595 -24.094 1 97.69 286 LEU B N 1
ATOM 5215 C CA . LEU B 1 286 ? 8.234 -0.665 -24.047 1 97.69 286 LEU B CA 1
ATOM 5216 C C . LEU B 1 286 ? 8.703 -1.655 -22.984 1 97.69 286 LEU B C 1
ATOM 5218 O O . LEU B 1 286 ? 7.945 -1.993 -22.062 1 97.69 286 LEU B O 1
ATOM 5222 N N . GLU B 1 287 ? 9.883 -2.145 -23.125 1 96.69 287 GLU B N 1
ATOM 5223 C CA . GLU B 1 287 ? 10.547 -2.961 -22.125 1 96.69 287 GLU B CA 1
ATOM 5224 C C . GLU B 1 287 ? 11.656 -2.182 -21.422 1 96.69 287 GLU B C 1
ATOM 5226 O O . GLU B 1 287 ? 12.43 -1.476 -22.078 1 96.69 287 GLU B O 1
ATOM 5231 N N . VAL B 1 288 ? 11.711 -2.381 -20.094 1 97.12 288 VAL B N 1
ATOM 5232 C CA . VAL B 1 288 ? 12.75 -1.692 -19.344 1 97.12 288 VAL B CA 1
ATOM 5233 C C . VAL B 1 288 ? 13.594 -2.709 -18.578 1 97.12 288 VAL B C 1
ATOM 5235 O O . VAL B 1 288 ? 13.156 -3.836 -18.344 1 97.12 288 VAL B O 1
ATOM 5238 N N . GLU B 1 289 ? 14.742 -2.457 -18.219 1 90.81 289 GLU B N 1
ATOM 5239 C CA . GLU B 1 289 ? 15.617 -3.383 -17.516 1 90.81 289 GLU B CA 1
ATOM 5240 C C . GLU B 1 289 ? 16.078 -2.801 -16.172 1 90.81 289 GLU B C 1
ATOM 5242 O O . GLU B 1 289 ? 15.867 -3.416 -15.125 1 90.81 289 GLU B O 1
ATOM 5247 N N . GLU B 1 290 ? 16.766 -1.742 -16.094 1 87.75 290 GLU B N 1
ATOM 5248 C CA . GLU B 1 290 ? 17.281 -1.17 -14.852 1 87.75 290 GLU B CA 1
ATOM 5249 C C . GLU B 1 290 ? 16.234 -0.31 -14.156 1 87.75 290 GLU B C 1
ATOM 5251 O O . GLU B 1 290 ? 15.875 0.759 -14.656 1 87.75 290 GLU B O 1
ATOM 5256 N N . VAL B 1 291 ? 15.602 -0.904 -13.086 1 94.88 291 VAL B N 1
ATOM 5257 C CA . VAL B 1 291 ? 14.656 -0.13 -12.281 1 94.88 291 VAL B CA 1
ATOM 5258 C C . VAL B 1 291 ? 15.328 0.307 -10.984 1 94.88 291 VAL B C 1
ATOM 5260 O O . VAL B 1 291 ? 15.797 -0.53 -10.203 1 94.88 291 VAL B O 1
ATOM 5263 N N . LYS B 1 292 ? 15.453 1.572 -10.797 1 95.31 292 LYS B N 1
ATOM 5264 C CA . LYS B 1 292 ? 16.078 2.131 -9.602 1 95.31 292 LYS B CA 1
ATOM 5265 C C . LYS B 1 292 ? 15.086 2.963 -8.797 1 95.31 292 LYS B C 1
ATOM 5267 O O . LYS B 1 292 ? 14.492 3.91 -9.32 1 95.31 292 LYS B O 1
ATOM 5272 N N . PHE B 1 293 ? 14.992 2.555 -7.531 1 95.69 293 PHE B N 1
ATOM 5273 C CA . PHE B 1 293 ? 14.141 3.33 -6.637 1 95.69 293 PHE B CA 1
ATOM 5274 C C . PHE B 1 293 ? 14.742 4.703 -6.371 1 95.69 293 PHE B C 1
ATOM 5276 O O . PHE B 1 293 ? 15.953 4.828 -6.176 1 95.69 293 PHE B O 1
ATOM 5283 N N . PHE B 1 294 ? 13.898 5.762 -6.379 1 95.06 294 PHE B N 1
ATOM 5284 C CA . PHE B 1 294 ? 14.336 7.137 -6.16 1 95.06 294 PHE B CA 1
ATOM 5285 C C . PHE B 1 294 ? 13.852 7.652 -4.812 1 95.06 294 PHE B C 1
ATOM 5287 O O . PHE B 1 294 ? 14.656 7.91 -3.914 1 95.06 294 PHE B O 1
ATOM 5294 N N . SER B 1 295 ? 12.516 7.684 -4.676 1 93.94 295 SER B N 1
ATOM 5295 C CA . SER B 1 295 ? 11.883 8.18 -3.457 1 93.94 295 SER B CA 1
ATOM 5296 C C . SER B 1 295 ? 10.406 7.809 -3.406 1 93.94 295 SER B C 1
ATOM 5298 O O . SER B 1 295 ? 9.867 7.242 -4.359 1 93.94 295 SER B O 1
ATOM 5300 N N . SER B 1 296 ? 9.836 8.07 -2.246 1 94.81 296 SER B N 1
ATOM 5301 C CA . SER B 1 296 ? 8.406 7.828 -2.098 1 94.81 296 SER B CA 1
ATOM 5302 C C . SER B 1 296 ? 7.672 9.086 -1.652 1 94.81 296 SER B C 1
ATOM 5304 O O . SER B 1 296 ? 8.289 10.023 -1.139 1 94.81 296 SER B O 1
ATOM 5306 N N . GLN B 1 297 ? 6.379 9.078 -1.938 1 90.62 297 GLN B N 1
ATOM 5307 C CA . GLN B 1 297 ? 5.523 10.195 -1.554 1 90.62 297 GLN B CA 1
ATOM 5308 C C . GLN B 1 297 ? 4.09 9.734 -1.31 1 90.62 297 GLN B C 1
ATOM 5310 O O . GLN B 1 297 ? 3.529 8.992 -2.111 1 90.62 297 GLN B O 1
ATOM 5315 N N . SER B 1 298 ? 3.621 10.164 -0.226 1 87.94 298 SER B N 1
ATOM 5316 C CA . SER B 1 298 ? 2.193 9.938 -0.022 1 87.94 298 SER B CA 1
ATOM 5317 C C . SER B 1 298 ? 1.354 10.883 -0.875 1 87.94 298 SER B C 1
ATOM 5319 O O . SER B 1 298 ? 1.699 12.055 -1.032 1 87.94 298 SER B O 1
ATOM 5321 N N . TRP B 1 299 ? 0.283 10.336 -1.429 1 82.19 299 TRP B N 1
ATOM 5322 C CA . TRP B 1 299 ? -0.623 11.141 -2.244 1 82.19 299 TRP B CA 1
ATOM 5323 C C . TRP B 1 299 ? -2.076 10.875 -1.863 1 82.19 299 TRP B C 1
ATOM 5325 O O . TRP B 1 299 ? -2.525 9.727 -1.856 1 82.19 299 TRP B O 1
ATOM 5335 N N . ALA B 1 300 ? -2.795 11.969 -1.633 1 75.19 300 ALA B N 1
ATOM 5336 C CA . ALA B 1 300 ? -4.094 11.836 -0.975 1 75.19 300 ALA B CA 1
ATOM 5337 C C . ALA B 1 300 ? -5.223 11.789 -1.998 1 75.19 300 ALA B C 1
ATOM 5339 O O . ALA B 1 300 ? -6.348 11.398 -1.672 1 75.19 300 ALA B O 1
ATOM 5340 N N . PHE B 1 301 ? -5.094 12.211 -3.232 1 73.5 301 PHE B N 1
ATOM 5341 C CA . PHE B 1 301 ? -6.195 12.344 -4.176 1 73.5 301 PHE B CA 1
ATOM 5342 C C . PHE B 1 301 ? -5.949 11.508 -5.422 1 73.5 301 PHE B C 1
ATOM 5344 O O . PHE B 1 301 ? -4.82 11.422 -5.91 1 73.5 301 PHE B O 1
ATOM 5351 N N . PRO B 1 302 ? -7.039 10.938 -5.789 1 67.38 302 PRO B N 1
ATOM 5352 C CA . PRO B 1 302 ? -8.383 10.82 -5.223 1 67.38 302 PRO B CA 1
ATOM 5353 C C . PRO B 1 302 ? -8.461 9.789 -4.098 1 67.38 302 PRO B C 1
ATOM 5355 O O . PRO B 1 302 ? -9.383 9.836 -3.275 1 67.38 302 PRO B O 1
ATOM 5358 N N . LEU B 1 303 ? -7.477 8.914 -4.188 1 76.06 303 LEU B N 1
ATOM 5359 C CA . LEU B 1 303 ? -7.395 7.875 -3.17 1 76.06 303 LEU B CA 1
ATOM 5360 C C . LEU B 1 303 ? -6.039 7.906 -2.467 1 76.06 303 LEU B C 1
ATOM 5362 O O . LEU B 1 303 ? -5.055 8.398 -3.029 1 76.06 303 LEU B O 1
ATOM 5366 N N . SER B 1 304 ? -6.137 7.477 -1.29 1 87.25 304 SER B N 1
ATOM 5367 C CA . SER B 1 304 ? -4.891 7.402 -0.537 1 87.25 304 SER B CA 1
ATOM 5368 C C . SER B 1 304 ? -3.914 6.422 -1.178 1 87.25 304 SER B C 1
ATOM 5370 O O . SER B 1 304 ? -4.207 5.23 -1.294 1 87.25 304 SER B O 1
ATOM 5372 N N . SER B 1 305 ? -2.777 6.992 -1.632 1 92.81 305 SER B N 1
ATOM 5373 C CA . SER B 1 305 ? -1.783 6.156 -2.297 1 92.81 305 SER B CA 1
ATOM 5374 C C . SER B 1 305 ? -0.373 6.488 -1.824 1 92.81 305 SER B C 1
ATOM 5376 O O . SER B 1 305 ? -0.136 7.566 -1.273 1 92.81 305 SER B O 1
ATOM 5378 N N . LEU B 1 306 ? 0.401 5.508 -1.912 1 95.06 306 LEU B N 1
ATOM 5379 C CA . LEU B 1 306 ? 1.842 5.676 -1.758 1 95.06 306 LEU B CA 1
ATOM 5380 C C . LEU B 1 306 ? 2.545 5.617 -3.109 1 95.06 306 LEU B C 1
ATOM 5382 O O . LEU B 1 306 ? 2.645 4.547 -3.717 1 95.06 306 LEU B O 1
ATOM 5386 N N . MET B 1 307 ? 3.014 6.777 -3.52 1 95.5 307 MET B N 1
ATOM 5387 C CA . MET B 1 307 ? 3.75 6.844 -4.781 1 95.5 307 MET B CA 1
ATOM 5388 C C . MET B 1 307 ? 5.191 6.383 -4.59 1 95.5 307 MET B C 1
ATOM 5390 O O . MET B 1 307 ? 5.918 6.934 -3.762 1 95.5 307 MET B O 1
ATOM 5394 N N . LEU B 1 308 ? 5.52 5.359 -5.301 1 97.31 308 LEU B N 1
ATOM 5395 C CA . LEU B 1 308 ? 6.891 4.863 -5.301 1 97.31 308 LEU B CA 1
ATOM 5396 C C . LEU B 1 308 ? 7.613 5.254 -6.586 1 97.31 308 LEU B C 1
ATOM 5398 O O . LEU B 1 308 ? 7.391 4.648 -7.637 1 97.31 308 LEU B O 1
ATOM 5402 N N . GLY B 1 309 ? 8.484 6.258 -6.449 1 97.62 309 GLY B N 1
ATOM 5403 C CA . GLY B 1 309 ? 9.164 6.832 -7.602 1 97.62 309 GLY B CA 1
ATOM 5404 C C . GLY B 1 309 ? 10.398 6.059 -8.016 1 97.62 309 GLY B C 1
ATOM 5405 O O . GLY B 1 309 ? 11.258 5.762 -7.188 1 97.62 309 GLY B O 1
ATOM 5406 N N . CYS B 1 310 ? 10.484 5.785 -9.344 1 98 310 CYS B N 1
ATOM 5407 C CA . CYS B 1 310 ? 11.594 5.012 -9.883 1 98 310 CYS B CA 1
ATOM 5408 C C . CYS B 1 310 ? 12.117 5.633 -11.172 1 98 310 CYS B C 1
ATOM 5410 O O . CYS B 1 310 ? 11.391 6.355 -11.852 1 98 310 CYS B O 1
ATOM 5412 N N . HIS B 1 311 ? 13.367 5.391 -11.422 1 97.81 311 HIS B N 1
ATOM 5413 C CA . HIS B 1 311 ? 13.961 5.562 -12.75 1 97.81 311 HIS B CA 1
ATOM 5414 C C . HIS B 1 311 ? 14.172 4.215 -13.438 1 97.81 311 HIS B C 1
ATOM 5416 O O . HIS B 1 311 ? 14.555 3.238 -12.797 1 97.81 311 HIS B O 1
ATOM 5422 N N . ALA B 1 312 ? 13.891 4.168 -14.672 1 97.88 312 ALA B N 1
ATOM 5423 C CA . ALA B 1 312 ? 14.148 2.955 -15.445 1 97.88 312 ALA B CA 1
ATOM 5424 C C . ALA B 1 312 ? 14.656 3.291 -16.844 1 97.88 312 ALA B C 1
ATOM 5426 O O . ALA B 1 312 ? 14.242 4.293 -17.438 1 97.88 312 ALA B O 1
ATOM 5427 N N . SER B 1 313 ? 15.516 2.434 -17.375 1 97.31 313 SER B N 1
ATOM 5428 C CA . SER B 1 313 ? 16.031 2.625 -18.719 1 97.31 313 SER B CA 1
ATOM 5429 C C . SER B 1 313 ? 15.484 1.563 -19.672 1 97.31 313 SER B C 1
ATOM 5431 O O . SER B 1 313 ? 15.234 0.428 -19.266 1 97.31 313 SER B O 1
ATOM 5433 N N . ILE B 1 314 ? 15.344 2 -20.891 1 96.81 314 ILE B N 1
ATOM 5434 C CA . ILE B 1 314 ? 14.906 1.054 -21.922 1 96.81 314 ILE B CA 1
ATOM 5435 C C . ILE B 1 314 ? 15.867 -0.134 -21.969 1 96.81 314 ILE B C 1
ATOM 5437 O O . ILE B 1 314 ? 17.094 0.041 -21.891 1 96.81 314 ILE B O 1
ATOM 5441 N N . LYS B 1 315 ? 15.258 -1.273 -22.094 1 96.06 315 LYS B N 1
ATOM 5442 C CA . LYS B 1 315 ? 16.062 -2.482 -22.188 1 96.06 315 LYS B CA 1
ATOM 5443 C C . LYS B 1 315 ? 16.906 -2.486 -23.469 1 96.06 315 LYS B C 1
ATOM 5445 O O . LYS B 1 315 ? 16.375 -2.26 -24.562 1 96.06 315 LYS B O 1
ATOM 5450 N N . HIS B 1 316 ? 18.156 -2.826 -23.312 1 93.12 316 HIS B N 1
ATOM 5451 C CA . HIS B 1 316 ? 19.031 -2.869 -24.469 1 93.12 316 HIS B CA 1
ATOM 5452 C C . HIS B 1 316 ? 18.547 -3.873 -25.516 1 93.12 316 HIS B C 1
ATOM 5454 O O . HIS B 1 316 ? 18.125 -4.98 -25.156 1 93.12 316 HIS B O 1
ATOM 5460 N N . GLY B 1 317 ? 18.547 -3.48 -26.719 1 91.5 317 GLY B N 1
ATOM 5461 C CA . GLY B 1 317 ? 18.172 -4.379 -27.797 1 91.5 317 GLY B CA 1
ATOM 5462 C C . GLY B 1 317 ? 16.688 -4.363 -28.109 1 91.5 317 GLY B C 1
ATOM 5463 O O . GLY B 1 317 ? 16.219 -5.086 -28.984 1 91.5 317 GLY B O 1
ATOM 5464 N N . THR B 1 318 ? 15.969 -3.566 -27.391 1 92.25 318 THR B N 1
ATOM 5465 C CA . THR B 1 318 ? 14.531 -3.469 -27.656 1 92.25 318 THR B CA 1
ATOM 5466 C C . THR B 1 318 ? 14.188 -2.115 -28.266 1 92.25 318 THR B C 1
ATOM 5468 O O . THR B 1 318 ? 15.023 -1.206 -28.281 1 92.25 318 THR B O 1
ATOM 5471 N N . THR B 1 319 ? 12.984 -2.018 -28.75 1 91.69 319 THR B N 1
ATOM 5472 C CA . THR B 1 319 ? 12.531 -0.817 -29.438 1 91.69 319 THR B CA 1
ATOM 5473 C C . THR B 1 319 ? 12.281 0.318 -28.453 1 91.69 319 THR B C 1
ATOM 5475 O O . THR B 1 319 ? 11.953 0.074 -27.297 1 91.69 319 THR B O 1
ATOM 5478 N N . ASP B 1 320 ? 12.438 1.556 -28.953 1 93.44 320 ASP B N 1
ATOM 5479 C CA . ASP B 1 320 ? 12.016 2.721 -28.188 1 93.44 320 ASP B CA 1
ATOM 5480 C C . ASP B 1 320 ? 10.781 3.375 -28.797 1 93.44 320 ASP B C 1
ATOM 5482 O O . ASP B 1 320 ? 10.406 4.488 -28.422 1 93.44 320 ASP B O 1
ATOM 5486 N N . HIS B 1 321 ? 10.234 2.693 -29.781 1 95.19 321 HIS B N 1
ATOM 5487 C CA . HIS B 1 321 ? 8.984 3.172 -30.344 1 95.19 321 HIS B CA 1
ATOM 5488 C C . HIS B 1 321 ? 7.82 2.953 -29.391 1 95.19 321 HIS B C 1
ATOM 5490 O O . HIS B 1 321 ? 7.559 1.823 -28.969 1 95.19 321 HIS B O 1
ATOM 5496 N N . VAL B 1 322 ? 7.109 4.016 -29.141 1 96.94 322 VAL B N 1
ATOM 5497 C CA . VAL B 1 322 ? 6.039 3.969 -28.156 1 96.94 322 VAL B CA 1
ATOM 5498 C C . VAL B 1 322 ? 4.762 3.439 -28.797 1 96.94 322 VAL B C 1
ATOM 5500 O O . VAL B 1 322 ? 4.375 3.885 -29.891 1 96.94 322 VAL B O 1
ATOM 5503 N N . SER B 1 323 ? 4.199 2.465 -28.281 1 96.56 323 SER B N 1
ATOM 5504 C CA . SER B 1 323 ? 2.846 2.01 -28.578 1 96.56 323 SER B CA 1
ATOM 5505 C C . SER B 1 323 ? 1.896 2.334 -27.422 1 96.56 323 SER B C 1
ATOM 5507 O O . SER B 1 323 ? 1.856 1.616 -26.422 1 96.56 323 SER B O 1
ATOM 5509 N N . LEU B 1 324 ? 1.106 3.34 -27.578 1 96.25 324 LEU B N 1
ATOM 5510 C CA . LEU B 1 324 ? 0.306 3.906 -26.5 1 96.25 324 LEU B CA 1
ATOM 5511 C C . LEU B 1 324 ? -0.959 3.084 -26.266 1 96.25 324 LEU B C 1
ATOM 5513 O O . LEU B 1 324 ? -1.61 2.664 -27.234 1 96.25 324 LEU B O 1
ATOM 5517 N N . ASP B 1 325 ? -1.174 2.809 -25.078 1 95.19 325 ASP B N 1
ATOM 5518 C CA . ASP B 1 325 ? -2.525 2.379 -24.734 1 95.19 325 ASP B CA 1
ATOM 5519 C C . ASP B 1 325 ? -3.496 3.559 -24.75 1 95.19 325 ASP B C 1
ATOM 5521 O O . ASP B 1 325 ? -3.607 4.289 -23.75 1 95.19 325 ASP B O 1
ATOM 5525 N N . GLU B 1 326 ? -4.266 3.666 -25.672 1 92.88 326 GLU B N 1
ATOM 5526 C CA . GLU B 1 326 ? -5.082 4.852 -25.906 1 92.88 326 GLU B CA 1
ATOM 5527 C C . GLU B 1 326 ? -6.285 4.898 -24.969 1 92.88 326 GLU B C 1
ATOM 5529 O O . GLU B 1 326 ? -6.938 5.934 -24.844 1 92.88 326 GLU B O 1
ATOM 5534 N N . ALA B 1 327 ? -6.555 3.789 -24.422 1 90.12 327 ALA B N 1
ATOM 5535 C CA . ALA B 1 327 ? -7.637 3.789 -23.438 1 90.12 327 ALA B CA 1
ATOM 5536 C C . ALA B 1 327 ? -7.238 4.547 -22.172 1 90.12 327 ALA B C 1
ATOM 5538 O O . ALA B 1 327 ? -8.094 5.082 -21.469 1 90.12 327 ALA B O 1
ATOM 5539 N N . GLU B 1 328 ? -5.949 4.668 -21.938 1 90.62 328 GLU B N 1
ATOM 5540 C CA . GLU B 1 328 ? -5.457 5.25 -20.703 1 90.62 328 GLU B CA 1
ATOM 5541 C C . GLU B 1 328 ? -4.746 6.574 -20.953 1 90.62 328 GLU B C 1
ATOM 5543 O O . GLU B 1 328 ? -4.859 7.508 -20.156 1 90.62 328 GLU B O 1
ATOM 5548 N N . LEU B 1 329 ? -4.023 6.547 -22.031 1 95.12 329 LEU B N 1
ATOM 5549 C CA . LEU B 1 329 ? -3.168 7.703 -22.281 1 95.12 329 LEU B CA 1
ATOM 5550 C C . LEU B 1 329 ? -3.605 8.445 -23.531 1 95.12 329 LEU B C 1
ATOM 5552 O O . LEU B 1 329 ? -4.004 7.816 -24.516 1 95.12 329 LEU B O 1
ATOM 5556 N N . GLU B 1 330 ? -3.414 9.797 -23.438 1 95.81 330 GLU B N 1
ATOM 5557 C CA . GLU B 1 330 ? -3.752 10.664 -24.562 1 95.81 330 GLU B CA 1
ATOM 5558 C C . GLU B 1 330 ? -2.543 10.891 -25.453 1 95.81 330 GLU B C 1
ATOM 5560 O O . GLU B 1 330 ? -2.686 11.047 -26.672 1 95.81 330 GLU B O 1
ATOM 5565 N N . ASP B 1 331 ? -1.406 10.969 -24.812 1 96.38 331 ASP B N 1
ATOM 5566 C CA . ASP B 1 331 ? -0.213 11.305 -25.578 1 96.38 331 ASP B CA 1
ATOM 5567 C C . ASP B 1 331 ? 1.057 10.953 -24.797 1 96.38 331 ASP B C 1
ATOM 5569 O O . ASP B 1 331 ? 1.006 10.695 -23.594 1 96.38 331 ASP B O 1
ATOM 5573 N N . SER B 1 332 ? 2.131 10.797 -25.594 1 97.38 332 SER B N 1
ATOM 5574 C CA . SER B 1 332 ? 3.467 10.625 -25.031 1 97.38 332 SER B CA 1
ATOM 5575 C C . SER B 1 332 ? 4.508 11.398 -25.844 1 97.38 332 SER B C 1
ATOM 5577 O O . SER B 1 332 ? 4.293 11.695 -27.016 1 97.38 332 SER B O 1
ATOM 5579 N N . ARG B 1 333 ? 5.637 11.789 -25.125 1 96.88 333 ARG B N 1
ATOM 5580 C CA . ARG B 1 333 ? 6.711 12.523 -25.797 1 96.88 333 ARG B CA 1
ATOM 5581 C C . ARG B 1 333 ? 8.07 12.148 -25.219 1 96.88 333 ARG B C 1
ATOM 5583 O O . ARG B 1 333 ? 8.227 12.039 -24 1 96.88 333 ARG B O 1
ATOM 5590 N N . TRP B 1 334 ? 8.906 11.875 -26.156 1 97.88 334 TRP B N 1
ATOM 5591 C CA . TRP B 1 334 ? 10.305 11.836 -25.75 1 97.88 334 TRP B CA 1
ATOM 5592 C C . TRP B 1 334 ? 10.875 13.242 -25.641 1 97.88 334 TRP B C 1
ATOM 5594 O O . TRP B 1 334 ? 10.781 14.031 -26.594 1 97.88 334 TRP B O 1
ATOM 5604 N N . LEU B 1 335 ? 11.453 13.609 -24.531 1 97.38 335 LEU B N 1
ATOM 5605 C CA . LEU B 1 335 ? 12.078 14.914 -24.312 1 97.38 335 LEU B CA 1
ATOM 5606 C C . LEU B 1 335 ? 13.578 14.766 -24.094 1 97.38 335 LEU B C 1
ATOM 5608 O O . LEU B 1 335 ? 14.016 13.883 -23.344 1 97.38 335 LEU B O 1
ATOM 5612 N N . HIS B 1 336 ? 14.289 15.633 -24.703 1 97.38 336 HIS B N 1
ATOM 5613 C CA . HIS B 1 336 ? 15.719 15.695 -24.422 1 97.38 336 HIS B CA 1
ATOM 5614 C C . HIS B 1 336 ? 15.984 16.344 -23.062 1 97.38 336 HIS B C 1
ATOM 5616 O O . HIS B 1 336 ? 15.188 17.172 -22.609 1 97.38 336 HIS B O 1
ATOM 5622 N N . ARG B 1 337 ? 17.078 15.977 -22.531 1 96.88 337 ARG B N 1
ATOM 5623 C CA . ARG B 1 337 ? 17.453 16.484 -21.219 1 96.88 337 ARG B CA 1
ATOM 5624 C C . ARG B 1 337 ? 17.406 18 -21.188 1 96.88 337 ARG B C 1
ATOM 5626 O O . ARG B 1 337 ? 16.891 18.594 -20.219 1 96.88 337 ARG B O 1
ATOM 5633 N N . GLU B 1 338 ? 17.891 18.641 -22.203 1 95.12 338 GLU B N 1
ATOM 5634 C CA . GLU B 1 338 ? 17.922 20.094 -22.281 1 95.12 338 GLU B CA 1
ATOM 5635 C C . GLU B 1 338 ? 16.516 20.672 -22.328 1 95.12 338 GLU B C 1
ATOM 5637 O O . GLU B 1 338 ? 16.266 21.75 -21.766 1 95.12 338 GLU B O 1
ATOM 5642 N N . GLU B 1 339 ? 15.625 20.016 -22.984 1 94.5 339 GLU B N 1
ATOM 5643 C CA . GLU B 1 339 ? 14.234 20.438 -23.031 1 94.5 339 GLU B CA 1
ATOM 5644 C C . GLU B 1 339 ? 13.586 20.406 -21.656 1 94.5 339 GLU B C 1
ATOM 5646 O O . GLU B 1 339 ? 12.852 21.312 -21.281 1 94.5 339 GLU B O 1
ATOM 5651 N N . VAL B 1 340 ? 13.875 19.344 -20.938 1 95.44 340 VAL B N 1
ATOM 5652 C CA . VAL B 1 340 ? 13.328 19.188 -19.594 1 95.44 340 VAL B CA 1
ATOM 5653 C C . VAL B 1 340 ? 13.82 20.328 -18.703 1 95.44 340 VAL B C 1
ATOM 5655 O O . VAL B 1 340 ? 13.031 20.938 -17.984 1 95.44 340 VAL B O 1
ATOM 5658 N N . LEU B 1 341 ? 15.125 20.641 -18.797 1 94.38 341 LEU B N 1
ATOM 5659 C CA . LEU B 1 341 ? 15.711 21.703 -17.984 1 94.38 341 LEU B CA 1
ATOM 5660 C C . LEU B 1 341 ? 15.07 23.047 -18.312 1 94.38 341 LEU B C 1
ATOM 5662 O O . LEU B 1 341 ? 14.781 23.844 -17.422 1 94.38 341 LEU B O 1
ATOM 5666 N N . THR B 1 342 ? 14.805 23.266 -19.547 1 92.81 342 THR B N 1
ATOM 5667 C CA . THR B 1 342 ? 14.188 24.516 -19.984 1 92.81 342 THR B CA 1
ATOM 5668 C C . THR B 1 342 ? 12.758 24.625 -19.453 1 92.81 342 THR B C 1
ATOM 5670 O O . THR B 1 342 ? 12.352 25.688 -18.969 1 92.81 342 THR B O 1
ATOM 5673 N N . ILE B 1 343 ? 12.016 23.578 -19.547 1 92.56 343 ILE B N 1
ATOM 5674 C CA . ILE B 1 343 ? 10.633 23.562 -19.094 1 92.56 343 ILE B CA 1
ATOM 5675 C C . ILE B 1 343 ? 10.578 23.781 -17.578 1 92.56 343 ILE B C 1
ATOM 5677 O O . ILE B 1 343 ? 9.742 24.531 -17.078 1 92.56 343 ILE B O 1
ATOM 5681 N N . LEU B 1 344 ? 11.453 23.094 -16.859 1 90.06 344 LEU B N 1
ATOM 5682 C CA . LEU B 1 344 ? 11.477 23.188 -15.398 1 90.06 344 LEU B CA 1
ATOM 5683 C C . LEU B 1 344 ? 11.82 24.609 -14.953 1 90.06 344 LEU B C 1
ATOM 5685 O O . LEU B 1 344 ? 11.398 25.031 -13.875 1 90.06 344 LEU B O 1
ATOM 5689 N N . ASP B 1 345 ? 12.562 25.312 -15.688 1 86.44 345 ASP B N 1
ATOM 5690 C CA . ASP B 1 345 ? 13 26.656 -15.352 1 86.44 345 ASP B CA 1
ATOM 5691 C C . ASP B 1 345 ? 11.898 27.672 -15.625 1 86.44 345 ASP B C 1
ATOM 5693 O O . ASP B 1 345 ? 11.914 28.781 -15.078 1 86.44 345 ASP B O 1
ATOM 5697 N N . LYS B 1 346 ? 11.016 27.219 -16.469 1 77.88 346 LYS B N 1
ATOM 5698 C CA . LYS B 1 346 ? 9.938 28.156 -16.797 1 77.88 346 LYS B CA 1
ATOM 5699 C C . LYS B 1 346 ? 8.938 28.266 -15.648 1 77.88 346 LYS B C 1
ATOM 5701 O O . LYS B 1 346 ? 8.609 27.266 -15.008 1 77.88 346 LYS B O 1
ATOM 5706 N N . SER B 1 347 ? 8.688 29.422 -15.039 1 62.34 347 SER B N 1
ATOM 5707 C CA . SER B 1 347 ? 7.797 29.672 -13.914 1 62.34 347 SER B CA 1
ATOM 5708 C C . SER B 1 347 ? 6.344 29.406 -14.281 1 62.34 347 SER B C 1
ATOM 5710 O O . SER B 1 347 ? 5.562 28.938 -13.453 1 62.34 347 SER B O 1
ATOM 5712 N N . SER B 1 348 ? 5.918 29.938 -15.445 1 61.19 348 SER B N 1
ATOM 5713 C CA . SER B 1 348 ? 4.508 29.797 -15.789 1 61.19 348 SER B CA 1
ATOM 5714 C C . SER B 1 348 ? 4.34 29.266 -17.219 1 61.19 348 SER B C 1
ATOM 5716 O O . SER B 1 348 ? 4.973 29.766 -18.141 1 61.19 348 SER B O 1
ATOM 5718 N N . PRO B 1 349 ? 3.594 28.016 -17.266 1 59.81 349 PRO B N 1
ATOM 5719 C CA . PRO B 1 349 ? 3.377 27.531 -18.625 1 59.81 349 PRO B CA 1
ATOM 5720 C C . PRO B 1 349 ? 2.523 28.469 -19.469 1 59.81 349 PRO B C 1
ATOM 5722 O O . PRO B 1 349 ? 1.601 29.109 -18.953 1 59.81 349 PRO B O 1
ATOM 5725 N N . LYS B 1 350 ? 3.047 28.984 -20.594 1 58.94 350 LYS B N 1
ATOM 5726 C CA . LYS B 1 350 ? 2.162 29.609 -21.562 1 58.94 350 LYS B CA 1
ATOM 5727 C C . LYS B 1 350 ? 1.183 28.609 -22.156 1 58.94 350 LYS B C 1
ATOM 5729 O O . LYS B 1 350 ? 1.433 27.406 -22.125 1 58.94 350 LYS B O 1
ATOM 5734 N N . ASP B 1 351 ? -0.16 28.906 -22.5 1 58.59 351 ASP B N 1
ATOM 5735 C CA . ASP B 1 351 ? -1.351 28.141 -22.859 1 58.59 351 ASP B CA 1
ATOM 5736 C C . ASP B 1 351 ? -0.986 26.922 -23.703 1 58.59 351 ASP B C 1
ATOM 5738 O O . ASP B 1 351 ? -1.542 25.828 -23.516 1 58.59 351 ASP B O 1
ATOM 5742 N N . ASP B 1 352 ? -0.034 26.984 -24.688 1 61.5 352 ASP B N 1
ATOM 5743 C CA . ASP B 1 352 ? 0.132 25.891 -25.625 1 61.5 352 ASP B CA 1
ATOM 5744 C C . ASP B 1 352 ? 1.432 25.125 -25.375 1 61.5 352 ASP B C 1
ATOM 5746 O O . ASP B 1 352 ? 1.771 24.203 -26.109 1 61.5 352 ASP B O 1
ATOM 5750 N N . ASP B 1 353 ? 1.923 25.328 -24.172 1 80.81 353 ASP B N 1
ATOM 5751 C CA . ASP B 1 353 ? 3.252 24.75 -23.984 1 80.81 353 ASP B CA 1
ATOM 5752 C C . ASP B 1 353 ? 3.197 23.531 -23.062 1 80.81 353 ASP B C 1
ATOM 5754 O O . ASP B 1 353 ? 2.318 23.438 -22.203 1 80.81 353 ASP B O 1
ATOM 5758 N N . ILE B 1 354 ? 4.004 22.641 -23.453 1 88.62 354 ILE B N 1
ATOM 5759 C CA . ILE B 1 354 ? 4.234 21.5 -22.578 1 88.62 354 ILE B CA 1
ATOM 5760 C C . ILE B 1 354 ? 4.75 21.984 -21.219 1 88.62 354 ILE B C 1
ATOM 5762 O O . ILE B 1 354 ? 5.598 22.875 -21.156 1 88.62 354 ILE B O 1
ATOM 5766 N N . TRP B 1 355 ? 4.074 21.5 -20.203 1 90.38 355 TRP B N 1
ATOM 5767 C CA . TRP B 1 355 ? 4.637 21.781 -18.891 1 90.38 355 TRP B CA 1
ATOM 5768 C C . TRP B 1 355 ? 4.594 20.531 -18 1 90.38 355 TRP B C 1
ATOM 5770 O O . TRP B 1 355 ? 4.004 19.516 -18.375 1 90.38 355 TRP B O 1
ATOM 5780 N N . LEU B 1 356 ? 5.355 20.641 -16.953 1 92.5 356 LEU B N 1
ATOM 5781 C CA . LEU B 1 356 ? 5.543 19.516 -16.062 1 92.5 356 LEU B CA 1
ATOM 5782 C C . LEU B 1 356 ? 4.902 19.766 -14.703 1 92.5 356 LEU B C 1
ATOM 5784 O O . LEU B 1 356 ? 4.59 20.922 -14.367 1 92.5 356 LEU B O 1
ATOM 5788 N N . PRO B 1 357 ? 4.668 18.703 -13.93 1 89.06 357 PRO B N 1
ATOM 5789 C CA . PRO B 1 357 ? 4.023 18.891 -12.625 1 89.06 357 PRO B CA 1
ATOM 5790 C C . PRO B 1 357 ? 4.816 19.797 -11.695 1 89.06 357 PRO B C 1
ATOM 5792 O O . PRO B 1 357 ? 6.043 19.891 -11.805 1 89.06 357 PRO B O 1
ATOM 5795 N N . PRO B 1 358 ? 4.082 20.406 -10.773 1 84.44 358 PRO B N 1
ATOM 5796 C CA . PRO B 1 358 ? 4.754 21.312 -9.836 1 84.44 358 PRO B CA 1
ATOM 5797 C C . PRO B 1 358 ? 5.719 20.578 -8.906 1 84.44 358 PRO B C 1
ATOM 5799 O O . PRO B 1 358 ? 5.742 19.344 -8.867 1 84.44 358 PRO B O 1
ATOM 5802 N N . GLU B 1 359 ? 6.441 21.297 -8.133 1 84.12 359 GLU B N 1
ATOM 5803 C CA . GLU B 1 359 ? 7.559 20.812 -7.328 1 84.12 359 GLU B CA 1
ATOM 5804 C C . GLU B 1 359 ? 7.078 19.828 -6.258 1 84.12 359 GLU B C 1
ATOM 5806 O O . GLU B 1 359 ? 7.812 18.938 -5.855 1 84.12 359 GLU B O 1
ATOM 5811 N N . VAL B 1 360 ? 5.922 20.016 -5.805 1 80.56 360 VAL B N 1
ATOM 5812 C CA . VAL B 1 360 ? 5.398 19.188 -4.715 1 80.56 360 VAL B CA 1
ATOM 5813 C C . VAL B 1 360 ? 5.152 17.766 -5.211 1 80.56 360 VAL B C 1
ATOM 5815 O O . VAL B 1 360 ? 5.125 16.828 -4.414 1 80.56 360 VAL B O 1
ATOM 5818 N N . ALA B 1 361 ? 5.016 17.594 -6.48 1 86.12 361 ALA B N 1
ATOM 5819 C CA . ALA B 1 361 ? 4.715 16.297 -7.055 1 86.12 361 ALA B CA 1
ATOM 5820 C C . ALA B 1 361 ? 5.988 15.469 -7.238 1 86.12 361 ALA B C 1
ATOM 5822 O O . ALA B 1 361 ? 7.008 15.984 -7.703 1 86.12 361 ALA B O 1
ATOM 5823 N N . ILE B 1 362 ? 5.961 14.188 -6.969 1 92.12 362 ILE B N 1
ATOM 5824 C CA . ILE B 1 362 ? 7.117 13.305 -7.082 1 92.12 362 ILE B CA 1
ATOM 5825 C C . ILE B 1 362 ? 7.566 13.219 -8.539 1 92.12 362 ILE B C 1
ATOM 5827 O O . ILE B 1 362 ? 8.758 13.055 -8.82 1 92.12 362 ILE B O 1
ATOM 5831 N N . ALA B 1 363 ? 6.648 13.359 -9.469 1 94.69 363 ALA B N 1
ATOM 5832 C CA . ALA B 1 363 ? 7.012 13.336 -10.883 1 94.69 363 ALA B CA 1
ATOM 5833 C C . ALA B 1 363 ? 7.992 14.461 -11.211 1 94.69 363 ALA B C 1
ATOM 5835 O O . ALA B 1 363 ? 8.938 14.258 -11.984 1 94.69 363 ALA B O 1
ATOM 5836 N N . HIS B 1 364 ? 7.699 15.609 -10.664 1 93.06 364 HIS B N 1
ATOM 5837 C CA . HIS B 1 364 ? 8.617 16.734 -10.852 1 93.06 364 HIS B CA 1
ATOM 5838 C C . HIS B 1 364 ? 10.023 16.375 -10.367 1 93.06 364 HIS B C 1
ATOM 5840 O O . HIS B 1 364 ? 11 16.625 -11.062 1 93.06 364 HIS B O 1
ATOM 5846 N N . ARG B 1 365 ? 10.102 15.812 -9.289 1 94 365 ARG B N 1
ATOM 5847 C CA . ARG B 1 365 ? 11.391 15.492 -8.688 1 94 365 ARG B CA 1
ATOM 5848 C C . ARG B 1 365 ? 12.109 14.406 -9.484 1 94 365 ARG B C 1
ATOM 5850 O O . ARG B 1 365 ? 13.336 14.43 -9.602 1 94 365 ARG B O 1
ATOM 5857 N N . LEU B 1 366 ? 11.383 13.445 -9.938 1 96.5 366 LEU B N 1
ATOM 5858 C CA . LEU B 1 366 ? 11.961 12.422 -10.805 1 96.5 366 LEU B CA 1
ATOM 5859 C C . LEU B 1 366 ? 12.609 13.055 -12.031 1 96.5 366 LEU B C 1
ATOM 5861 O O . LEU B 1 366 ? 13.75 12.727 -12.367 1 96.5 366 LEU B O 1
ATOM 5865 N N . LEU B 1 367 ? 11.891 13.945 -12.648 1 96.69 367 LEU B N 1
ATOM 5866 C CA . LEU B 1 367 ? 12.367 14.602 -13.859 1 96.69 367 LEU B CA 1
ATOM 5867 C C . LEU B 1 367 ? 13.57 15.484 -13.555 1 96.69 367 LEU B C 1
ATOM 5869 O O . LEU B 1 367 ? 14.57 15.445 -14.281 1 96.69 367 LEU B O 1
ATOM 5873 N N . LYS B 1 368 ? 13.461 16.188 -12.516 1 96 368 LYS B N 1
ATOM 5874 C CA . LYS B 1 368 ? 14.523 17.109 -12.133 1 96 368 LYS B CA 1
ATOM 5875 C C . LYS B 1 368 ? 15.805 16.359 -11.789 1 96 368 LYS B C 1
ATOM 5877 O O . LYS B 1 368 ? 16.891 16.719 -12.25 1 96 368 LYS B O 1
ATOM 5882 N N . SER B 1 369 ? 15.672 15.344 -10.961 1 95.69 369 SER B N 1
ATOM 5883 C CA . SER B 1 369 ? 16.828 14.555 -10.562 1 95.69 369 SER B CA 1
ATOM 5884 C C . SER B 1 369 ? 17.531 13.953 -11.781 1 95.69 369 SER B C 1
ATOM 5886 O O . SER B 1 369 ? 18.766 13.938 -11.844 1 95.69 369 SER B O 1
ATOM 5888 N N . TRP B 1 370 ? 16.828 13.461 -12.688 1 96.5 370 TRP B N 1
ATOM 5889 C CA . TRP B 1 370 ? 17.406 12.898 -13.906 1 96.5 370 TRP B CA 1
ATOM 5890 C C . TRP B 1 370 ? 18.062 13.992 -14.742 1 96.5 370 TRP B C 1
ATOM 5892 O O . TRP B 1 370 ? 19.188 13.82 -15.211 1 96.5 370 TRP B O 1
ATOM 5902 N N . ALA B 1 371 ? 17.359 15.07 -14.953 1 96 371 ALA B N 1
ATOM 5903 C CA . ALA B 1 371 ? 17.844 16.141 -15.812 1 96 371 ALA B CA 1
ATOM 5904 C C . ALA B 1 371 ? 19.156 16.734 -15.266 1 96 371 ALA B C 1
ATOM 5906 O O . ALA B 1 371 ? 20.031 17.141 -16.031 1 96 371 ALA B O 1
ATOM 5907 N N . LEU B 1 372 ? 19.25 16.734 -13.969 1 94 372 LEU B N 1
ATOM 5908 C CA . LEU B 1 372 ? 20.438 17.297 -13.328 1 94 372 LEU B CA 1
ATOM 5909 C C . LEU B 1 372 ? 21.5 16.234 -13.109 1 94 372 LEU B C 1
ATOM 5911 O O . LEU B 1 372 ? 22.562 16.5 -12.547 1 94 372 LEU B O 1
ATOM 5915 N N . LYS B 1 373 ? 21.344 14.977 -13.484 1 87.06 373 LYS B N 1
ATOM 5916 C CA . LYS B 1 373 ? 22.25 13.844 -13.367 1 87.06 373 LYS B CA 1
ATOM 5917 C C . LYS B 1 373 ? 22.547 13.516 -11.906 1 87.06 373 LYS B C 1
ATOM 5919 O O . LYS B 1 373 ? 23.688 13.258 -11.539 1 87.06 373 LYS B O 1
ATOM 5924 N N . GLU B 1 374 ? 21.547 13.766 -11.086 1 74.56 374 GLU B N 1
ATOM 5925 C CA . GLU B 1 374 ? 21.656 13.43 -9.664 1 74.56 374 GLU B CA 1
ATOM 5926 C C . GLU B 1 374 ? 21.188 12.008 -9.398 1 74.56 374 GLU B C 1
ATOM 5928 O O . GLU B 1 374 ? 21.312 11.508 -8.281 1 74.56 374 GLU B O 1
ATOM 5933 N N . ASN B 1 375 ? 20.828 11.273 -10.414 1 63.94 375 ASN B N 1
ATOM 5934 C CA . ASN B 1 375 ? 20.266 9.945 -10.211 1 63.94 375 ASN B CA 1
ATOM 5935 C C . ASN B 1 375 ? 21.344 8.867 -10.227 1 63.94 375 ASN B C 1
ATOM 5937 O O . ASN B 1 375 ? 22.391 9.047 -10.852 1 63.94 375 ASN B O 1
#

Sequence (750 aa):
MANLVTSSLRKAAFCLRRSATSAHAHSVYLRHRGLIAVLSRADVCKSHRRHLSQYVQGVRRLQKLKEDETFCRESWAQGNFAVFYDLRPLVVPSLSDEGKHLKIMKIAWKHSDELSELLKEDFRADESIVLNCNISDPTSPPKFAINIASKSSEPDHKEKFEKRFGSTTVSGRTSLFVVSKTDARILGQCLPHLQWHIRHQFCSNCGERTTKDPSGSKRTCPTCSTVHYPILSPVAIVLVTNGDRCLVVRQPRFMAGMYSAISGFLEPGESLEAAVRREVAEEVGLEVEEVKFFSSQSWAFPLSSLMLGCHASIKHGTTDHVSLDEAELEDSRWLHREEVLTILDKSSPKDDDIWLPPEVAIAHRLLKSWALKENMANLVTSSLRKAAFCLRRSATSAHAHSVYLRHRGLIAVLSRADVCKSHRRHLSQYVQGVRRLQKLKEDETFCRESWAQGNFAVFYDLRPLVVPSLSDEGKHLKIMKIAWKHSDELSELLKEDFRADESIVLNCNISDPTSPPKFAINIASKSSEPDHKEKFEKRFGSTTVSGRTSLFVVSKTDARILGQCLPHLQWHIRHQFCSNCGERTTKDPSGSKRTCPTCSTVHYPILSPVAIVLVTNGDRCLVVRQPRFMAGMYSAISGFLEPGESLEAAVRREVAEEVGLEVEEVKFFSSQSWAFPLSSLMLGCHASIKHGTTDHVSLDEAELEDSRWLHREEVLTILDKSSPKDDDIWLPPEVAIAHRLLKSWALKEN

pLDDT: mean 81.9, std 25.22, range [14.87, 98.75]

InterPro domains:
  IPR000086 NUDIX hydrolase domain [PF00293] (235-343)
  IPR000086 NUDIX hydrolase domain [PS51462] (230-358)
  IPR015376 Zinc ribbon, NADH pyrophosphatase [PF09297] (199-229)
  IPR015797 NUDIX hydrolase-like domain superfamily [SSF55811] (183-370)
  IPR020084 NUDIX hydrolase, conserved site [PS00893] (264-285)
  IPR049734 NADH pyrophosphatase-like, C-terminal domain [cd03429] (233-371)

Solvent-accessible surface area (backbone atoms only — not comparable to full-atom values): 41722 Å² total; per-residue (Å²): 142,84,72,80,81,71,70,81,71,51,90,76,67,66,76,78,73,76,77,79,78,76,85,74,88,77,89,76,87,73,82,78,77,79,76,69,79,66,75,66,74,70,66,73,62,66,65,64,68,78,67,64,49,60,53,29,49,9,44,42,50,53,50,41,35,61,70,34,56,67,59,29,61,63,41,48,70,61,15,33,29,41,46,18,54,66,66,14,43,32,28,32,75,29,62,41,99,85,67,44,75,42,94,38,30,35,74,46,68,34,43,36,66,56,41,40,68,74,43,44,90,71,52,53,72,66,67,19,28,64,53,90,78,46,30,82,40,62,83,52,66,52,44,31,36,37,68,42,74,78,56,85,90,38,85,58,45,64,61,53,50,24,60,75,65,70,34,42,71,37,54,56,75,58,41,54,71,40,32,42,72,69,49,24,48,51,49,32,31,45,51,31,53,55,50,40,58,69,48,48,38,16,25,26,61,78,21,45,68,40,43,71,40,57,26,49,69,36,32,35,22,82,83,82,62,52,72,45,63,77,70,36,38,44,24,37,31,34,43,43,28,56,92,66,28,36,46,32,30,26,42,77,87,47,60,81,42,41,35,39,50,50,65,42,70,58,54,68,44,41,32,64,63,56,37,46,42,46,45,40,16,49,48,32,36,33,55,57,61,56,69,40,84,72,51,58,38,43,38,39,74,93,50,36,27,33,37,41,33,29,41,29,32,56,26,85,94,57,70,86,65,74,43,69,30,65,91,66,36,70,48,73,44,79,37,44,42,69,55,51,51,53,48,70,68,49,89,66,74,57,88,88,34,71,32,66,56,56,78,89,37,66,56,28,48,54,51,48,34,53,57,68,66,70,108,135,86,72,85,76,79,70,90,63,64,90,74,66,64,74,77,72,73,75,79,74,76,86,79,86,82,90,81,87,78,83,76,78,75,76,69,76,65,75,66,73,71,65,74,61,65,66,63,67,78,66,64,50,60,52,29,48,9,44,43,48,51,48,41,35,61,70,33,55,68,59,29,62,64,41,48,69,60,14,34,30,42,44,18,55,67,67,13,43,32,28,33,75,30,62,39,98,82,66,44,76,42,92,40,30,36,74,48,70,34,44,36,66,57,41,40,68,77,42,43,90,72,50,54,72,66,66,18,30,64,52,89,79,46,29,81,41,61,82,51,65,52,44,32,35,36,68,41,72,77,57,85,90,38,92,59,44,65,60,53,50,24,61,73,68,70,33,42,71,38,54,56,76,57,40,55,73,39,31,44,73,70,50,24,47,50,48,32,30,43,49,30,53,55,51,40,58,67,48,47,39,16,25,27,60,79,21,44,67,40,42,70,41,56,26,49,69,36,31,34,22,82,82,82,61,52,73,45,63,77,70,34,38,44,24,37,32,34,43,41,29,56,91,65,28,35,46,33,29,27,40,77,84,47,61,83,41,42,34,38,49,49,66,43,70,58,53,68,44,42,31,63,63,57,36,44,42,49,44,40,16,47,48,31,36,34,54,55,62,57,70,41,81,72,50,58,38,43,38,40,75,93,50,36,28,34,37,40,33,28,40,30,31,56,26,86,94,57,69,86,64,73,44,68,29,66,92,66,36,69,48,73,45,80,38,44,41,68,55,51,52,54,49,70,67,48,88,67,76,56,87,88,34,71,32,66,54,56,80,88,39,67,56,28,49,56,51,48,34,54,58,68,66,70,108

Radius of gyration: 30.41 Å; Cα contacts (8 Å, |Δi|>4): 1410; chains: 2; bounding box: 62×83×136 Å

Nearest PDB structures (foldseek):
  5isy-assembly1_C  TM=8.435E-01  e=1.390E-21  Escherichia coli K-12
  2gb5-assembly1_B  TM=8.225E-01  e=2.364E-21  Escherichia coli K-12
  5isy-assembly1_A  TM=8.284E-01  e=5.389E-20  Escherichia coli K-12
  6ypb-assembly1_A  TM=9.020E-01  e=1.716E-08  Rosa hybrid cultivar
  3dku-assembly8_H  TM=7.574E-01  e=7.972E-09  Escherichia coli APEC O1

Organism: Patiria miniata (NCBI:txid46514)